Protein AF-A0A349J9T1-F1 (afdb_monomer_lite)

Foldseek 3Di:
DADLDDCPDVVVVVCVVCLVDPHPDQQKKKWAWAWDWPDDPVGTDIDIDTLDMDRDPLAAALFPVSVLVCLVCCNVDDPVVSVVCCSRRVHQKMWMWGQQVVVSWIWIKIAGPVVRDIWIWTQDPVGTDTDDPVDGDVVRSNSSNVSQLQSDQSHQVAPVSLVVVCVVVPPDLSSLLNVLQSCCVVPVVCLPVSVVSNCSPQVPDDLVDLPSLLVVLVVDDLQSLLSSLLSCVSSVVLVSSLSSLVSVVVGPHDLVSLVSNLVSCVVVVVLVRNLVSLVSSCVVVLLALVSLLSNLLSCLQVVVLVVSVVSVVSSVVSVDALVVSLVVSLVRVLVDPDDLVSVVVSLLSSLVPGDVVSVVVSDNVNSLVSNLVVDDVVVNVVSVVVCVVCVVVSVVVSVVD

Secondary structure (DSSP, 8-state):
---SS-TTSHHHHHHHHHHHSSSPPPSEEEEEEEEEEEEETTEEEEEEEEEEEEEE-S---SSHHHHHHHHHTGGG--HHHHHHTHHHHSSSEEEEEEEETTTTEEEEEEEETTTTEEEEEEEETTEEEEE-TTS--HHHHHHHHHHHHHH-TTTTTHHHHHHHHHHHH-S-HHHHHHHHHHHHHH-TT-HHHHHHHHTTT-TT--SS-SHHHHTHHHHS-HHHHHHHHHHHHHTT-HHHHHHHHGGGGGTT--THHHHHHHHHHHHTT-HHHHHHHHHHHHHH-TT-HHHHHHHHHHHHHHT-HHHHHHHHHHHHHTT--HHHHHHHHHHHHTTSS--HHHHHHHHHHHHTTS-HHHHHHS-HHHHHHHHHTTS-HHHHHHHHHHHHHHHHHHHHHHTT-

Sequence (401 aa):
MGPVLGLSHDWHRARALQRSGKGKPPPLVAAGLDVELVPRATGYERIVKVGGMAIVFGAFPPSLADFVGFARARLFLQPEQARALDPVLRTRILALWAWLPGLRQDCYLEFDRATDEAHAWCLMPDGAHQLDLSVEQPALDAAFLEALVLTGPTSWGGEGGLGKLTERFGNHHLLVAARVAERLDRRSRDPRGTLELAHAAWPRLSERDETGWADLAEQVHPWAAVQLGRLALRLGLTRAARVLLMRADGTDAPPIAWFDLGQANEALDDLPAAVAAFVHYVGIRASDPDGWRRLLICRLRQGDLQVADEALRRWREAGGKDDDLAERLISQVMPSRMRLHERAAISGWLGARLDGPLAASLTAEALVEACCNAVDPERAEALRAAWELARPAIAEDAARL

Radius of gyration: 28.91 Å; chains: 1; bounding box: 76×43×86 Å

Structure (mmCIF, N/CA/C/O backbone):
data_AF-A0A349J9T1-F1
#
_entry.id   AF-A0A349J9T1-F1
#
loop_
_atom_site.group_PDB
_atom_site.id
_atom_site.type_symbol
_atom_site.label_atom_id
_atom_site.label_alt_id
_atom_site.label_comp_id
_atom_site.label_asym_id
_atom_site.label_entity_id
_atom_site.label_seq_id
_atom_site.pdbx_PDB_ins_code
_atom_site.Cartn_x
_atom_site.Cartn_y
_atom_site.Cartn_z
_atom_site.occupancy
_atom_site.B_iso_or_equiv
_atom_site.auth_seq_id
_atom_site.auth_comp_id
_atom_site.auth_asym_id
_atom_site.auth_atom_id
_atom_site.pdbx_PDB_model_num
ATOM 1 N N . MET A 1 1 ? 26.700 -8.571 -27.296 1.00 72.12 1 MET A N 1
ATOM 2 C CA . MET A 1 1 ? 27.178 -7.172 -27.192 1.00 72.12 1 MET A CA 1
ATOM 3 C C . MET A 1 1 ? 26.558 -6.603 -25.920 1.00 72.12 1 MET A C 1
ATOM 5 O O . MET A 1 1 ? 25.414 -6.944 -25.655 1.00 72.12 1 MET A O 1
ATOM 9 N N . GLY A 1 2 ? 27.300 -5.872 -25.085 1.00 83.38 2 GLY A N 1
ATOM 10 C CA . GLY A 1 2 ? 26.736 -5.303 -23.848 1.00 83.38 2 GLY A CA 1
ATOM 11 C C . GLY A 1 2 ? 25.786 -4.123 -24.117 1.00 83.38 2 GLY A C 1
ATOM 12 O O . GLY A 1 2 ? 25.742 -3.664 -25.262 1.00 83.38 2 GLY A O 1
ATOM 13 N N . PRO A 1 3 ? 25.066 -3.628 -23.091 1.00 87.94 3 PRO A N 1
ATOM 14 C CA . PRO A 1 3 ? 24.274 -2.400 -23.200 1.00 87.94 3 PRO A CA 1
ATOM 15 C C . PRO A 1 3 ? 25.145 -1.219 -23.663 1.00 87.94 3 PRO A C 1
ATOM 17 O O . PRO A 1 3 ? 26.330 -1.150 -23.324 1.00 87.94 3 PRO A O 1
ATOM 20 N N . VAL A 1 4 ? 24.572 -0.294 -24.441 1.00 84.44 4 VAL A N 1
ATOM 21 C CA . VAL A 1 4 ? 25.235 0.938 -24.910 1.00 84.44 4 VAL A CA 1
ATOM 22 C C . VAL A 1 4 ? 25.683 1.787 -23.728 1.00 84.44 4 VAL A C 1
ATOM 24 O O . VAL A 1 4 ? 26.815 2.273 -23.726 1.00 84.44 4 VAL A O 1
ATOM 27 N N . LEU A 1 5 ? 24.842 1.934 -22.703 1.00 81.19 5 LEU A N 1
ATOM 28 C CA . LEU A 1 5 ? 25.279 2.495 -21.428 1.00 81.19 5 LEU A CA 1
ATOM 29 C C . LEU A 1 5 ? 25.954 1.407 -20.596 1.00 81.19 5 LEU A C 1
ATOM 31 O O . LEU A 1 5 ? 25.318 0.463 -20.126 1.00 81.19 5 LEU A O 1
ATOM 35 N N . GLY A 1 6 ? 27.263 1.553 -20.392 1.00 79.69 6 GLY A N 1
ATOM 36 C CA . GLY A 1 6 ? 28.003 0.658 -19.515 1.00 79.69 6 GLY A CA 1
ATOM 37 C C . GLY A 1 6 ? 27.466 0.725 -18.084 1.00 79.69 6 GLY A C 1
ATOM 38 O O . GLY A 1 6 ? 27.141 1.799 -17.578 1.00 79.69 6 GLY A O 1
ATOM 39 N N . LEU A 1 7 ? 27.442 -0.413 -17.385 1.00 77.31 7 LEU A N 1
ATOM 40 C CA . LEU A 1 7 ? 26.987 -0.491 -15.985 1.00 77.31 7 LEU A CA 1
ATOM 41 C C . LEU A 1 7 ? 27.811 0.379 -15.023 1.00 77.31 7 LEU A C 1
ATOM 43 O O . LEU A 1 7 ? 27.354 0.710 -13.932 1.00 77.31 7 LEU A O 1
ATOM 47 N N . SER A 1 8 ? 29.019 0.767 -15.434 1.00 75.44 8 SER A N 1
ATOM 48 C CA . SER A 1 8 ? 29.900 1.686 -14.717 1.00 75.44 8 SER A CA 1
ATOM 49 C C . SER A 1 8 ? 29.518 3.162 -14.874 1.00 75.44 8 SER A C 1
ATOM 51 O O . SER A 1 8 ? 30.173 4.009 -14.271 1.00 75.44 8 SER A O 1
ATOM 53 N N . HIS A 1 9 ? 28.500 3.510 -15.663 1.00 80.56 9 HIS A N 1
ATOM 54 C CA . HIS A 1 9 ? 28.040 4.893 -15.765 1.00 80.56 9 HIS A CA 1
ATOM 55 C C . HIS A 1 9 ? 27.386 5.353 -14.453 1.00 80.56 9 HIS A C 1
ATOM 57 O O . HIS A 1 9 ? 26.702 4.580 -13.776 1.00 80.56 9 HIS A O 1
ATOM 63 N N . ASP A 1 10 ? 27.562 6.637 -14.113 1.00 80.12 10 ASP A N 1
ATOM 64 C CA . ASP A 1 10 ? 27.043 7.241 -12.874 1.00 80.12 10 ASP A CA 1
ATOM 65 C C . ASP A 1 10 ? 25.551 7.005 -12.668 1.00 80.12 10 ASP A C 1
ATOM 67 O O . ASP A 1 10 ? 25.104 6.806 -11.543 1.00 80.12 10 ASP A O 1
ATOM 71 N N . TRP A 1 11 ? 24.784 6.957 -13.755 1.00 78.38 11 TRP A N 1
ATOM 72 C CA . TRP A 1 11 ? 23.354 6.694 -13.698 1.00 78.38 11 TRP A CA 1
ATOM 73 C C . TRP A 1 11 ? 23.024 5.307 -13.136 1.00 78.38 11 TRP A C 1
ATOM 75 O O . TRP A 1 11 ? 22.255 5.188 -12.181 1.00 78.38 11 TRP A O 1
ATOM 85 N N . HIS A 1 12 ? 23.644 4.252 -13.675 1.00 78.88 12 HIS A N 1
ATOM 86 C CA . HIS A 1 12 ? 23.442 2.893 -13.174 1.00 78.88 12 HIS A CA 1
ATOM 87 C C . HIS A 1 12 ? 23.923 2.757 -11.726 1.00 78.88 12 HIS A C 1
ATOM 89 O O . HIS A 1 12 ? 23.269 2.066 -10.944 1.00 78.88 12 HIS A O 1
ATOM 95 N N . ARG A 1 13 ? 24.993 3.472 -11.337 1.00 80.00 13 ARG A N 1
ATOM 96 C CA . ARG A 1 13 ? 25.443 3.557 -9.937 1.00 80.00 13 ARG A CA 1
ATOM 97 C C . ARG A 1 13 ? 24.424 4.245 -9.035 1.00 80.00 13 ARG A C 1
ATOM 99 O O . ARG A 1 13 ? 24.060 3.685 -8.008 1.00 80.00 13 ARG A O 1
ATOM 106 N N . ALA A 1 14 ? 23.938 5.425 -9.407 1.00 81.44 14 ALA A N 1
ATOM 107 C CA . ALA A 1 14 ? 22.953 6.172 -8.628 1.00 81.44 14 ALA A CA 1
ATOM 108 C C . ALA A 1 14 ? 21.662 5.364 -8.448 1.00 81.44 14 ALA A C 1
ATOM 110 O O . ALA A 1 14 ? 21.118 5.279 -7.348 1.00 81.44 14 ALA A O 1
ATOM 111 N N . ARG A 1 15 ? 21.220 4.685 -9.509 1.00 80.50 15 ARG A N 1
ATOM 112 C CA . ARG A 1 15 ? 20.060 3.796 -9.465 1.00 80.50 15 ARG A CA 1
ATOM 113 C C . ARG A 1 15 ? 20.333 2.538 -8.636 1.00 80.50 15 ARG A C 1
ATOM 115 O O . ARG A 1 15 ? 19.483 2.135 -7.856 1.00 80.50 15 ARG A O 1
ATOM 122 N N . ALA A 1 16 ? 21.530 1.948 -8.714 1.00 79.38 16 ALA A N 1
ATOM 123 C CA . ALA A 1 16 ? 21.976 0.891 -7.793 1.00 79.38 16 ALA A CA 1
ATOM 124 C C . ALA A 1 16 ? 21.918 1.322 -6.326 1.00 79.38 16 ALA A C 1
ATOM 126 O O . ALA A 1 16 ? 21.398 0.585 -5.492 1.00 79.38 16 ALA A O 1
ATOM 127 N N . LEU A 1 17 ? 22.380 2.535 -6.026 1.00 80.50 17 LEU A N 1
ATOM 128 C CA . LEU A 1 17 ? 22.331 3.089 -4.678 1.00 80.50 17 LEU A CA 1
ATOM 129 C C . LEU A 1 17 ? 20.888 3.272 -4.200 1.00 80.50 17 LEU A C 1
ATOM 131 O O . LEU A 1 17 ? 20.586 2.886 -3.074 1.00 80.50 17 LEU A O 1
ATOM 135 N N . GLN A 1 18 ? 19.985 3.767 -5.056 1.00 81.62 18 GLN A N 1
ATOM 136 C CA . GLN A 1 18 ? 18.551 3.845 -4.745 1.00 81.62 18 GLN A CA 1
ATOM 137 C C . GLN A 1 18 ? 17.969 2.461 -4.431 1.00 81.62 18 GLN A C 1
ATOM 139 O O . GLN A 1 18 ? 17.336 2.300 -3.395 1.00 81.62 18 GLN A O 1
ATOM 144 N N . ARG A 1 19 ? 18.285 1.435 -5.233 1.00 74.38 19 ARG A N 1
ATOM 145 C CA . ARG A 1 19 ? 17.862 0.042 -4.981 1.00 74.38 19 ARG A CA 1
ATOM 146 C C . ARG A 1 19 ? 18.317 -0.489 -3.618 1.00 74.38 19 ARG A C 1
ATOM 148 O O . ARG A 1 19 ? 17.576 -1.224 -2.974 1.00 74.38 19 ARG A O 1
ATOM 155 N N . SER A 1 20 ? 19.534 -0.141 -3.198 1.00 72.44 20 SER A N 1
ATOM 156 C CA . SER A 1 20 ? 20.104 -0.567 -1.910 1.00 72.44 20 SER A CA 1
ATOM 157 C C . SER A 1 20 ? 19.680 0.294 -0.713 1.00 72.44 20 SER A C 1
ATOM 159 O O . SER A 1 20 ? 19.868 -0.109 0.433 1.00 72.44 20 SER A O 1
ATOM 161 N N . GLY A 1 21 ? 19.153 1.493 -0.968 1.00 68.81 21 GLY A N 1
ATOM 162 C CA . GLY A 1 21 ? 18.780 2.470 0.049 1.00 68.81 21 GLY A CA 1
ATOM 163 C C . GLY A 1 21 ? 17.297 2.420 0.423 1.00 68.81 21 GLY A C 1
ATOM 164 O O . GLY A 1 21 ? 16.530 1.590 -0.049 1.00 68.81 21 GLY A O 1
ATOM 165 N N . LYS A 1 22 ? 16.865 3.371 1.261 1.00 60.25 22 LYS A N 1
ATOM 166 C CA . LYS A 1 22 ? 15.443 3.564 1.616 1.00 60.25 22 LYS A CA 1
ATOM 167 C C . LYS A 1 22 ? 14.634 4.323 0.547 1.00 60.25 22 LYS A C 1
ATOM 169 O O . LYS A 1 22 ? 13.457 4.598 0.758 1.00 60.25 22 LYS A O 1
ATOM 174 N N . GLY A 1 23 ? 15.257 4.725 -0.563 1.00 63.25 23 GLY A N 1
ATOM 175 C CA . GLY A 1 23 ? 14.621 5.525 -1.612 1.00 63.25 23 GLY A CA 1
ATOM 176 C C . GLY A 1 23 ? 14.207 4.663 -2.798 1.00 63.25 23 GLY A C 1
ATOM 177 O O . GLY A 1 23 ? 15.048 3.994 -3.384 1.00 63.25 23 GLY A O 1
ATOM 178 N N . LYS A 1 24 ? 12.933 4.704 -3.195 1.00 69.12 24 LYS A N 1
ATOM 179 C CA . LYS A 1 24 ? 12.477 3.976 -4.386 1.00 69.12 24 LYS A CA 1
ATOM 180 C C . LYS A 1 24 ? 12.991 4.663 -5.648 1.00 69.12 24 LYS A C 1
ATOM 182 O O . LYS A 1 24 ? 12.833 5.884 -5.759 1.00 69.12 24 LYS A O 1
ATOM 187 N N . PRO A 1 25 ? 13.566 3.921 -6.605 1.00 77.81 25 PRO A N 1
ATOM 188 C CA . PRO A 1 25 ? 13.866 4.499 -7.901 1.00 77.81 25 PRO A CA 1
ATOM 189 C C . PRO A 1 25 ? 12.555 4.932 -8.576 1.00 77.81 25 PRO A C 1
ATOM 191 O O . PRO A 1 25 ? 11.507 4.318 -8.344 1.00 77.81 25 PRO A O 1
ATOM 194 N N . PRO A 1 26 ? 12.584 5.977 -9.419 1.00 83.12 26 PRO A N 1
ATOM 195 C CA . PRO A 1 26 ? 11.426 6.317 -10.227 1.00 83.12 26 PRO A CA 1
ATOM 196 C C . PRO A 1 26 ? 11.003 5.101 -11.067 1.00 83.12 26 PRO A C 1
ATOM 198 O O . PRO A 1 26 ? 11.878 4.432 -11.638 1.00 83.12 26 PRO A O 1
ATOM 201 N N . PRO A 1 27 ? 9.690 4.816 -11.157 1.00 85.62 27 PRO A N 1
ATOM 202 C CA . PRO A 1 27 ? 9.196 3.578 -11.748 1.00 85.62 27 PRO A CA 1
ATOM 203 C C . PRO A 1 27 ? 9.622 3.464 -13.210 1.00 85.62 27 PRO A C 1
ATOM 205 O O . PRO A 1 27 ? 10.106 2.415 -13.626 1.00 85.62 27 PRO A O 1
ATOM 208 N N . LEU A 1 28 ? 9.531 4.569 -13.956 1.00 91.44 28 LEU A N 1
ATOM 209 C CA . LEU A 1 28 ? 9.884 4.639 -15.364 1.00 91.44 28 LEU A CA 1
ATOM 210 C C . LEU A 1 28 ? 10.735 5.882 -15.651 1.00 91.44 28 LEU A C 1
ATOM 212 O O . LEU A 1 28 ? 10.377 7.005 -15.287 1.00 91.44 28 LEU A O 1
ATOM 216 N N . VAL A 1 29 ? 11.874 5.684 -16.312 1.00 91.38 29 VAL A N 1
ATOM 217 C CA . VAL A 1 29 ? 12.766 6.765 -16.759 1.00 91.38 29 VAL A CA 1
ATOM 218 C C . VAL A 1 29 ? 13.105 6.564 -18.226 1.00 91.38 29 VAL A C 1
ATOM 220 O O . VAL A 1 29 ? 13.299 5.433 -18.661 1.00 91.38 29 VAL A O 1
ATOM 223 N N . ALA A 1 30 ? 13.199 7.663 -18.969 1.00 92.56 30 ALA A N 1
ATOM 224 C CA . ALA A 1 30 ? 13.628 7.695 -20.355 1.00 92.56 30 ALA A CA 1
ATOM 225 C C . ALA A 1 30 ? 14.843 8.610 -20.528 1.00 92.56 30 ALA A C 1
ATOM 227 O O . ALA A 1 30 ? 14.903 9.679 -19.923 1.00 92.56 30 ALA A O 1
ATOM 228 N N . ALA A 1 31 ? 15.786 8.228 -21.381 1.00 92.69 31 ALA A N 1
ATOM 229 C CA . ALA A 1 31 ? 16.904 9.069 -21.781 1.00 92.69 31 ALA A CA 1
ATOM 230 C C . ALA A 1 31 ? 17.144 8.973 -23.286 1.00 92.69 31 ALA A C 1
ATOM 232 O O . ALA A 1 31 ? 17.034 7.904 -23.885 1.00 92.69 31 ALA A O 1
ATOM 233 N N . GLY A 1 32 ? 17.477 10.108 -23.890 1.00 92.31 32 GLY A N 1
ATOM 234 C CA . GLY A 1 32 ? 17.931 10.150 -25.270 1.00 92.31 32 GLY A CA 1
ATOM 235 C C . GLY A 1 32 ? 19.440 9.974 -25.315 1.00 92.31 32 GLY A C 1
ATOM 236 O O . GLY A 1 32 ? 20.150 10.670 -24.587 1.00 92.31 32 GLY A O 1
ATOM 237 N N . LEU A 1 33 ? 19.936 9.065 -26.152 1.00 92.56 33 LEU A N 1
ATOM 238 C CA . LEU A 1 33 ? 21.361 8.796 -26.317 1.00 92.56 33 LEU A CA 1
ATOM 239 C C . LEU A 1 33 ? 21.798 8.985 -27.771 1.00 92.56 33 LEU A C 1
ATOM 241 O O . LEU A 1 33 ? 21.181 8.447 -28.696 1.00 92.56 33 LEU A O 1
ATOM 245 N N . ASP A 1 34 ? 22.917 9.678 -27.943 1.00 90.75 34 ASP A N 1
ATOM 246 C CA . ASP A 1 34 ? 23.661 9.740 -29.195 1.00 90.75 34 ASP A CA 1
ATOM 247 C C . ASP A 1 34 ? 24.976 8.978 -29.042 1.00 90.75 34 ASP A C 1
ATOM 249 O O . ASP A 1 34 ? 25.657 9.068 -28.018 1.00 90.75 34 ASP A O 1
ATOM 253 N N . VAL A 1 35 ? 25.328 8.200 -30.065 1.00 89.44 35 VAL A N 1
ATOM 254 C CA . VAL A 1 35 ? 26.525 7.354 -30.062 1.00 89.44 35 VAL A CA 1
ATOM 255 C C . VAL A 1 35 ? 27.462 7.817 -31.163 1.00 89.44 35 VAL A C 1
ATOM 257 O O . VAL A 1 35 ? 27.114 7.795 -32.342 1.00 89.44 35 VAL A O 1
ATOM 260 N N . GLU A 1 36 ? 28.665 8.206 -30.765 1.00 90.50 36 GLU A N 1
ATOM 261 C CA . GLU A 1 36 ? 29.758 8.568 -31.656 1.00 90.50 36 GLU A CA 1
ATOM 262 C C . GLU A 1 36 ? 30.802 7.446 -31.645 1.00 90.50 36 GLU A C 1
ATOM 264 O O . GLU A 1 36 ? 31.225 6.986 -30.584 1.00 90.50 36 GLU A O 1
ATOM 269 N N . LEU A 1 37 ? 31.198 6.968 -32.825 1.00 88.69 37 LEU A N 1
ATOM 270 C CA . LEU A 1 37 ? 32.249 5.962 -32.967 1.00 88.69 37 LEU A CA 1
ATOM 271 C C . LEU A 1 37 ? 33.574 6.665 -33.249 1.00 88.69 37 LEU A C 1
ATOM 273 O O . LEU A 1 37 ? 33.780 7.179 -34.346 1.00 88.69 37 LEU A O 1
ATOM 277 N N . VAL A 1 38 ? 34.478 6.662 -32.272 1.00 92.94 38 VAL A N 1
ATOM 278 C CA . VAL A 1 38 ? 35.809 7.257 -32.408 1.00 92.94 38 VAL A CA 1
ATOM 279 C C . VAL A 1 38 ? 36.820 6.166 -32.765 1.00 92.94 38 VAL A C 1
ATOM 281 O O . VAL A 1 38 ? 36.961 5.199 -32.012 1.00 92.94 38 VAL A O 1
ATOM 284 N N . PRO A 1 39 ? 37.538 6.278 -33.895 1.00 92.50 39 PRO A N 1
ATOM 285 C CA . PRO A 1 39 ? 38.583 5.324 -34.249 1.00 92.50 39 PRO A CA 1
ATOM 286 C C . PRO A 1 39 ? 39.694 5.272 -33.187 1.00 92.50 39 PRO A C 1
ATOM 288 O O . PRO A 1 39 ? 40.164 6.298 -32.696 1.00 92.50 39 PRO A O 1
ATOM 291 N N . ARG A 1 40 ? 40.158 4.067 -32.862 1.00 94.00 40 ARG A N 1
ATOM 292 C CA . ARG A 1 40 ? 41.299 3.766 -31.988 1.00 94.00 40 ARG A CA 1
ATOM 293 C C . ARG A 1 40 ? 42.232 2.780 -32.692 1.00 94.00 40 ARG A C 1
ATOM 295 O O . ARG A 1 40 ? 41.837 2.091 -33.626 1.00 94.00 40 ARG A O 1
ATOM 302 N N . ALA A 1 41 ? 43.469 2.661 -32.209 1.00 91.81 41 ALA A N 1
ATOM 303 C CA . ALA A 1 41 ? 44.465 1.749 -32.786 1.00 91.81 41 ALA A CA 1
ATOM 304 C C . ALA A 1 41 ? 44.005 0.274 -32.835 1.00 91.81 41 ALA A C 1
ATOM 306 O O . ALA A 1 41 ? 44.478 -0.486 -33.672 1.00 91.81 41 ALA A O 1
ATOM 307 N N . THR A 1 42 ? 43.078 -0.127 -31.959 1.00 90.69 42 THR A N 1
ATOM 308 C CA . THR A 1 42 ? 42.550 -1.496 -31.843 1.00 90.69 42 THR A CA 1
ATOM 309 C C . THR A 1 42 ? 41.113 -1.659 -32.357 1.00 90.69 42 THR A C 1
ATOM 311 O O . THR A 1 42 ? 40.533 -2.729 -32.185 1.00 90.69 42 THR A O 1
ATOM 314 N N . GLY A 1 43 ? 40.512 -0.630 -32.971 1.00 92.31 43 GLY A N 1
ATOM 315 C CA . GLY A 1 43 ? 39.129 -0.679 -33.461 1.00 92.31 43 GLY A CA 1
ATOM 316 C C . GLY A 1 43 ? 38.394 0.652 -33.319 1.00 92.31 43 GLY A C 1
ATOM 317 O O . GLY A 1 43 ? 38.951 1.706 -33.597 1.00 92.31 43 GLY A O 1
ATOM 318 N N . TYR A 1 44 ? 37.138 0.616 -32.880 1.00 88.12 44 TYR A N 1
ATOM 319 C CA . TYR A 1 44 ? 36.348 1.815 -32.590 1.00 88.12 44 TYR A CA 1
ATOM 320 C C . TYR A 1 44 ? 35.959 1.836 -31.114 1.00 88.12 44 TYR A C 1
ATOM 322 O O . TYR A 1 44 ? 35.499 0.832 -30.572 1.00 88.12 44 TYR A O 1
ATOM 330 N N . GLU A 1 45 ? 36.113 2.990 -30.477 1.00 87.75 45 GLU A N 1
ATOM 331 C CA . GLU A 1 45 ? 35.562 3.269 -29.157 1.00 87.75 45 GLU A CA 1
ATOM 332 C C . GLU A 1 45 ? 34.202 3.954 -29.310 1.00 87.75 45 GLU A C 1
ATOM 334 O O . GLU A 1 45 ? 34.033 4.863 -30.123 1.00 87.75 45 GLU A O 1
ATOM 339 N N . ARG A 1 46 ? 33.216 3.507 -28.531 1.00 88.00 46 ARG A N 1
ATOM 340 C CA . ARG A 1 46 ? 31.895 4.140 -28.467 1.00 88.00 46 ARG A CA 1
ATOM 341 C C . ARG A 1 46 ? 31.926 5.254 -27.433 1.00 88.00 46 ARG A C 1
ATOM 343 O O . ARG A 1 46 ? 32.129 4.980 -26.255 1.00 88.00 46 ARG A O 1
ATOM 350 N N . ILE A 1 47 ? 31.658 6.482 -27.857 1.00 87.88 47 ILE A N 1
ATOM 351 C CA . ILE A 1 47 ? 31.385 7.606 -26.965 1.00 87.88 47 ILE A CA 1
ATOM 352 C C . ILE A 1 47 ? 29.876 7.823 -26.942 1.00 87.88 47 ILE A C 1
ATOM 354 O O . ILE A 1 47 ? 29.267 8.117 -27.969 1.00 87.88 47 ILE A O 1
ATOM 358 N N . VAL A 1 48 ? 29.269 7.669 -25.767 1.00 88.31 48 VAL A N 1
ATOM 359 C CA . VAL A 1 48 ? 27.827 7.860 -25.571 1.00 88.31 48 VAL A CA 1
ATOM 360 C C . VAL A 1 48 ? 27.582 9.229 -24.952 1.00 88.31 48 VAL A C 1
ATOM 362 O O . VAL A 1 48 ? 28.095 9.529 -23.875 1.00 88.31 48 VAL A O 1
ATOM 365 N N . LYS A 1 49 ? 26.784 10.056 -25.626 1.00 89.25 49 LYS A N 1
ATOM 366 C CA . LYS A 1 49 ? 26.336 11.368 -25.149 1.00 89.25 49 LYS A CA 1
ATOM 367 C C . LYS A 1 49 ? 24.862 11.272 -24.769 1.00 89.25 49 LYS A C 1
ATOM 369 O O . LYS A 1 49 ? 24.044 10.814 -25.561 1.00 89.25 49 LYS A O 1
ATOM 374 N N . VAL A 1 50 ? 24.519 11.698 -23.556 1.00 88.38 50 VAL A N 1
ATOM 375 C CA . VAL A 1 50 ? 23.125 11.754 -23.096 1.00 88.38 50 VAL A CA 1
ATOM 376 C C . VAL A 1 50 ? 22.533 13.093 -23.534 1.00 88.38 50 VAL A C 1
ATOM 378 O O . VAL A 1 50 ? 22.946 14.135 -23.031 1.00 88.38 50 VAL A O 1
ATOM 381 N N . GLY A 1 51 ? 21.593 13.069 -24.480 1.00 83.81 51 GLY A N 1
ATOM 382 C CA . GLY A 1 51 ? 20.928 14.266 -25.011 1.00 83.81 51 GLY A CA 1
ATOM 383 C C . GLY A 1 51 ? 19.917 14.878 -24.037 1.00 83.81 51 GLY A C 1
ATOM 384 O O . GLY A 1 51 ? 19.714 16.090 -24.017 1.00 83.81 51 GLY A O 1
ATOM 385 N N . GLY A 1 52 ? 19.325 14.052 -23.175 1.00 87.44 52 GLY A N 1
ATOM 386 C CA . GLY A 1 52 ? 18.409 14.473 -22.120 1.00 87.44 52 GLY A CA 1
ATOM 387 C C . GLY A 1 52 ? 17.858 13.281 -21.344 1.00 87.44 52 GLY A C 1
ATOM 388 O O . GLY A 1 52 ? 18.013 12.134 -21.766 1.00 87.44 52 GLY A O 1
ATOM 389 N N . MET A 1 53 ? 17.181 13.550 -20.227 1.00 88.69 53 MET A N 1
ATOM 390 C CA . MET A 1 53 ? 16.543 12.531 -19.392 1.00 88.69 53 MET A CA 1
ATOM 391 C C . MET A 1 53 ? 15.196 13.025 -18.861 1.00 88.69 53 MET A C 1
ATOM 393 O O . MET A 1 53 ? 15.050 14.200 -18.530 1.00 88.69 53 MET A O 1
ATOM 397 N N . ALA A 1 54 ? 14.226 12.122 -18.763 1.00 88.94 54 ALA A N 1
ATOM 398 C CA . ALA A 1 54 ? 12.883 12.398 -18.279 1.00 88.94 54 ALA A CA 1
ATOM 399 C C . ALA A 1 54 ? 12.390 11.280 -17.359 1.00 88.94 54 ALA A C 1
ATOM 401 O O . ALA A 1 54 ? 12.527 10.096 -17.666 1.00 88.94 54 ALA A O 1
ATOM 402 N N . ILE A 1 55 ? 11.773 11.663 -16.243 1.00 87.50 55 ILE A N 1
ATOM 403 C CA . ILE A 1 55 ? 11.014 10.740 -15.397 1.00 87.50 55 ILE A CA 1
ATOM 404 C C . ILE A 1 55 ? 9.585 10.700 -15.932 1.00 87.50 55 ILE A C 1
ATOM 406 O O . ILE A 1 55 ? 8.964 11.748 -16.113 1.00 87.50 55 ILE A O 1
ATOM 410 N N . VAL A 1 56 ? 9.072 9.501 -16.192 1.00 86.31 56 VAL A N 1
ATOM 411 C CA . VAL A 1 56 ? 7.730 9.312 -16.746 1.00 86.31 56 VAL A CA 1
ATOM 412 C C . VAL A 1 56 ? 6.771 8.980 -15.606 1.00 86.31 56 VAL A C 1
ATOM 414 O O . VAL A 1 56 ? 6.949 7.990 -14.899 1.00 86.31 56 VAL A O 1
ATOM 417 N N . PHE A 1 57 ? 5.753 9.822 -15.426 1.00 82.56 57 PHE A N 1
ATOM 418 C CA . PHE A 1 57 ? 4.701 9.641 -14.425 1.00 82.56 57 PHE A CA 1
ATOM 419 C C . PHE A 1 57 ? 3.368 9.301 -15.093 1.00 82.56 57 PHE A C 1
ATOM 421 O O . PHE A 1 57 ? 3.090 9.758 -16.199 1.00 82.56 57 PHE A O 1
ATOM 428 N N . GLY A 1 58 ? 2.523 8.534 -14.397 1.00 81.25 58 GLY A N 1
ATOM 429 C CA . GLY A 1 58 ? 1.144 8.258 -14.820 1.00 81.25 58 GLY A CA 1
ATOM 430 C C . GLY A 1 58 ? 0.996 7.287 -15.994 1.00 81.25 58 GLY A C 1
ATOM 431 O O . GLY A 1 58 ? -0.116 7.071 -16.459 1.00 81.25 58 GLY A O 1
ATOM 432 N N . ALA A 1 59 ? 2.087 6.687 -16.466 1.00 84.31 59 ALA A N 1
ATOM 433 C CA . ALA A 1 59 ? 2.054 5.616 -17.449 1.00 84.31 59 ALA A CA 1
ATOM 434 C C . ALA A 1 59 ? 3.133 4.588 -17.114 1.00 84.31 59 ALA A C 1
ATOM 436 O O . ALA A 1 59 ? 4.287 4.946 -16.869 1.00 84.31 59 ALA A O 1
ATOM 437 N N . PHE A 1 60 ? 2.752 3.315 -17.104 1.00 92.81 60 PHE A N 1
ATOM 438 C CA . PHE A 1 60 ? 3.677 2.205 -16.931 1.00 92.81 60 PHE A CA 1
ATOM 439 C C . PHE A 1 60 ? 3.220 1.032 -17.818 1.00 92.81 60 PHE A C 1
ATOM 441 O O . PHE A 1 60 ? 2.020 0.763 -17.889 1.00 92.81 60 PHE A O 1
ATOM 448 N N . PRO A 1 61 ? 4.127 0.364 -18.547 1.00 94.75 61 PRO A N 1
ATOM 449 C CA . PRO A 1 61 ? 3.753 -0.738 -19.431 1.00 94.75 61 PRO A CA 1
ATOM 450 C C . PRO A 1 61 ? 3.362 -1.991 -18.622 1.00 94.75 61 PRO A C 1
ATOM 452 O O . PRO A 1 61 ? 4.098 -2.365 -17.711 1.00 94.75 61 PRO A O 1
ATOM 455 N N . PRO A 1 62 ? 2.241 -2.669 -18.935 1.00 95.31 62 PRO A N 1
ATOM 456 C CA . PRO A 1 62 ? 1.836 -3.876 -18.213 1.00 95.31 62 PRO A CA 1
ATOM 457 C C . PRO A 1 62 ? 2.624 -5.135 -18.608 1.00 95.31 62 PRO A C 1
ATOM 459 O O . PRO A 1 62 ? 2.483 -6.151 -17.936 1.00 95.31 62 PRO A O 1
ATOM 462 N N . SER A 1 63 ? 3.420 -5.097 -19.682 1.00 95.88 63 SER A N 1
ATOM 463 C CA . SER A 1 63 ? 4.221 -6.232 -20.158 1.00 95.88 63 SER A CA 1
ATOM 464 C C . SER A 1 63 ? 5.519 -5.773 -20.837 1.00 95.88 63 SER A C 1
ATOM 466 O O . SER A 1 63 ? 5.663 -4.595 -21.183 1.00 95.88 63 SER A O 1
ATOM 468 N N . LEU A 1 64 ? 6.458 -6.696 -21.082 1.00 95.44 64 LEU A N 1
ATOM 469 C CA . LEU A 1 64 ? 7.687 -6.399 -21.830 1.00 95.44 64 LEU A CA 1
ATOM 470 C C . LEU A 1 64 ? 7.372 -5.937 -23.262 1.00 95.44 64 LEU A C 1
ATOM 472 O O . LEU A 1 64 ? 7.969 -4.980 -23.757 1.00 95.44 64 LEU A O 1
ATOM 476 N N . ALA A 1 65 ? 6.407 -6.581 -23.922 1.00 94.69 65 ALA A N 1
ATOM 477 C CA . ALA A 1 65 ? 5.976 -6.188 -25.261 1.00 94.69 65 ALA A CA 1
ATOM 478 C C . ALA A 1 65 ? 5.420 -4.754 -25.277 1.00 94.69 65 ALA A C 1
ATOM 480 O O . ALA A 1 65 ? 5.766 -3.965 -26.161 1.00 94.69 65 ALA A O 1
ATOM 481 N N . ASP A 1 66 ? 4.626 -4.378 -24.268 1.00 94.88 66 ASP A N 1
ATOM 482 C CA . ASP A 1 66 ? 4.152 -3.000 -24.138 1.00 94.88 66 ASP A CA 1
ATOM 483 C C . ASP A 1 66 ? 5.289 -2.035 -23.834 1.00 94.88 66 ASP A C 1
ATOM 485 O O . ASP A 1 66 ? 5.249 -0.915 -24.319 1.00 94.88 66 ASP A O 1
ATOM 489 N N . PHE A 1 67 ? 6.315 -2.443 -23.082 1.00 95.38 67 PHE A N 1
ATOM 490 C CA . PHE A 1 67 ? 7.481 -1.604 -22.803 1.00 95.38 67 PHE A CA 1
ATOM 491 C C . PHE A 1 67 ? 8.257 -1.259 -24.082 1.00 95.38 67 PHE A C 1
ATOM 493 O O . PHE A 1 67 ? 8.602 -0.096 -24.305 1.00 95.38 67 PHE A O 1
ATOM 500 N N . VAL A 1 68 ? 8.442 -2.241 -24.971 1.00 95.38 68 VAL A N 1
ATOM 501 C CA . VAL A 1 68 ? 9.007 -2.032 -26.315 1.00 95.38 68 VAL A CA 1
ATOM 502 C C . VAL A 1 68 ? 8.087 -1.147 -27.161 1.00 95.38 68 VAL A C 1
ATOM 504 O O . VAL A 1 68 ? 8.543 -0.181 -27.779 1.00 95.38 68 VAL A O 1
ATOM 507 N N . GLY A 1 69 ? 6.781 -1.427 -27.154 1.00 94.62 69 GLY A N 1
ATOM 508 C CA . GLY A 1 69 ? 5.776 -0.609 -27.836 1.00 94.62 69 GLY A CA 1
ATOM 509 C C . GLY A 1 69 ? 5.774 0.847 -27.356 1.00 94.62 69 GLY A C 1
ATOM 510 O O . GLY A 1 69 ? 5.674 1.766 -28.166 1.00 94.62 69 GLY A O 1
ATOM 511 N N . PHE A 1 70 ? 5.976 1.065 -26.056 1.00 92.12 70 PHE A N 1
ATOM 512 C CA . PHE A 1 70 ? 6.071 2.375 -25.417 1.00 92.12 70 PHE A CA 1
ATOM 513 C C . PHE A 1 70 ? 7.253 3.178 -25.970 1.00 92.12 70 PHE A C 1
ATOM 515 O O . PHE A 1 70 ? 7.103 4.357 -26.294 1.00 92.12 70 PHE A O 1
ATOM 522 N N . ALA A 1 71 ? 8.414 2.540 -26.149 1.00 92.62 71 ALA A N 1
ATOM 523 C CA . ALA A 1 71 ? 9.581 3.168 -26.768 1.00 92.62 71 ALA A CA 1
ATOM 524 C C . ALA A 1 71 ? 9.325 3.544 -28.237 1.00 92.62 71 ALA A C 1
ATOM 526 O O . ALA A 1 71 ? 9.594 4.680 -28.645 1.00 92.62 71 ALA A O 1
ATOM 527 N N . ARG A 1 72 ? 8.743 2.616 -29.009 1.00 94.12 72 ARG A N 1
ATOM 528 C CA . ARG A 1 72 ? 8.399 2.811 -30.429 1.00 94.12 72 ARG A CA 1
ATOM 529 C C . ARG A 1 72 ? 7.408 3.954 -30.632 1.00 94.12 72 ARG A C 1
ATOM 531 O O . ARG A 1 72 ? 7.604 4.806 -31.496 1.00 94.12 72 ARG A O 1
ATOM 538 N N . ALA A 1 73 ? 6.390 4.035 -29.780 1.00 90.00 73 ALA A N 1
ATOM 539 C CA . ALA A 1 73 ? 5.338 5.046 -29.837 1.00 90.00 73 ALA A CA 1
ATOM 540 C C . ALA A 1 73 ? 5.712 6.390 -29.181 1.00 90.00 73 ALA A C 1
ATOM 542 O O . ALA A 1 73 ? 4.827 7.190 -28.876 1.00 90.00 73 ALA A O 1
ATOM 543 N N . ARG A 1 74 ? 7.005 6.657 -28.931 1.00 84.62 74 ARG A N 1
ATOM 544 C CA . ARG A 1 74 ? 7.483 7.889 -28.269 1.00 84.62 74 ARG A CA 1
ATOM 545 C C . ARG A 1 74 ? 6.755 8.174 -26.946 1.00 84.62 74 ARG A C 1
ATOM 547 O O . ARG A 1 74 ? 6.377 9.311 -26.668 1.00 84.62 74 ARG A O 1
ATOM 554 N N . LEU A 1 75 ? 6.576 7.136 -26.130 1.00 84.06 75 LEU A N 1
ATOM 555 C CA . LEU A 1 75 ? 5.957 7.193 -24.800 1.00 84.06 75 LEU A CA 1
ATOM 556 C C . LEU A 1 75 ? 4.470 7.602 -24.806 1.00 84.06 75 LEU A C 1
ATOM 558 O O . LEU A 1 75 ? 3.950 8.003 -23.769 1.00 84.06 75 LEU A O 1
ATOM 562 N N . PHE A 1 76 ? 3.791 7.522 -25.962 1.00 82.12 76 PHE A N 1
ATOM 563 C CA . PHE A 1 76 ? 2.385 7.920 -26.152 1.00 82.12 76 PHE A CA 1
ATOM 564 C C . PHE A 1 76 ? 2.060 9.354 -25.690 1.00 82.12 76 PHE A C 1
ATOM 566 O O . PHE A 1 76 ? 0.944 9.655 -25.265 1.00 82.12 76 PHE A O 1
ATOM 573 N N . LEU A 1 77 ? 3.040 10.255 -25.769 1.00 82.12 77 LEU A N 1
ATOM 574 C CA . LEU A 1 77 ? 2.895 11.638 -25.324 1.00 82.12 77 LEU A CA 1
ATOM 575 C C . LEU A 1 77 ? 2.081 12.472 -26.313 1.00 82.12 77 LEU A C 1
ATOM 577 O O . LEU A 1 77 ? 2.203 12.318 -27.530 1.00 82.12 77 LEU A O 1
ATOM 581 N N . GLN A 1 78 ? 1.307 13.424 -25.785 1.00 84.38 78 GLN A N 1
ATOM 582 C CA . GLN A 1 78 ? 0.658 14.434 -26.621 1.00 84.38 78 GLN A CA 1
ATOM 583 C C . GLN A 1 78 ? 1.717 15.298 -27.331 1.00 84.38 78 GLN A C 1
ATOM 585 O O . GLN A 1 78 ? 2.807 15.491 -26.783 1.00 84.38 78 GLN A O 1
ATOM 590 N N . PRO A 1 79 ? 1.428 15.876 -28.514 1.00 85.00 79 PRO A N 1
ATOM 591 C CA . PRO A 1 79 ? 2.423 16.611 -29.300 1.00 85.00 79 PRO A CA 1
ATOM 592 C C . PRO A 1 79 ? 3.156 17.718 -28.529 1.00 85.00 79 PRO A C 1
ATOM 594 O O . PRO A 1 79 ? 4.351 17.922 -28.727 1.00 85.00 79 PRO A O 1
ATOM 597 N N . GLU A 1 80 ? 2.465 18.418 -27.629 1.00 85.94 80 GLU A N 1
ATOM 598 C CA . GLU A 1 80 ? 3.055 19.473 -26.797 1.00 85.94 80 GLU A CA 1
ATOM 599 C C . GLU A 1 80 ? 4.037 18.916 -25.757 1.00 85.94 80 GLU A C 1
ATOM 601 O O . GLU A 1 80 ? 5.148 19.428 -25.617 1.00 85.94 80 GLU A O 1
ATOM 606 N N . GLN A 1 81 ? 3.672 17.818 -25.089 1.00 83.81 81 GLN A N 1
ATOM 607 C CA . GLN A 1 81 ? 4.542 17.116 -24.141 1.00 83.81 81 GLN A CA 1
ATOM 608 C C . GLN A 1 81 ? 5.759 16.511 -24.851 1.00 83.81 81 GLN A C 1
ATOM 610 O O . GLN A 1 81 ? 6.876 16.576 -24.342 1.00 83.81 81 GLN A O 1
ATOM 615 N N . ALA A 1 82 ? 5.557 15.970 -26.055 1.00 83.69 82 ALA A N 1
ATOM 616 C CA . ALA A 1 82 ? 6.630 15.423 -26.872 1.00 83.69 82 ALA A CA 1
ATOM 617 C C . ALA A 1 82 ? 7.653 16.500 -27.270 1.00 83.69 82 ALA A C 1
ATOM 619 O O . ALA A 1 82 ? 8.850 16.241 -27.195 1.00 83.69 82 ALA A O 1
ATOM 620 N N . ARG A 1 83 ? 7.208 17.722 -27.612 1.00 86.44 83 ARG A N 1
ATOM 621 C CA . ARG A 1 83 ? 8.114 18.853 -27.901 1.00 86.44 83 ARG A CA 1
ATOM 622 C C . ARG A 1 83 ? 8.967 19.234 -26.693 1.00 86.44 83 ARG A C 1
ATOM 624 O O . ARG A 1 83 ? 10.160 19.468 -26.846 1.00 86.44 83 ARG A O 1
ATOM 631 N N . ALA A 1 84 ? 8.385 19.259 -25.492 1.00 85.56 84 ALA A N 1
ATOM 632 C CA . ALA A 1 84 ? 9.138 19.534 -24.264 1.00 85.56 84 ALA A CA 1
ATOM 633 C C . ALA A 1 84 ? 10.223 18.476 -23.983 1.00 85.56 84 ALA A C 1
ATOM 635 O O . ALA A 1 84 ? 11.220 18.764 -23.326 1.00 85.56 84 ALA A O 1
ATOM 636 N N . LEU A 1 85 ? 10.045 17.265 -24.518 1.00 86.94 85 LEU A N 1
ATOM 637 C CA . LEU A 1 85 ? 10.982 16.151 -24.414 1.00 86.94 85 LEU A CA 1
ATOM 638 C C . LEU A 1 85 ? 11.792 15.920 -25.695 1.00 86.94 85 LEU A C 1
ATOM 640 O O . LEU A 1 85 ? 12.408 14.866 -25.835 1.00 86.94 85 LEU A O 1
ATOM 644 N N . ASP A 1 86 ? 11.863 16.894 -26.609 1.00 86.19 86 ASP A N 1
ATOM 645 C CA . ASP A 1 86 ? 12.655 16.792 -27.842 1.00 86.19 86 ASP A CA 1
ATOM 646 C C . ASP A 1 86 ? 14.117 16.341 -27.600 1.00 86.19 86 ASP A C 1
ATOM 648 O O . ASP A 1 86 ? 14.570 15.456 -28.329 1.00 86.19 86 ASP A O 1
ATOM 652 N N . PRO A 1 87 ? 14.846 16.818 -26.565 1.00 84.94 87 PRO A N 1
ATOM 653 C CA . PRO A 1 87 ? 16.205 16.340 -26.272 1.00 84.94 87 PRO A CA 1
ATOM 654 C C . PRO A 1 87 ? 16.298 14.848 -25.902 1.00 84.94 87 PRO A C 1
ATOM 656 O O . PRO A 1 87 ? 17.359 14.247 -26.019 1.00 84.94 87 PRO A O 1
ATOM 659 N N . VAL A 1 88 ? 15.193 14.234 -25.464 1.00 86.50 88 VAL A N 1
ATOM 660 C CA . VAL A 1 88 ? 15.073 12.788 -25.194 1.00 86.50 88 VAL A CA 1
ATOM 661 C C . VAL A 1 88 ? 14.551 12.051 -26.435 1.00 86.50 88 VAL A C 1
ATOM 663 O O . VAL A 1 88 ? 14.959 10.935 -26.759 1.00 86.50 88 VAL A O 1
ATOM 666 N N . LEU A 1 89 ? 13.605 12.666 -27.147 1.00 87.06 89 LEU A N 1
ATOM 667 C CA . LEU A 1 89 ? 12.818 12.024 -28.197 1.00 87.06 89 LEU A CA 1
ATOM 668 C C . LEU A 1 89 ? 13.367 12.207 -29.619 1.00 87.06 89 LEU A C 1
ATOM 670 O O . LEU A 1 89 ? 12.840 11.583 -30.544 1.00 87.06 89 LEU A O 1
ATOM 674 N N . ARG A 1 90 ? 14.411 13.021 -29.814 1.00 88.25 90 ARG A N 1
ATOM 675 C CA . ARG A 1 90 ? 15.062 13.240 -31.121 1.00 88.25 90 ARG A CA 1
ATOM 676 C C . ARG A 1 90 ? 16.471 12.669 -31.248 1.00 88.25 90 ARG A C 1
ATOM 678 O O . ARG A 1 90 ? 17.073 12.808 -32.307 1.00 88.25 90 ARG A O 1
ATOM 685 N N . THR A 1 91 ? 16.979 12.008 -30.218 1.00 90.38 91 THR A N 1
ATOM 686 C CA . THR A 1 91 ? 18.247 11.272 -30.294 1.00 90.38 91 THR A CA 1
ATOM 687 C C . THR A 1 91 ? 18.102 10.004 -31.125 1.00 90.38 91 THR A C 1
ATOM 689 O O . THR A 1 91 ? 16.985 9.520 -31.359 1.00 90.38 91 THR A O 1
ATOM 692 N N . ARG A 1 92 ? 19.228 9.430 -31.552 1.00 92.06 92 ARG A N 1
ATOM 693 C CA . ARG A 1 92 ? 19.210 8.166 -32.299 1.00 92.06 92 ARG A CA 1
ATOM 694 C C . ARG A 1 92 ? 18.650 7.015 -31.463 1.00 92.06 92 ARG A C 1
ATOM 696 O O . ARG A 1 92 ? 17.757 6.304 -31.920 1.00 92.06 92 ARG A O 1
ATOM 703 N N . ILE A 1 93 ? 19.164 6.853 -30.247 1.00 94.31 93 ILE A N 1
ATOM 704 C CA . ILE A 1 93 ? 18.767 5.774 -29.345 1.00 94.31 93 ILE A CA 1
ATOM 705 C C . ILE A 1 93 ? 17.875 6.352 -28.249 1.00 94.31 93 ILE A C 1
ATOM 707 O O . ILE A 1 93 ? 18.190 7.387 -27.655 1.00 94.31 93 ILE A O 1
ATOM 711 N N . LEU A 1 94 ? 16.754 5.683 -27.986 1.00 94.88 94 LEU A N 1
ATOM 712 C CA . LEU A 1 94 ? 15.934 5.899 -26.801 1.00 94.88 94 LEU A CA 1
ATOM 713 C C . LEU A 1 94 ? 16.231 4.791 -25.794 1.00 94.88 94 LEU A C 1
ATOM 715 O O . LEU A 1 94 ? 16.048 3.615 -26.090 1.00 94.88 94 LEU A O 1
ATOM 719 N N . ALA A 1 95 ? 16.657 5.184 -24.605 1.00 94.62 95 ALA A N 1
ATOM 720 C CA . ALA A 1 95 ? 16.939 4.292 -23.498 1.00 94.62 95 ALA A CA 1
ATOM 721 C C . ALA A 1 95 ? 15.833 4.410 -22.444 1.00 94.62 95 ALA A C 1
ATOM 723 O O . ALA A 1 95 ? 15.513 5.524 -22.026 1.00 94.62 95 ALA A O 1
ATOM 724 N N . LEU A 1 96 ? 15.242 3.294 -22.017 1.00 94.88 96 LEU A N 1
ATOM 725 C CA . LEU A 1 96 ? 14.211 3.249 -20.980 1.00 94.88 96 LEU A CA 1
ATOM 726 C C . LEU A 1 96 ? 14.627 2.346 -19.820 1.00 94.88 96 LEU A C 1
ATOM 728 O O . LEU A 1 96 ? 15.227 1.296 -20.022 1.00 94.88 96 LEU A O 1
ATOM 732 N N . TRP A 1 97 ? 14.236 2.720 -18.605 1.00 93.94 97 TRP A N 1
ATOM 733 C CA . TRP A 1 97 ? 14.399 1.905 -17.402 1.00 93.94 97 TRP A CA 1
ATOM 734 C C . TRP A 1 97 ? 13.060 1.732 -16.708 1.00 93.94 97 TRP A C 1
ATOM 736 O O . TRP A 1 97 ? 12.458 2.728 -16.305 1.00 93.94 97 TRP A O 1
ATOM 746 N N . ALA A 1 98 ? 12.650 0.484 -16.513 1.00 94.94 98 ALA A N 1
ATOM 747 C CA . ALA A 1 98 ? 11.508 0.111 -15.695 1.00 94.94 98 ALA A CA 1
ATOM 748 C C . ALA A 1 98 ? 11.996 -0.579 -14.416 1.00 94.94 98 ALA A C 1
ATOM 750 O O . ALA A 1 98 ? 12.708 -1.582 -14.484 1.00 94.94 98 ALA A O 1
ATOM 751 N N . TRP A 1 99 ? 11.626 -0.043 -13.253 1.00 93.19 99 TRP A N 1
ATOM 752 C CA . TRP A 1 99 ? 11.884 -0.705 -11.976 1.00 93.19 99 TRP A CA 1
ATOM 753 C C . TRP A 1 99 ? 10.860 -1.816 -11.745 1.00 93.19 99 TRP A C 1
ATOM 755 O O . TRP A 1 99 ? 9.657 -1.560 -11.748 1.00 93.19 99 TRP A O 1
ATOM 765 N N . LEU A 1 100 ? 11.347 -3.036 -11.517 1.00 93.00 100 LEU A N 1
ATOM 766 C CA . LEU A 1 100 ? 10.536 -4.223 -11.273 1.00 93.00 100 LEU A CA 1
ATOM 767 C C . LEU A 1 100 ? 10.704 -4.654 -9.804 1.00 93.00 100 LEU A C 1
ATOM 769 O O . LEU A 1 100 ? 11.675 -5.346 -9.476 1.00 93.00 100 LEU A O 1
ATOM 773 N N . PRO A 1 101 ? 9.802 -4.234 -8.896 1.00 88.94 101 PRO A N 1
ATOM 774 C CA . PRO A 1 101 ? 9.964 -4.412 -7.454 1.00 88.94 101 PRO A CA 1
ATOM 775 C C . PRO A 1 101 ? 10.006 -5.885 -7.031 1.00 88.94 101 PRO A C 1
ATOM 777 O O . PRO A 1 101 ? 10.871 -6.236 -6.227 1.00 88.94 101 PRO A O 1
ATOM 780 N N . GLY A 1 102 ? 9.172 -6.752 -7.616 1.00 86.50 102 GLY A N 1
ATOM 781 C CA . GLY A 1 102 ? 9.167 -8.190 -7.327 1.00 86.50 102 GLY A CA 1
ATOM 782 C C . GLY A 1 102 ? 10.492 -8.886 -7.640 1.00 86.50 102 GLY A C 1
ATOM 783 O O . GLY A 1 102 ? 10.931 -9.759 -6.893 1.00 86.50 102 GLY A O 1
ATOM 784 N N . LEU A 1 103 ? 11.193 -8.441 -8.689 1.00 89.94 103 LEU A N 1
ATOM 785 C CA . LEU A 1 103 ? 12.526 -8.945 -9.043 1.00 89.94 103 LEU A CA 1
ATOM 786 C C . LEU A 1 103 ? 13.660 -8.182 -8.348 1.00 89.94 103 LEU A C 1
ATOM 788 O O . LEU A 1 103 ? 14.804 -8.631 -8.369 1.00 89.94 103 LEU A O 1
ATOM 792 N N . ARG A 1 104 ? 13.361 -7.022 -7.751 1.00 87.94 104 ARG A N 1
ATOM 793 C CA . ARG A 1 104 ? 14.338 -6.042 -7.252 1.00 87.94 104 ARG A CA 1
ATOM 794 C C . ARG A 1 104 ? 15.393 -5.679 -8.304 1.00 87.94 104 ARG A C 1
ATOM 796 O O . ARG A 1 104 ? 16.574 -5.502 -7.994 1.00 87.94 104 ARG A O 1
ATOM 803 N N . GLN A 1 105 ? 14.960 -5.563 -9.555 1.00 90.31 105 GLN A N 1
ATOM 804 C CA . GLN A 1 105 ? 15.821 -5.340 -10.715 1.00 90.31 105 GLN A CA 1
ATOM 805 C C . GLN A 1 105 ? 15.262 -4.248 -11.622 1.00 90.31 105 GLN A C 1
ATOM 807 O O . GLN A 1 105 ? 14.068 -3.961 -11.620 1.00 90.31 105 GLN A O 1
ATOM 812 N N . ASP A 1 106 ? 16.145 -3.649 -12.420 1.00 91.44 106 ASP A N 1
ATOM 813 C CA . ASP A 1 106 ? 15.737 -2.780 -13.517 1.00 91.44 106 ASP A CA 1
ATOM 814 C C . ASP A 1 106 ? 15.690 -3.583 -14.814 1.00 91.44 106 ASP A C 1
ATOM 816 O O . ASP A 1 106 ? 16.663 -4.254 -15.168 1.00 91.44 106 ASP A O 1
ATOM 820 N N . CYS A 1 107 ? 14.586 -3.458 -15.543 1.00 94.88 107 CYS A N 1
ATOM 821 C CA . CYS A 1 107 ? 14.545 -3.798 -16.954 1.00 94.88 107 CYS A CA 1
ATOM 822 C C . CYS A 1 107 ? 14.978 -2.566 -17.749 1.00 94.88 107 CYS A C 1
ATOM 824 O O . CYS A 1 107 ? 14.327 -1.520 -17.716 1.00 94.88 107 CYS A O 1
ATOM 826 N N . TYR A 1 108 ? 16.098 -2.691 -18.444 1.00 95.25 108 TYR A N 1
ATOM 827 C CA . TYR A 1 108 ? 16.678 -1.658 -19.281 1.00 95.25 108 TYR A CA 1
ATOM 828 C C . TYR A 1 108 ? 16.406 -1.971 -20.747 1.00 95.25 108 TYR A C 1
ATOM 830 O O . TYR A 1 108 ? 16.629 -3.096 -21.175 1.00 95.25 108 TYR A O 1
ATOM 838 N N . LEU A 1 109 ? 15.922 -1.001 -21.511 1.00 96.31 109 LEU A N 1
ATOM 839 C CA . LEU A 1 109 ? 15.602 -1.142 -22.926 1.00 96.31 109 LEU A CA 1
ATOM 840 C C . LEU A 1 109 ? 16.346 -0.078 -23.723 1.00 96.31 109 LEU A C 1
ATOM 842 O O . LEU A 1 109 ? 16.301 1.097 -23.374 1.00 96.31 109 LEU A O 1
ATOM 846 N N . GLU A 1 110 ? 16.954 -0.477 -24.828 1.00 95.81 110 GLU A N 1
ATOM 847 C CA . GLU A 1 110 ? 17.485 0.410 -25.855 1.00 95.81 110 GLU A CA 1
ATOM 848 C C . GLU A 1 110 ? 16.695 0.203 -27.135 1.00 95.81 110 GLU A C 1
ATOM 850 O O . GLU A 1 110 ? 16.499 -0.924 -27.586 1.00 95.81 110 GLU A O 1
ATOM 855 N N . PHE A 1 111 ? 16.251 1.305 -27.720 1.00 96.44 111 PHE A N 1
ATOM 856 C CA . PHE A 1 111 ? 15.540 1.321 -28.983 1.00 96.44 111 PHE A CA 1
ATOM 857 C C . PHE A 1 111 ? 16.278 2.232 -29.969 1.00 96.44 111 PHE A C 1
ATOM 859 O O . PHE A 1 111 ? 16.329 3.449 -29.760 1.00 96.44 111 PHE A O 1
ATOM 866 N N . ASP A 1 112 ? 16.873 1.653 -31.019 1.00 95.25 112 ASP A N 1
ATOM 867 C CA . ASP A 1 112 ? 17.529 2.405 -32.097 1.00 95.25 112 ASP A CA 1
ATOM 868 C C . ASP A 1 112 ? 16.485 2.791 -33.147 1.00 95.25 112 ASP A C 1
ATOM 870 O O . ASP A 1 112 ? 15.968 1.964 -33.896 1.00 95.25 112 ASP A O 1
ATOM 874 N N . ARG A 1 113 ? 16.183 4.088 -33.226 1.00 92.56 113 ARG A N 1
ATOM 875 C CA . ARG A 1 113 ? 15.176 4.617 -34.155 1.00 92.56 113 ARG A CA 1
ATOM 876 C C . ARG A 1 113 ? 15.584 4.494 -35.617 1.00 92.56 113 ARG A C 1
ATOM 878 O O . ARG A 1 113 ? 14.716 4.563 -36.481 1.00 92.56 113 ARG A O 1
ATOM 885 N N . ALA A 1 114 ? 16.881 4.395 -35.903 1.00 92.00 114 ALA A N 1
ATOM 886 C CA . ALA A 1 114 ? 17.370 4.306 -37.272 1.00 92.00 114 ALA A CA 1
ATOM 887 C C . ALA A 1 114 ? 17.162 2.904 -37.859 1.00 92.00 114 ALA A C 1
ATOM 889 O O . ALA A 1 114 ? 16.922 2.784 -39.058 1.00 92.00 114 ALA A O 1
ATOM 890 N N . THR A 1 115 ? 17.252 1.863 -37.025 1.00 94.69 115 THR A N 1
ATOM 891 C CA . THR A 1 115 ? 17.106 0.459 -37.442 1.00 94.69 115 THR A CA 1
ATOM 892 C C . THR A 1 115 ? 15.777 -0.168 -37.017 1.00 94.69 115 THR A C 1
ATOM 894 O O . THR A 1 115 ? 15.450 -1.248 -37.496 1.00 94.69 115 THR A O 1
ATOM 897 N N . ASP A 1 116 ? 15.004 0.505 -36.156 1.00 94.69 116 ASP A N 1
ATOM 898 C CA . ASP A 1 116 ? 13.793 -0.015 -35.493 1.00 94.69 116 ASP A CA 1
ATOM 899 C C . ASP A 1 116 ? 14.052 -1.262 -34.616 1.00 94.69 116 ASP A C 1
ATOM 901 O O . ASP A 1 116 ? 13.141 -2.018 -34.250 1.00 94.69 116 ASP A O 1
ATOM 905 N N . GLU A 1 117 ? 15.313 -1.466 -34.231 1.00 95.75 117 GLU A N 1
ATOM 906 C CA . GLU A 1 117 ? 15.736 -2.564 -33.370 1.00 95.75 117 GLU A CA 1
ATOM 907 C C . GLU A 1 117 ? 15.589 -2.193 -31.894 1.00 95.75 117 GLU A C 1
ATOM 909 O O . GLU A 1 117 ? 15.897 -1.079 -31.458 1.00 95.75 117 GLU A O 1
ATOM 914 N N . ALA A 1 118 ? 15.123 -3.165 -31.115 1.00 96.31 118 ALA A N 1
ATOM 915 C CA . ALA A 1 118 ? 14.994 -3.071 -29.674 1.00 96.31 118 ALA A CA 1
ATOM 916 C C . ALA A 1 118 ? 15.860 -4.144 -29.013 1.00 96.31 118 ALA A C 1
ATOM 918 O O . ALA A 1 118 ? 15.880 -5.301 -29.434 1.00 96.31 118 ALA A O 1
ATOM 919 N N . HIS A 1 119 ? 16.537 -3.768 -27.939 1.00 96.19 119 HIS A N 1
ATOM 920 C CA . HIS A 1 119 ? 17.309 -4.676 -27.109 1.00 96.19 119 HIS A CA 1
ATOM 921 C C . HIS A 1 119 ? 16.966 -4.403 -25.654 1.00 96.19 119 HIS A C 1
ATOM 923 O O . HIS A 1 119 ? 16.957 -3.249 -25.233 1.00 96.19 119 HIS A O 1
ATOM 929 N N . ALA A 1 120 ? 16.667 -5.448 -24.887 1.00 95.94 120 ALA A N 1
ATOM 930 C CA . ALA A 1 120 ? 16.376 -5.313 -23.469 1.00 95.94 120 ALA A CA 1
ATOM 931 C C . ALA A 1 120 ? 17.348 -6.136 -22.626 1.00 95.94 120 ALA A C 1
ATOM 933 O O . ALA A 1 120 ? 17.865 -7.163 -23.069 1.00 95.94 120 ALA A O 1
ATOM 934 N N . TRP A 1 121 ? 17.577 -5.681 -21.400 1.00 95.50 121 TRP A N 1
ATOM 935 C CA . TRP A 1 121 ? 18.439 -6.321 -20.420 1.00 95.50 121 TRP A CA 1
ATOM 936 C C . TRP A 1 121 ? 17.810 -6.262 -19.032 1.00 95.50 121 TRP A C 1
ATOM 938 O O . TRP A 1 121 ? 17.275 -5.230 -18.629 1.00 95.50 121 TRP A O 1
ATOM 948 N N . CYS A 1 122 ? 17.970 -7.330 -18.260 1.00 93.94 122 CYS A N 1
ATOM 949 C CA . CYS A 1 122 ? 17.784 -7.292 -16.813 1.00 93.94 122 CYS A CA 1
ATOM 950 C C . CYS A 1 122 ? 19.108 -6.920 -16.143 1.00 93.94 122 CYS A C 1
ATOM 952 O O . CYS A 1 122 ? 20.143 -7.549 -16.383 1.00 93.94 122 CYS A O 1
ATOM 954 N N . LEU A 1 123 ? 19.083 -5.879 -15.309 1.00 91.00 123 LEU A N 1
ATOM 955 C CA . LEU A 1 123 ? 20.263 -5.392 -14.598 1.00 91.00 123 LEU A CA 1
ATOM 956 C C . LEU A 1 123 ? 20.356 -6.046 -13.215 1.00 91.00 123 LEU A C 1
ATOM 958 O O . LEU A 1 123 ? 19.712 -5.605 -12.257 1.00 91.00 123 LEU A O 1
ATOM 962 N N . MET A 1 124 ? 21.190 -7.076 -13.115 1.00 85.88 124 MET A N 1
ATOM 963 C CA . MET A 1 124 ? 21.418 -7.862 -11.905 1.00 85.88 124 MET A CA 1
ATOM 964 C C . MET A 1 124 ? 22.696 -7.411 -11.165 1.00 85.88 124 MET A C 1
ATOM 966 O O . MET A 1 124 ? 23.515 -6.682 -11.734 1.00 85.88 124 MET A O 1
ATOM 970 N N . PRO A 1 125 ? 22.889 -7.796 -9.886 1.00 82.00 125 PRO A N 1
ATOM 971 C CA . PRO A 1 125 ? 24.116 -7.479 -9.146 1.00 82.00 125 PRO A CA 1
ATOM 972 C C . PRO A 1 125 ? 25.396 -8.049 -9.778 1.00 82.00 125 PRO A C 1
ATOM 974 O O . PRO A 1 125 ? 26.462 -7.464 -9.614 1.00 82.00 125 PRO A O 1
ATOM 977 N N . ASP A 1 126 ? 25.291 -9.172 -10.490 1.00 85.94 126 ASP A N 1
ATOM 978 C CA . ASP A 1 126 ? 26.397 -9.862 -11.163 1.00 85.94 126 ASP A CA 1
ATOM 979 C C . ASP A 1 126 ? 26.642 -9.372 -12.604 1.00 85.94 126 ASP A C 1
ATOM 981 O O . ASP A 1 126 ? 27.676 -9.688 -13.191 1.00 85.94 126 ASP A O 1
ATOM 985 N N . GLY A 1 127 ? 25.730 -8.577 -13.175 1.00 88.06 127 GLY A N 1
ATOM 986 C CA . GLY A 1 127 ? 25.875 -8.020 -14.517 1.00 88.06 127 GLY A CA 1
ATOM 987 C C . GLY A 1 127 ? 24.554 -7.759 -15.240 1.00 88.06 127 GLY A C 1
ATOM 988 O O . GLY A 1 127 ? 23.466 -7.846 -14.676 1.00 88.06 127 GLY A O 1
ATOM 989 N N . ALA A 1 128 ? 24.660 -7.407 -16.521 1.00 91.81 128 ALA A N 1
ATOM 990 C CA . ALA A 1 128 ? 23.513 -7.229 -17.406 1.00 91.81 128 ALA A CA 1
ATOM 991 C C . ALA A 1 128 ? 23.269 -8.512 -18.198 1.00 91.81 128 ALA A C 1
ATOM 993 O O . ALA A 1 128 ? 24.173 -9.000 -18.877 1.00 91.81 128 ALA A O 1
ATOM 994 N N . HIS A 1 129 ? 22.034 -9.001 -18.163 1.00 93.44 129 HIS A N 1
ATOM 995 C CA . HIS A 1 129 ? 21.613 -10.195 -18.891 1.00 93.44 129 HIS A CA 1
ATOM 996 C C . HIS A 1 129 ? 20.669 -9.784 -20.009 1.00 93.44 129 HIS A C 1
ATOM 998 O O . HIS A 1 129 ? 19.632 -9.179 -19.744 1.00 93.44 129 HIS A O 1
ATOM 1004 N N . GLN A 1 130 ? 21.056 -10.052 -21.256 1.00 95.12 130 GLN A N 1
ATOM 1005 C CA . GLN A 1 130 ? 20.248 -9.694 -22.419 1.00 95.12 130 GLN A CA 1
ATOM 1006 C C . GLN A 1 130 ? 19.004 -10.583 -22.491 1.00 95.12 130 GLN A C 1
ATOM 1008 O O . GLN A 1 130 ? 19.094 -11.799 -22.341 1.00 95.12 130 GLN A O 1
ATOM 1013 N N . LEU A 1 131 ? 17.856 -9.961 -22.734 1.00 94.19 131 LEU A N 1
ATOM 1014 C CA . LEU A 1 131 ? 16.567 -10.621 -22.866 1.00 94.19 131 LEU A CA 1
ATOM 1015 C C . LEU A 1 131 ? 16.300 -10.953 -24.335 1.00 94.19 131 LEU A C 1
ATOM 1017 O O . LEU A 1 131 ? 16.519 -10.118 -25.216 1.00 94.19 131 LEU A O 1
ATOM 1021 N N . ASP A 1 132 ? 15.788 -12.154 -24.590 1.00 92.81 132 ASP A N 1
ATOM 1022 C CA . ASP A 1 132 ? 15.238 -12.509 -25.894 1.00 92.81 132 ASP A CA 1
ATOM 1023 C C . ASP A 1 132 ? 13.821 -11.933 -26.012 1.00 92.81 132 ASP A C 1
ATOM 1025 O O . ASP A 1 132 ? 12.913 -12.342 -25.288 1.00 92.81 132 ASP A O 1
ATOM 1029 N N . LEU A 1 133 ? 13.652 -10.949 -26.899 1.00 90.94 133 LEU A N 1
ATOM 1030 C CA . LEU A 1 133 ? 12.374 -10.272 -27.137 1.00 90.94 133 LEU A CA 1
ATOM 1031 C C . LEU A 1 133 ? 11.416 -11.084 -28.019 1.00 90.94 133 LEU A C 1
ATOM 1033 O O . LEU A 1 133 ? 10.249 -10.717 -28.137 1.00 90.94 133 LEU A O 1
ATOM 1037 N N . SER A 1 134 ? 11.901 -12.143 -28.674 1.00 87.00 134 SER A N 1
ATOM 1038 C CA . SER A 1 134 ? 11.074 -13.019 -29.512 1.00 87.00 134 SER A CA 1
ATOM 1039 C C . SER A 1 134 ? 10.350 -14.096 -28.706 1.00 87.00 134 SER A C 1
ATOM 1041 O O . SER A 1 134 ? 9.380 -14.684 -29.182 1.00 87.00 134 SER A O 1
ATOM 1043 N N . VAL A 1 135 ? 10.810 -14.336 -27.479 1.00 88.19 135 VAL A N 1
ATOM 1044 C CA . VAL A 1 135 ? 10.253 -15.325 -26.566 1.00 88.19 135 VAL A CA 1
ATOM 1045 C C . VAL A 1 135 ? 9.382 -14.601 -25.551 1.00 88.19 135 VAL A C 1
ATOM 1047 O O . VAL A 1 135 ? 9.834 -13.678 -24.875 1.00 88.19 135 VAL A O 1
ATOM 1050 N N . GLU A 1 136 ? 8.127 -15.030 -25.422 1.00 76.94 136 GLU A N 1
ATOM 1051 C CA . GLU A 1 136 ? 7.289 -14.583 -24.315 1.00 76.94 136 GLU A CA 1
ATOM 1052 C C . GLU A 1 136 ? 7.937 -14.990 -22.991 1.00 76.94 136 GLU A C 1
ATOM 1054 O O . GLU A 1 136 ? 8.336 -16.140 -22.795 1.00 76.94 136 GLU A O 1
ATOM 1059 N N . GLN A 1 137 ? 8.025 -14.042 -22.061 1.00 87.88 137 GLN A N 1
ATOM 1060 C CA . GLN A 1 137 ? 8.602 -14.266 -20.742 1.00 87.88 137 GLN A CA 1
ATOM 1061 C C . GLN A 1 137 ? 7.524 -14.026 -19.680 1.00 87.88 137 GLN A C 1
ATOM 1063 O O . GLN A 1 137 ? 7.491 -12.947 -19.085 1.00 87.88 137 GLN A O 1
ATOM 1068 N N . PRO A 1 138 ? 6.648 -15.015 -19.400 1.00 90.69 138 PRO A N 1
ATOM 1069 C CA . PRO A 1 138 ? 5.523 -14.849 -18.478 1.00 90.69 138 PRO A CA 1
ATOM 1070 C C . PRO A 1 138 ? 5.922 -14.302 -17.103 1.00 90.69 138 PRO A C 1
ATOM 1072 O O . PRO A 1 138 ? 5.196 -13.508 -16.515 1.00 90.69 138 PRO A O 1
ATOM 1075 N N . ALA A 1 139 ? 7.097 -14.691 -16.599 1.00 90.94 139 ALA A N 1
ATOM 1076 C CA . ALA A 1 139 ? 7.623 -14.192 -15.330 1.00 90.94 139 ALA A CA 1
ATOM 1077 C C . ALA A 1 139 ? 7.942 -12.687 -15.370 1.00 90.94 139 ALA A C 1
ATOM 1079 O O . ALA A 1 139 ? 7.711 -11.977 -14.393 1.00 90.94 139 ALA A O 1
ATOM 1080 N N . LEU A 1 140 ? 8.455 -12.194 -16.498 1.00 93.19 140 LEU A N 1
ATOM 1081 C CA . LEU A 1 140 ? 8.772 -10.784 -16.674 1.00 93.19 140 LEU A CA 1
ATOM 1082 C C . LEU A 1 140 ? 7.499 -9.960 -16.878 1.00 93.19 140 LEU A C 1
ATOM 1084 O O . LEU A 1 140 ? 7.359 -8.905 -16.269 1.00 93.19 140 LEU A O 1
ATOM 1088 N N . ASP A 1 141 ? 6.542 -10.469 -17.652 1.00 93.88 141 ASP A N 1
ATOM 1089 C CA . ASP A 1 141 ? 5.232 -9.832 -17.811 1.00 93.88 141 ASP A CA 1
ATOM 1090 C C . ASP A 1 141 ? 4.480 -9.748 -16.476 1.00 93.88 141 ASP A C 1
ATOM 1092 O O . ASP A 1 141 ? 3.924 -8.701 -16.148 1.00 93.88 141 ASP A O 1
ATOM 1096 N N . ALA A 1 142 ? 4.542 -10.796 -15.647 1.00 93.25 142 ALA A N 1
ATOM 1097 C CA . ALA A 1 142 ? 4.019 -10.749 -14.284 1.00 93.25 142 ALA A CA 1
ATOM 1098 C C . ALA A 1 142 ? 4.711 -9.664 -13.437 1.00 93.25 142 ALA A C 1
ATOM 1100 O O . ALA A 1 142 ? 4.035 -8.943 -12.703 1.00 93.25 142 ALA A O 1
ATOM 1101 N N . ALA A 1 143 ? 6.031 -9.492 -13.573 1.00 94.94 143 ALA A N 1
ATOM 1102 C CA . ALA A 1 143 ? 6.779 -8.451 -12.869 1.00 94.94 143 ALA A CA 1
ATOM 1103 C C . ALA A 1 143 ? 6.435 -7.029 -13.356 1.00 94.94 143 ALA A C 1
ATOM 1105 O O . ALA A 1 143 ? 6.355 -6.107 -12.542 1.00 94.94 143 ALA A O 1
ATOM 1106 N N . PHE A 1 144 ? 6.195 -6.832 -14.658 1.00 96.19 144 PHE A N 1
ATOM 1107 C CA . PHE A 1 144 ? 5.701 -5.560 -15.202 1.00 96.19 144 PHE A CA 1
ATOM 1108 C C . PHE A 1 144 ? 4.291 -5.247 -14.699 1.00 96.19 144 PHE A C 1
ATOM 1110 O O . PHE A 1 144 ? 4.023 -4.125 -14.266 1.00 96.19 144 PHE A O 1
ATOM 1117 N N . LEU A 1 145 ? 3.402 -6.241 -14.696 1.00 95.81 145 LEU A N 1
ATOM 1118 C CA . LEU A 1 145 ? 2.048 -6.094 -14.176 1.00 95.81 145 LEU A CA 1
ATOM 1119 C C . LEU A 1 145 ? 2.051 -5.767 -12.677 1.00 95.81 145 LEU A C 1
ATOM 1121 O O . LEU A 1 145 ? 1.288 -4.915 -12.223 1.00 95.81 145 LEU A O 1
ATOM 1125 N N . GLU A 1 146 ? 2.931 -6.402 -11.905 1.00 94.56 146 GLU A N 1
ATOM 1126 C CA . GLU A 1 146 ? 3.143 -6.071 -10.498 1.00 94.56 146 GLU A CA 1
ATOM 1127 C C . GLU A 1 146 ? 3.631 -4.629 -10.332 1.00 94.56 146 GLU A C 1
ATOM 1129 O O . GLU A 1 146 ? 3.027 -3.862 -9.583 1.00 94.56 146 GLU A O 1
ATOM 1134 N N . ALA A 1 147 ? 4.672 -4.225 -11.064 1.00 94.19 147 ALA A N 1
ATOM 1135 C CA . ALA A 1 147 ? 5.208 -2.867 -11.013 1.00 94.19 147 ALA A CA 1
ATOM 1136 C C . ALA A 1 147 ? 4.141 -1.812 -11.358 1.00 94.19 147 ALA A C 1
ATOM 1138 O O . ALA A 1 147 ? 4.026 -0.793 -10.669 1.00 94.19 147 ALA A O 1
ATOM 1139 N N . LEU A 1 148 ? 3.306 -2.083 -12.365 1.00 94.81 148 LEU A N 1
ATOM 1140 C CA . LEU A 1 148 ? 2.154 -1.256 -12.717 1.00 94.81 148 LEU A CA 1
ATOM 1141 C C . LEU A 1 148 ? 1.197 -1.098 -11.527 1.00 94.81 148 LEU A C 1
ATOM 1143 O O . LEU A 1 148 ? 0.855 0.029 -11.163 1.00 94.81 148 LEU A O 1
ATOM 1147 N N . VAL A 1 149 ? 0.797 -2.214 -10.906 1.00 93.50 149 VAL A N 1
ATOM 1148 C CA . VAL A 1 149 ? -0.147 -2.240 -9.774 1.00 93.50 149 VAL A CA 1
ATOM 1149 C C . VAL A 1 149 ? 0.435 -1.599 -8.505 1.00 93.50 149 VAL A C 1
ATOM 1151 O O . VAL A 1 149 ? -0.285 -1.002 -7.705 1.00 93.50 149 VAL A O 1
ATOM 1154 N N . LEU A 1 150 ? 1.746 -1.656 -8.304 1.00 90.75 150 LEU A N 1
ATOM 1155 C CA . LEU A 1 150 ? 2.385 -1.013 -7.155 1.00 90.75 150 LEU A CA 1
ATOM 1156 C C . LEU A 1 150 ? 2.660 0.478 -7.380 1.00 90.75 150 LEU A C 1
ATOM 1158 O O . LEU A 1 150 ? 2.766 1.230 -6.412 1.00 90.75 150 LEU A O 1
ATOM 1162 N N . THR A 1 151 ? 2.717 0.935 -8.635 1.00 89.38 151 THR A N 1
ATOM 1163 C CA . THR A 1 151 ? 2.861 2.369 -8.943 1.00 89.38 151 THR A CA 1
ATOM 1164 C C . THR A 1 151 ? 1.574 3.151 -8.641 1.00 89.38 151 THR A C 1
ATOM 1166 O O . THR A 1 151 ? 1.631 4.344 -8.342 1.00 89.38 151 THR A O 1
ATOM 1169 N N . GLY A 1 152 ? 0.420 2.480 -8.646 1.00 88.69 152 GLY A N 1
ATOM 1170 C CA . GLY A 1 152 ? -0.853 3.035 -8.184 1.00 88.69 152 GLY A CA 1
ATOM 1171 C C . GLY A 1 152 ? -1.823 3.457 -9.299 1.00 88.69 152 GLY A C 1
ATOM 1172 O O . GLY A 1 152 ? -1.522 3.334 -10.490 1.00 88.69 152 G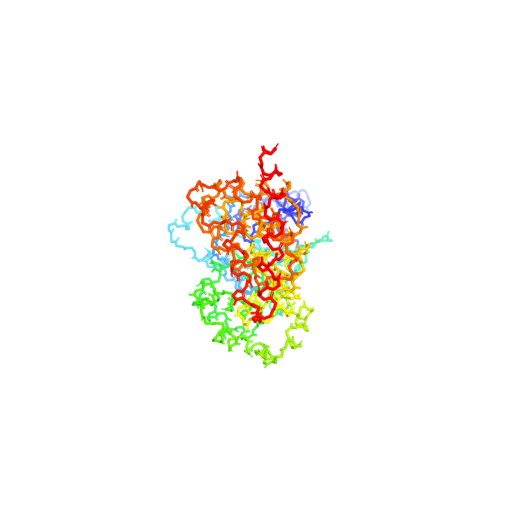LY A O 1
ATOM 1173 N N . PRO A 1 153 ? -3.009 3.977 -8.921 1.00 88.06 153 PRO A N 1
ATOM 1174 C CA . PRO A 1 153 ? -4.160 4.124 -9.816 1.00 88.06 153 PRO A CA 1
ATOM 1175 C C . PRO A 1 153 ? -3.982 5.082 -10.985 1.00 88.06 153 PRO A C 1
ATOM 1177 O O . PRO A 1 153 ? -4.655 4.943 -12.010 1.00 88.06 153 PRO A O 1
ATOM 1180 N N . THR A 1 154 ? -3.049 6.022 -10.867 1.00 87.69 154 THR A N 1
ATOM 1181 C CA . THR A 1 154 ? -2.683 6.921 -11.961 1.00 87.69 154 THR A CA 1
ATOM 1182 C C . THR A 1 154 ? -2.018 6.176 -13.115 1.00 87.69 154 THR A C 1
ATOM 1184 O O . THR A 1 154 ? -2.231 6.561 -14.257 1.00 87.69 154 THR A O 1
ATOM 1187 N N . SER A 1 155 ? -1.276 5.097 -12.849 1.00 87.69 155 SER A N 1
ATOM 1188 C CA . SER A 1 155 ? -0.512 4.371 -13.872 1.00 87.69 155 SER A CA 1
ATOM 1189 C C . SER A 1 155 ? -1.346 3.389 -14.685 1.00 87.69 155 SER A C 1
ATOM 1191 O O . SER A 1 155 ? -1.043 3.167 -15.854 1.00 87.69 155 SER A O 1
ATOM 1193 N N . TRP A 1 156 ? -2.406 2.821 -14.106 1.00 89.94 156 TRP A N 1
ATOM 1194 C CA . TRP A 1 156 ? -3.333 1.947 -14.833 1.00 89.94 156 TRP A CA 1
ATOM 1195 C C . TRP A 1 156 ? -4.603 2.655 -15.312 1.00 89.94 156 TRP A C 1
ATOM 1197 O O . TRP A 1 156 ? -5.489 1.991 -15.834 1.00 89.94 156 TRP A O 1
ATOM 1207 N N . GLY A 1 157 ? -4.732 3.977 -15.147 1.00 88.62 157 GLY A N 1
ATOM 1208 C CA . GLY A 1 157 ? -5.863 4.745 -15.686 1.00 88.62 157 GLY A CA 1
ATOM 1209 C C . GLY A 1 157 ? -7.203 4.526 -14.967 1.00 88.62 157 GLY A C 1
ATOM 1210 O O . GLY A 1 157 ? -8.260 4.581 -15.602 1.00 88.62 157 GLY A O 1
ATOM 1211 N N . GLY A 1 158 ? -7.177 4.264 -13.655 1.00 89.81 158 GLY A N 1
ATOM 1212 C CA . GLY A 1 158 ? -8.374 4.047 -12.831 1.00 89.81 158 GLY A CA 1
ATOM 1213 C C . GLY A 1 158 ? -9.226 2.839 -13.255 1.00 89.81 158 GLY A C 1
ATOM 1214 O O . GLY A 1 158 ? -8.735 1.878 -13.843 1.00 89.81 158 GLY A O 1
ATOM 1215 N N . GLU A 1 159 ? -10.528 2.883 -12.957 1.00 90.00 159 GLU A N 1
ATOM 1216 C CA . GLU A 1 159 ? -11.472 1.773 -13.197 1.00 90.00 159 GLU A CA 1
ATOM 1217 C C . GLU A 1 159 ? -11.531 1.311 -14.665 1.00 90.00 159 GLU A C 1
ATOM 1219 O O . GLU A 1 159 ? -11.524 0.111 -14.936 1.00 90.00 159 GLU A O 1
ATOM 1224 N N . GLY A 1 160 ? -11.537 2.249 -15.620 1.00 91.81 160 GLY A N 1
ATOM 1225 C CA . GLY A 1 160 ? -11.612 1.919 -17.045 1.00 91.81 160 GLY A CA 1
ATOM 1226 C C . GLY A 1 160 ? -10.360 1.206 -17.559 1.00 91.81 160 GLY A C 1
ATOM 1227 O O . GLY A 1 160 ? -10.464 0.256 -18.335 1.00 91.81 160 GLY A O 1
ATOM 1228 N N . GLY A 1 161 ? -9.174 1.627 -17.114 1.00 92.88 161 GLY A N 1
ATOM 1229 C CA . GLY A 1 161 ? -7.939 0.949 -17.496 1.00 92.88 161 GLY A CA 1
ATOM 1230 C C . GLY A 1 161 ? -7.741 -0.388 -16.772 1.00 92.88 161 GLY A C 1
ATOM 1231 O O . GLY A 1 161 ? -7.314 -1.345 -17.414 1.00 92.88 161 GLY A O 1
ATOM 1232 N N . LEU A 1 162 ? -8.185 -0.530 -15.513 1.00 93.69 162 LEU A N 1
ATOM 1233 C CA . LEU A 1 162 ? -8.262 -1.842 -14.847 1.00 93.69 162 LEU A CA 1
ATOM 1234 C C . LEU A 1 162 ? -9.179 -2.821 -15.583 1.00 93.69 162 LEU A C 1
ATOM 1236 O O . LEU A 1 162 ? -8.856 -4.006 -15.656 1.00 93.69 162 LEU A O 1
ATOM 1240 N N . GLY A 1 163 ? -10.298 -2.345 -16.139 1.00 93.69 163 GLY A N 1
ATOM 1241 C CA . GLY A 1 163 ? -11.183 -3.152 -16.982 1.00 93.69 163 GLY A CA 1
ATOM 1242 C C . GLY A 1 163 ? -10.438 -3.745 -18.178 1.00 93.69 163 GLY A C 1
ATOM 1243 O O . GLY A 1 163 ? -10.390 -4.963 -18.322 1.00 93.69 163 GLY A O 1
ATOM 1244 N N . LYS A 1 164 ? -9.746 -2.899 -18.952 1.00 94.69 164 LYS A N 1
ATOM 1245 C CA . LYS A 1 164 ? -8.934 -3.329 -20.108 1.00 94.69 164 LYS A CA 1
ATOM 1246 C C . LYS A 1 164 ? -7.806 -4.289 -19.721 1.00 94.69 164 LYS A C 1
ATOM 1248 O O . LYS A 1 164 ? -7.534 -5.250 -20.434 1.00 94.69 164 LYS A O 1
ATOM 1253 N N . LEU A 1 165 ? -7.145 -4.045 -18.588 1.00 95.25 165 LEU A N 1
ATOM 1254 C CA . LEU A 1 165 ? -6.112 -4.949 -18.073 1.00 95.25 165 LEU A CA 1
ATOM 1255 C C . LEU A 1 165 ? -6.705 -6.301 -17.670 1.00 95.25 165 LEU A C 1
ATOM 1257 O O . LEU A 1 165 ? -6.102 -7.328 -17.950 1.00 95.25 165 LEU A O 1
ATOM 1261 N N . THR A 1 166 ? -7.891 -6.320 -17.063 1.00 95.00 166 THR A N 1
ATOM 1262 C CA . THR A 1 166 ? -8.585 -7.565 -16.692 1.00 95.00 166 THR A CA 1
ATOM 1263 C C . THR A 1 166 ? -9.042 -8.338 -17.931 1.00 95.00 166 THR A C 1
ATOM 1265 O O . THR A 1 166 ? -8.921 -9.555 -17.967 1.00 95.00 166 THR A O 1
ATOM 1268 N N . GLU A 1 167 ? -9.524 -7.656 -18.972 1.00 94.81 167 GLU A N 1
ATOM 1269 C CA . GLU A 1 167 ? -9.863 -8.292 -20.255 1.00 94.81 167 GLU A CA 1
ATOM 1270 C C . GLU A 1 167 ? -8.641 -8.967 -20.891 1.00 94.81 167 GLU A C 1
ATOM 1272 O O . GLU A 1 167 ? -8.753 -10.065 -21.432 1.00 94.81 167 GLU A O 1
ATOM 1277 N N . ARG A 1 168 ? -7.465 -8.333 -20.792 1.00 94.44 168 ARG A N 1
ATOM 1278 C CA . ARG A 1 168 ? -6.221 -8.839 -21.382 1.00 94.44 168 ARG A CA 1
ATOM 1279 C C . ARG A 1 168 ? -5.533 -9.923 -20.549 1.00 94.44 168 ARG A C 1
ATOM 1281 O O . ARG A 1 168 ? -5.065 -10.905 -21.110 1.00 94.44 168 ARG A O 1
ATOM 1288 N N . PHE A 1 169 ? -5.430 -9.734 -19.235 1.00 93.88 169 PHE A N 1
ATOM 1289 C CA . PHE A 1 169 ? -4.662 -10.599 -18.325 1.00 93.88 169 PHE A CA 1
ATOM 1290 C C . PHE A 1 169 ? -5.551 -11.497 -17.448 1.00 93.88 169 PHE A C 1
ATOM 1292 O O . PHE A 1 169 ? -5.057 -12.200 -16.565 1.00 93.88 169 PHE A O 1
ATOM 1299 N N . GLY A 1 170 ? -6.866 -11.483 -17.673 1.00 93.81 170 GLY A N 1
ATOM 1300 C CA . GLY A 1 170 ? -7.840 -12.256 -16.911 1.00 93.81 170 GLY A CA 1
ATOM 1301 C C . GLY A 1 170 ? -7.947 -11.822 -15.446 1.00 93.81 170 GLY A C 1
ATOM 1302 O O . GLY A 1 170 ? -7.639 -10.691 -15.064 1.00 93.81 170 GLY A O 1
ATOM 1303 N N . ASN A 1 171 ? -8.364 -12.760 -14.593 1.00 94.44 171 ASN A N 1
ATOM 1304 C CA . ASN A 1 171 ? -8.536 -12.548 -13.151 1.00 94.44 171 ASN A CA 1
ATOM 1305 C C . ASN A 1 171 ? -7.216 -12.678 -12.376 1.00 94.44 171 ASN A C 1
ATOM 1307 O O . ASN A 1 171 ? -7.160 -13.314 -11.322 1.00 94.44 171 ASN A O 1
ATOM 1311 N N . HIS A 1 172 ? -6.139 -12.083 -12.892 1.00 95.38 172 HIS A N 1
ATOM 1312 C CA . HIS A 1 172 ? -4.864 -12.051 -12.186 1.00 95.38 172 HIS A CA 1
ATOM 1313 C C . HIS A 1 172 ? -5.051 -11.447 -10.784 1.00 95.38 172 HIS A C 1
ATOM 1315 O O . HIS A 1 172 ? -5.658 -10.383 -10.632 1.00 95.38 172 HIS A O 1
ATOM 1321 N N . HIS A 1 173 ? -4.508 -12.101 -9.753 1.00 95.50 173 HIS A N 1
ATOM 1322 C CA . HIS A 1 173 ? -4.762 -11.766 -8.345 1.00 95.50 173 HIS A CA 1
ATOM 1323 C C . HIS A 1 173 ? -4.509 -10.284 -8.017 1.00 95.50 173 HIS A C 1
ATOM 1325 O O . HIS A 1 173 ? -5.309 -9.649 -7.333 1.00 95.50 173 HIS A O 1
ATOM 1331 N N . LEU A 1 174 ? -3.430 -9.701 -8.551 1.00 95.25 174 LEU A N 1
ATOM 1332 C CA . LEU A 1 174 ? -3.115 -8.280 -8.349 1.00 95.25 174 LEU A CA 1
ATOM 1333 C C . LEU A 1 174 ? -4.121 -7.331 -9.013 1.00 95.25 174 LEU A C 1
ATOM 1335 O O . LEU A 1 174 ? -4.435 -6.291 -8.441 1.00 95.25 174 LEU A O 1
ATOM 1339 N N . LEU A 1 175 ? -4.661 -7.688 -10.181 1.00 96.88 175 LEU A N 1
ATOM 1340 C CA . LEU A 1 175 ? -5.668 -6.871 -10.861 1.00 96.88 175 LEU A CA 1
ATOM 1341 C C . LEU A 1 175 ? -7.003 -6.921 -10.123 1.00 96.88 175 LEU A C 1
ATOM 1343 O O . LEU A 1 175 ? -7.643 -5.887 -9.936 1.00 96.88 175 LEU A O 1
ATOM 1347 N N . VAL A 1 176 ? -7.397 -8.102 -9.638 1.00 97.25 176 VAL A N 1
ATOM 1348 C CA . VAL A 1 176 ? -8.593 -8.238 -8.799 1.00 97.25 176 VAL A CA 1
ATOM 1349 C C . VAL A 1 176 ? -8.424 -7.449 -7.497 1.00 97.25 176 VAL A C 1
ATOM 1351 O O . VAL A 1 176 ? -9.317 -6.682 -7.143 1.00 97.25 176 VAL A O 1
ATOM 1354 N N . ALA A 1 177 ? -7.265 -7.528 -6.835 1.00 96.62 177 ALA A N 1
ATOM 1355 C CA . ALA A 1 177 ? -6.970 -6.708 -5.658 1.00 96.62 177 ALA A CA 1
ATOM 1356 C C . ALA A 1 177 ? -7.005 -5.197 -5.951 1.00 96.62 177 ALA A C 1
ATOM 1358 O O . ALA A 1 177 ? -7.525 -4.431 -5.141 1.00 96.62 177 ALA A O 1
ATOM 1359 N N . ALA A 1 178 ? -6.513 -4.756 -7.113 1.00 96.00 178 ALA A N 1
ATOM 1360 C CA . ALA A 1 178 ? -6.586 -3.353 -7.518 1.00 96.00 178 ALA A CA 1
ATOM 1361 C C . ALA A 1 178 ? -8.021 -2.883 -7.761 1.00 96.00 178 ALA A C 1
ATOM 1363 O O . ALA A 1 178 ? -8.386 -1.781 -7.353 1.00 96.00 178 ALA A O 1
ATOM 1364 N N . ARG A 1 179 ? -8.872 -3.738 -8.337 1.00 96.38 179 ARG A N 1
ATOM 1365 C CA . ARG A 1 179 ? -10.310 -3.464 -8.464 1.00 96.38 179 ARG A CA 1
ATOM 1366 C C . ARG A 1 179 ? -11.008 -3.409 -7.107 1.00 96.38 179 ARG A C 1
ATOM 1368 O O . ARG A 1 179 ? -11.866 -2.551 -6.914 1.00 96.38 179 ARG A O 1
ATOM 1375 N N . VAL A 1 180 ? -10.633 -4.285 -6.171 1.00 96.44 180 VAL A N 1
ATOM 1376 C CA . VAL A 1 180 ? -11.112 -4.236 -4.781 1.00 96.44 180 VAL A CA 1
ATOM 1377 C C . VAL A 1 180 ? -10.724 -2.905 -4.138 1.00 96.44 180 VAL A C 1
ATOM 1379 O O . VAL A 1 180 ? -11.599 -2.223 -3.614 1.00 96.44 180 VAL A O 1
ATOM 1382 N N . ALA A 1 181 ? -9.458 -2.491 -4.237 1.00 94.69 181 ALA A N 1
ATOM 1383 C CA . ALA A 1 181 ? -8.985 -1.218 -3.695 1.00 94.69 181 ALA A CA 1
ATOM 1384 C C . ALA A 1 181 ? -9.755 -0.018 -4.273 1.00 94.69 181 ALA A C 1
ATOM 1386 O O . ALA A 1 181 ? -10.328 0.766 -3.518 1.00 94.69 181 ALA A O 1
ATOM 1387 N N . GLU A 1 182 ? -9.851 0.071 -5.604 1.00 94.12 182 GLU A N 1
ATOM 1388 C CA . GLU A 1 182 ? -10.567 1.146 -6.303 1.00 94.12 182 GLU A CA 1
ATOM 1389 C C . GLU A 1 182 ? -12.043 1.209 -5.879 1.00 94.12 182 GLU A C 1
ATOM 1391 O O . GLU A 1 182 ? -12.603 2.288 -5.665 1.00 94.12 182 GLU A O 1
ATOM 1396 N N . ARG A 1 183 ? -12.694 0.046 -5.727 1.00 94.94 183 ARG A N 1
ATOM 1397 C CA . ARG A 1 183 ? -14.094 -0.010 -5.305 1.00 94.94 183 ARG A CA 1
ATOM 1398 C C . ARG A 1 183 ? -14.272 0.355 -3.837 1.00 94.94 183 ARG A C 1
ATOM 1400 O O . ARG A 1 183 ? -15.230 1.058 -3.538 1.00 94.94 183 ARG A O 1
ATOM 1407 N N . LEU A 1 184 ? -13.376 -0.061 -2.942 1.00 93.44 184 LEU A N 1
ATOM 1408 C CA . LEU A 1 184 ? -13.419 0.356 -1.537 1.00 93.44 184 LEU A CA 1
ATOM 1409 C C . LEU A 1 184 ? -13.284 1.875 -1.401 1.00 93.44 184 LEU A C 1
ATOM 1411 O O . LEU A 1 184 ? -14.007 2.477 -0.608 1.00 93.44 184 LEU A O 1
ATOM 1415 N N . ASP A 1 185 ? -12.415 2.491 -2.201 1.00 91.44 185 ASP A N 1
ATOM 1416 C CA . ASP A 1 185 ? -12.178 3.933 -2.147 1.00 91.44 185 ASP A CA 1
ATOM 1417 C C . ASP A 1 185 ? -13.363 4.730 -2.732 1.00 91.44 185 ASP A C 1
ATOM 1419 O O . ASP A 1 185 ? -13.747 5.763 -2.183 1.00 91.44 185 ASP A O 1
ATOM 1423 N N . ARG A 1 186 ? -14.016 4.237 -3.799 1.00 92.12 186 ARG A N 1
ATOM 1424 C CA . ARG A 1 186 ? -15.176 4.908 -4.429 1.00 92.12 186 ARG A CA 1
ATOM 1425 C C . ARG A 1 186 ? -16.529 4.574 -3.794 1.00 92.12 186 ARG A C 1
ATOM 1427 O O . ARG A 1 186 ? -17.453 5.383 -3.837 1.00 92.12 186 ARG A O 1
ATOM 1434 N N . ARG A 1 187 ? -16.690 3.353 -3.281 1.00 91.38 187 ARG A N 1
ATOM 1435 C CA . ARG A 1 187 ? -17.961 2.757 -2.829 1.00 91.38 187 ARG A CA 1
ATOM 1436 C C . ARG A 1 187 ? -17.791 2.045 -1.487 1.00 91.38 187 ARG A C 1
ATOM 1438 O O . ARG A 1 187 ? -18.234 0.914 -1.308 1.00 91.38 187 ARG A O 1
ATOM 1445 N N . SER A 1 188 ? -17.216 2.740 -0.510 1.00 87.94 188 SER A N 1
ATOM 1446 C CA . SER A 1 188 ? -16.946 2.212 0.838 1.00 87.94 188 SER A CA 1
ATOM 1447 C C . SER A 1 188 ? -18.169 1.642 1.577 1.00 87.94 188 SER A C 1
ATOM 1449 O O . SER A 1 188 ? -18.009 0.852 2.504 1.00 87.94 188 SER A O 1
ATOM 1451 N N . ARG A 1 189 ? -19.391 2.017 1.167 1.00 91.88 189 ARG A N 1
ATOM 1452 C CA . ARG A 1 189 ? -20.665 1.535 1.734 1.00 91.88 189 ARG A CA 1
ATOM 1453 C C . ARG A 1 189 ? -21.165 0.209 1.144 1.00 91.88 189 ARG A C 1
ATOM 1455 O O . ARG A 1 189 ? -22.178 -0.295 1.615 1.00 91.88 189 ARG A O 1
ATOM 1462 N N . ASP A 1 190 ? -20.484 -0.351 0.144 1.00 95.75 190 ASP A N 1
ATOM 1463 C CA . ASP A 1 190 ? -20.845 -1.619 -0.508 1.00 95.75 190 ASP A CA 1
ATOM 1464 C C . ASP A 1 190 ? -19.705 -2.659 -0.417 1.00 95.75 190 ASP A C 1
ATOM 1466 O O . ASP A 1 190 ? -19.068 -3.010 -1.421 1.00 95.75 190 ASP A O 1
ATOM 1470 N N . PRO A 1 191 ? -19.395 -3.163 0.793 1.00 95.94 191 PRO A N 1
ATOM 1471 C CA . PRO A 1 191 ? -18.370 -4.189 0.950 1.00 95.94 191 PRO A CA 1
ATOM 1472 C C . PRO A 1 191 ? -18.797 -5.539 0.354 1.00 95.94 191 PRO A C 1
ATOM 1474 O O . PRO A 1 191 ? -17.943 -6.282 -0.118 1.00 95.94 191 PRO A O 1
ATOM 1477 N N . ARG A 1 192 ? -20.100 -5.843 0.283 1.00 96.69 192 ARG A N 1
ATOM 1478 C CA . ARG A 1 192 ? -20.609 -7.095 -0.305 1.00 96.69 192 ARG A CA 1
ATOM 1479 C C . ARG A 1 192 ? -20.424 -7.155 -1.817 1.00 96.69 192 ARG A C 1
ATOM 1481 O O . ARG A 1 192 ? -19.839 -8.110 -2.313 1.00 96.69 192 ARG A O 1
ATOM 1488 N N . GLY A 1 193 ? -20.796 -6.102 -2.546 1.00 96.56 193 GLY A N 1
ATOM 1489 C CA . GLY A 1 193 ? -20.507 -6.026 -3.980 1.00 96.56 193 GLY A CA 1
ATOM 1490 C C . GLY A 1 193 ? -19.004 -5.981 -4.277 1.00 96.56 193 GLY A C 1
ATOM 1491 O O . GLY A 1 193 ? -18.564 -6.342 -5.365 1.00 96.56 193 GLY A O 1
ATOM 1492 N N . THR A 1 194 ? -18.184 -5.565 -3.308 1.00 97.38 194 THR A N 1
ATOM 1493 C CA . THR A 1 194 ? -16.721 -5.661 -3.416 1.00 97.38 194 THR A CA 1
ATOM 1494 C C . THR A 1 194 ? -16.213 -7.090 -3.181 1.00 97.38 194 THR A C 1
ATOM 1496 O O . THR A 1 194 ? -15.276 -7.517 -3.854 1.00 97.38 194 THR A O 1
ATOM 1499 N N . LEU 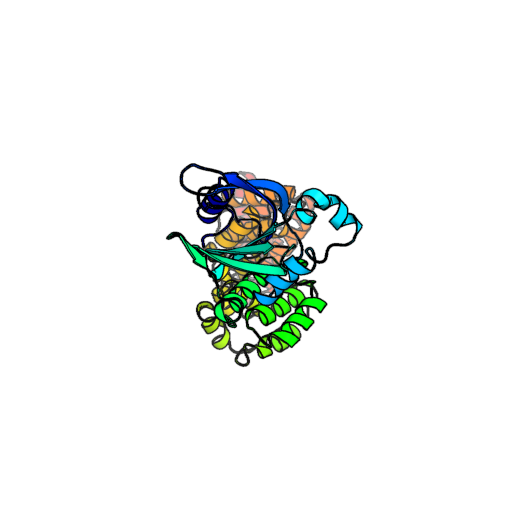A 1 195 ? -16.850 -7.859 -2.294 1.00 97.62 195 LEU A N 1
ATOM 1500 C CA . LEU A 1 195 ? -16.579 -9.287 -2.107 1.00 97.62 195 LEU A CA 1
ATOM 1501 C C . LEU A 1 195 ? -16.904 -10.108 -3.361 1.00 97.62 195 LEU A C 1
ATOM 1503 O O . LEU A 1 195 ? -16.094 -10.943 -3.755 1.00 97.62 195 LEU A O 1
ATOM 1507 N N . GLU A 1 196 ? -18.017 -9.817 -4.035 1.00 97.06 196 GLU A N 1
ATOM 1508 C CA . GLU A 1 196 ? -18.372 -10.460 -5.311 1.00 97.06 196 GLU A CA 1
ATOM 1509 C C . GLU A 1 196 ? -17.280 -10.270 -6.377 1.00 97.06 196 GLU A C 1
ATOM 1511 O O . GLU A 1 196 ? -16.976 -11.187 -7.139 1.00 97.06 196 GLU A O 1
ATOM 1516 N N . LEU A 1 197 ? -16.626 -9.101 -6.410 1.00 96.06 197 LEU A N 1
ATOM 1517 C CA . LEU A 1 197 ? -15.468 -8.884 -7.282 1.00 96.06 197 LEU A CA 1
ATOM 1518 C C . LEU A 1 197 ? -14.265 -9.733 -6.865 1.00 96.06 197 LEU A C 1
ATOM 1520 O O . LEU A 1 197 ? -13.574 -10.274 -7.728 1.00 96.06 197 LEU A O 1
ATOM 1524 N N . ALA A 1 198 ? -14.008 -9.853 -5.561 1.00 97.44 198 ALA A N 1
ATOM 1525 C CA . ALA A 1 198 ? -12.903 -10.652 -5.040 1.00 97.44 198 ALA A CA 1
ATOM 1526 C C . ALA A 1 198 ? -13.066 -12.149 -5.368 1.00 97.44 198 ALA A C 1
ATOM 1528 O O . ALA A 1 198 ? -12.068 -12.828 -5.616 1.00 97.44 198 ALA A O 1
ATOM 1529 N N . HIS A 1 199 ? -14.302 -12.657 -5.467 1.00 97.56 199 HIS A N 1
ATOM 1530 C CA . HIS A 1 199 ? -14.582 -14.048 -5.857 1.00 97.56 199 HIS A CA 1
ATOM 1531 C C . HIS A 1 199 ? -14.051 -14.431 -7.238 1.00 97.56 199 HIS A C 1
ATOM 1533 O O . HIS A 1 199 ? -13.799 -15.610 -7.471 1.00 97.56 199 HIS A O 1
ATOM 1539 N N . ALA A 1 200 ? -13.813 -13.462 -8.127 1.00 95.62 200 ALA A N 1
ATOM 1540 C CA . ALA A 1 200 ? -13.219 -13.719 -9.437 1.00 95.62 200 ALA A CA 1
ATOM 1541 C C . ALA A 1 200 ? -11.815 -14.354 -9.347 1.00 95.62 200 ALA A C 1
ATOM 1543 O O . ALA A 1 200 ? -11.441 -15.125 -10.231 1.00 95.62 200 ALA A O 1
ATOM 1544 N N . ALA A 1 201 ? -11.059 -14.039 -8.288 1.00 96.19 201 ALA A N 1
ATOM 1545 C CA . ALA A 1 201 ? -9.751 -14.632 -7.986 1.00 96.19 201 ALA A CA 1
ATOM 1546 C C . ALA A 1 201 ? -9.792 -15.589 -6.784 1.00 96.19 201 ALA A C 1
ATOM 1548 O O . ALA A 1 201 ? -9.060 -16.575 -6.758 1.00 96.19 201 ALA A O 1
ATOM 1549 N N . TRP A 1 202 ? -10.660 -15.333 -5.800 1.00 97.00 202 TRP A N 1
ATOM 1550 C CA . TRP A 1 202 ? -10.715 -16.101 -4.553 1.00 97.00 202 TRP A CA 1
ATOM 1551 C C . TRP A 1 202 ? -12.141 -16.575 -4.232 1.00 97.00 202 TRP A C 1
ATOM 1553 O O . TRP A 1 202 ? -12.786 -16.040 -3.327 1.00 97.00 202 TRP A O 1
ATOM 1563 N N . PRO A 1 203 ? -12.652 -17.616 -4.920 1.00 96.06 203 PRO A N 1
ATOM 1564 C CA . PRO A 1 203 ? -14.032 -18.090 -4.753 1.00 96.06 203 PRO A CA 1
ATOM 1565 C C . PRO A 1 203 ? -14.373 -18.611 -3.350 1.00 96.06 203 PRO A C 1
ATOM 1567 O O . PRO A 1 203 ? -15.542 -18.763 -3.015 1.00 96.06 203 PRO A O 1
ATOM 1570 N N . ARG A 1 204 ? -13.360 -18.927 -2.532 1.00 94.56 204 ARG A N 1
ATOM 1571 C CA . ARG A 1 204 ? -13.533 -19.457 -1.169 1.00 94.56 204 ARG A CA 1
ATOM 1572 C C . ARG A 1 204 ? -13.805 -18.379 -0.117 1.00 94.56 204 ARG A C 1
ATOM 1574 O O . ARG A 1 204 ? -14.097 -18.726 1.023 1.00 94.56 204 ARG A O 1
ATOM 1581 N N . LEU A 1 205 ? -13.688 -17.095 -0.463 1.00 96.81 205 LEU A N 1
ATOM 1582 C CA . LEU A 1 205 ? -13.947 -16.013 0.485 1.00 96.81 205 LEU A CA 1
ATOM 1583 C C . LEU A 1 205 ? -15.425 -15.976 0.882 1.00 96.81 205 LEU A C 1
ATOM 1585 O O . LEU A 1 205 ? -16.313 -16.100 0.042 1.00 96.81 205 LEU A O 1
ATOM 1589 N N . SER A 1 206 ? -15.694 -15.771 2.168 1.00 95.44 206 SER A N 1
ATOM 1590 C CA . SER A 1 206 ? -17.043 -15.823 2.736 1.00 95.44 206 SER A CA 1
ATOM 1591 C C . SER A 1 206 ? -17.259 -14.708 3.755 1.00 95.44 206 SER A C 1
ATOM 1593 O O . SER A 1 206 ? -16.334 -14.335 4.469 1.00 95.44 206 SER A O 1
ATOM 1595 N N . GLU A 1 207 ? -18.493 -14.210 3.868 1.00 95.56 207 GLU A N 1
ATOM 1596 C CA . GLU A 1 207 ? -18.898 -13.269 4.929 1.00 95.56 207 GLU A CA 1
ATOM 1597 C C . GLU A 1 207 ? -19.045 -13.935 6.304 1.00 95.56 207 GLU A C 1
ATOM 1599 O O . GLU A 1 207 ? -19.211 -13.248 7.305 1.00 95.56 207 GLU A O 1
ATOM 1604 N N . ARG A 1 208 ? -19.079 -15.270 6.361 1.00 92.44 208 ARG A N 1
ATOM 1605 C CA . ARG A 1 208 ? -19.366 -16.015 7.599 1.00 92.44 208 ARG A CA 1
ATOM 1606 C C . ARG A 1 208 ? -18.180 -16.809 8.115 1.00 92.44 208 ARG A C 1
ATOM 1608 O O . ARG A 1 208 ? -18.179 -17.200 9.277 1.00 92.44 208 ARG A O 1
ATOM 1615 N N . ASP A 1 209 ? -17.221 -17.084 7.242 1.00 92.31 209 ASP A N 1
ATOM 1616 C CA . ASP A 1 209 ? -16.089 -17.947 7.535 1.00 92.31 209 ASP A CA 1
ATOM 1617 C C . ASP A 1 209 ? -14.783 -17.199 7.268 1.00 92.31 209 ASP A C 1
ATOM 1619 O O . ASP A 1 209 ? -14.465 -16.850 6.131 1.00 92.31 209 ASP A O 1
ATOM 1623 N N . GLU A 1 210 ? -14.043 -16.941 8.345 1.00 93.31 210 GLU A N 1
ATOM 1624 C CA . GLU A 1 210 ? -12.761 -16.239 8.313 1.00 93.31 210 GLU A CA 1
ATOM 1625 C C . GLU A 1 210 ? -11.591 -17.142 7.891 1.00 93.31 210 GLU A C 1
ATOM 1627 O O . GLU A 1 210 ? -10.527 -16.625 7.547 1.00 93.31 210 GLU A O 1
ATOM 1632 N N . THR A 1 211 ? -11.760 -18.471 7.884 1.00 90.44 211 THR A N 1
ATOM 1633 C CA . THR A 1 211 ? -10.657 -19.413 7.614 1.00 90.44 211 THR A CA 1
ATOM 1634 C C . THR A 1 211 ? -10.059 -19.205 6.224 1.00 90.44 211 THR A C 1
ATOM 1636 O O . THR A 1 211 ? -8.852 -19.012 6.093 1.00 90.44 211 THR A O 1
ATOM 1639 N N . GLY A 1 212 ? -10.912 -19.096 5.200 1.00 91.00 212 GLY A N 1
ATOM 1640 C CA . GLY A 1 212 ? -10.483 -18.855 3.822 1.00 91.00 212 GLY A CA 1
ATOM 1641 C C . GLY A 1 212 ? -9.776 -17.513 3.602 1.00 91.00 212 GLY A C 1
ATOM 1642 O O . GLY A 1 212 ? -9.079 -17.363 2.604 1.00 91.00 212 GLY A O 1
ATOM 1643 N N . TRP A 1 213 ? -9.926 -16.546 4.512 1.00 96.06 213 TRP A N 1
ATOM 1644 C CA . TRP A 1 213 ? -9.233 -15.258 4.434 1.00 96.06 213 TRP A CA 1
ATOM 1645 C C . TRP A 1 213 ? -7.834 -15.319 5.037 1.00 96.06 213 TRP A C 1
ATOM 1647 O O . TRP A 1 213 ? -6.896 -14.775 4.458 1.00 96.06 213 TRP A O 1
ATOM 1657 N N . ALA A 1 214 ? -7.694 -15.960 6.201 1.00 88.12 214 ALA A N 1
ATOM 1658 C CA . ALA A 1 214 ? -6.422 -16.039 6.915 1.00 88.12 214 ALA A CA 1
ATOM 1659 C C . ALA A 1 214 ? -5.356 -16.776 6.089 1.00 88.12 214 ALA A C 1
ATOM 1661 O O . ALA A 1 214 ? -4.213 -16.324 6.020 1.00 88.12 214 ALA A O 1
ATOM 1662 N N . ASP A 1 215 ? -5.759 -17.838 5.390 1.00 91.94 215 ASP A N 1
ATOM 1663 C CA . ASP A 1 215 ? -4.895 -18.621 4.503 1.00 91.94 215 ASP A CA 1
ATOM 1664 C C . ASP A 1 215 ? -4.269 -17.782 3.378 1.00 91.94 215 ASP A C 1
ATOM 1666 O O . ASP A 1 215 ? -3.162 -18.073 2.920 1.00 91.94 215 ASP A O 1
ATOM 1670 N N . LEU A 1 216 ? -4.944 -16.713 2.938 1.00 95.06 216 LEU A N 1
ATOM 1671 C CA . LEU A 1 216 ? -4.452 -15.879 1.844 1.00 95.06 216 LEU A CA 1
ATOM 1672 C C . LEU A 1 216 ? -3.244 -15.033 2.234 1.00 95.06 216 LEU A C 1
ATOM 1674 O O . LEU A 1 216 ? -2.467 -14.692 1.347 1.00 95.06 216 LEU A O 1
ATOM 1678 N N . ALA A 1 217 ? -3.045 -14.719 3.516 1.00 92.31 217 ALA A N 1
ATOM 1679 C CA . ALA A 1 217 ? -1.981 -13.812 3.950 1.00 92.31 217 ALA A CA 1
ATOM 1680 C C . ALA A 1 217 ? -0.573 -14.263 3.524 1.00 92.31 217 ALA A C 1
ATOM 1682 O O . ALA A 1 217 ? 0.279 -13.414 3.260 1.00 92.31 217 ALA A O 1
ATOM 1683 N N . GLU A 1 218 ? -0.359 -15.576 3.396 1.00 90.50 218 GLU A N 1
ATOM 1684 C CA . GLU A 1 218 ? 0.901 -16.161 2.918 1.00 90.50 218 GLU A CA 1
ATOM 1685 C C . GLU A 1 218 ? 0.842 -16.648 1.459 1.00 90.50 218 GLU A C 1
ATOM 1687 O O . GLU A 1 218 ? 1.877 -16.936 0.865 1.00 90.50 218 GLU A O 1
ATOM 1692 N N . GLN A 1 219 ? -0.349 -16.747 0.858 1.00 93.94 219 GLN A N 1
ATOM 1693 C CA . GLN A 1 219 ? -0.528 -17.283 -0.501 1.00 93.94 219 GLN A CA 1
ATOM 1694 C C . GLN A 1 219 ? -0.562 -16.204 -1.583 1.00 93.94 219 GLN A C 1
ATOM 1696 O O . GLN A 1 219 ? -0.313 -16.495 -2.754 1.00 93.94 219 GLN A O 1
ATOM 1701 N N . VAL A 1 220 ? -0.918 -14.969 -1.225 1.00 94.75 220 VAL A N 1
ATOM 1702 C CA . VAL A 1 220 ? -1.046 -13.870 -2.185 1.00 94.75 220 VAL A CA 1
ATOM 1703 C C . VAL A 1 220 ? 0.052 -12.840 -1.994 1.00 94.75 220 VAL A C 1
ATOM 1705 O O . VAL A 1 220 ? 0.687 -12.740 -0.946 1.00 94.75 220 VAL A O 1
ATOM 1708 N N . HIS A 1 221 ? 0.254 -12.028 -3.029 1.00 93.56 221 HIS A N 1
ATOM 1709 C CA . HIS A 1 221 ? 1.166 -10.901 -2.945 1.00 93.56 221 HIS A CA 1
ATOM 1710 C C . HIS A 1 221 ? 0.806 -10.012 -1.732 1.00 93.56 221 HIS A C 1
ATOM 1712 O O . HIS A 1 221 ? -0.368 -9.661 -1.583 1.00 93.56 221 HIS A O 1
ATOM 1718 N N . PRO A 1 222 ? 1.771 -9.583 -0.898 1.00 93.50 222 PRO A N 1
ATOM 1719 C CA . PRO A 1 222 ? 1.495 -8.820 0.322 1.00 93.50 222 PRO A CA 1
ATOM 1720 C C . PRO A 1 222 ? 0.604 -7.582 0.116 1.00 93.50 222 PRO A C 1
ATOM 1722 O O . PRO A 1 222 ? -0.282 -7.310 0.922 1.00 93.50 222 PRO A O 1
ATOM 1725 N N . TRP A 1 223 ? 0.754 -6.873 -1.009 1.00 93.75 223 TRP A N 1
ATOM 1726 C CA . TRP A 1 223 ? -0.122 -5.740 -1.338 1.00 93.75 223 TRP A CA 1
ATOM 1727 C C . TRP A 1 223 ? -1.579 -6.167 -1.574 1.00 93.75 223 TRP A C 1
ATOM 1729 O O . TRP A 1 223 ? -2.497 -5.479 -1.135 1.00 93.75 223 TRP A O 1
ATOM 1739 N N . ALA A 1 224 ? -1.806 -7.316 -2.221 1.00 95.69 224 ALA A N 1
ATOM 1740 C CA . ALA A 1 224 ? -3.148 -7.869 -2.391 1.00 95.69 224 ALA A CA 1
ATOM 1741 C C . ALA A 1 224 ? -3.739 -8.309 -1.048 1.00 95.69 224 ALA A C 1
ATOM 1743 O O . ALA A 1 224 ? -4.907 -8.027 -0.787 1.00 95.69 224 ALA A O 1
ATOM 1744 N N . ALA A 1 225 ? -2.924 -8.919 -0.177 1.00 96.56 225 ALA A N 1
ATOM 1745 C CA . ALA A 1 225 ? -3.334 -9.275 1.178 1.00 96.56 225 ALA A CA 1
ATOM 1746 C C . ALA A 1 225 ? -3.839 -8.037 1.932 1.00 96.56 225 ALA A C 1
ATOM 1748 O O . ALA A 1 225 ? -4.933 -8.069 2.481 1.00 96.56 225 ALA A O 1
ATOM 1749 N N . VAL A 1 226 ? -3.126 -6.908 1.855 1.00 96.31 226 VAL A N 1
ATOM 1750 C CA . VAL A 1 226 ? -3.568 -5.641 2.460 1.00 96.31 226 VAL A CA 1
ATOM 1751 C C . VAL A 1 226 ? -4.940 -5.203 1.935 1.00 96.31 226 VAL A C 1
ATOM 1753 O O . VAL A 1 226 ? -5.813 -4.882 2.739 1.00 96.31 226 VAL A O 1
ATOM 1756 N N . GLN A 1 227 ? -5.184 -5.221 0.618 1.00 96.69 227 GLN A N 1
ATOM 1757 C CA . GLN A 1 227 ? -6.494 -4.814 0.075 1.00 96.69 227 GLN A CA 1
ATOM 1758 C C . GLN A 1 227 ? -7.625 -5.758 0.505 1.00 96.69 227 GLN A C 1
ATOM 1760 O O . GLN A 1 227 ? -8.721 -5.301 0.836 1.00 96.69 227 GLN A O 1
ATOM 1765 N N . LEU A 1 228 ? -7.353 -7.064 0.568 1.00 97.69 228 LEU A N 1
ATOM 1766 C CA . LEU A 1 228 ? -8.296 -8.048 1.098 1.00 97.69 228 LEU A CA 1
ATOM 1767 C C . LEU A 1 228 ? -8.537 -7.860 2.598 1.00 97.69 228 LEU A C 1
ATOM 1769 O O . LEU A 1 228 ? -9.668 -7.995 3.050 1.00 97.69 228 LEU A O 1
ATOM 1773 N N . GLY A 1 229 ? -7.516 -7.482 3.363 1.00 97.44 229 GLY A N 1
ATOM 1774 C CA . GLY A 1 229 ? -7.642 -7.165 4.782 1.00 97.44 229 GLY A CA 1
ATOM 1775 C C . GLY A 1 229 ? -8.523 -5.939 5.031 1.00 97.44 229 GLY A C 1
ATOM 1776 O O . GLY A 1 229 ? -9.377 -5.965 5.917 1.00 97.44 229 GLY A O 1
ATOM 1777 N N . ARG A 1 230 ? -8.404 -4.900 4.191 1.00 97.25 230 ARG A N 1
ATOM 1778 C CA . ARG A 1 230 ? -9.313 -3.739 4.212 1.00 97.25 230 ARG A CA 1
ATOM 1779 C C . ARG A 1 230 ? -10.754 -4.158 3.921 1.00 97.25 230 ARG A C 1
ATOM 1781 O O . ARG A 1 230 ? -11.671 -3.718 4.612 1.00 97.25 230 ARG A O 1
ATOM 1788 N N . LEU A 1 231 ? -10.964 -5.025 2.929 1.00 97.94 231 LEU A N 1
ATOM 1789 C CA . LEU A 1 231 ? -12.287 -5.568 2.614 1.00 97.94 231 LEU A CA 1
ATOM 1790 C C . LEU A 1 231 ? -12.858 -6.388 3.782 1.00 97.94 231 LEU A C 1
ATOM 1792 O O . LEU A 1 231 ? -13.989 -6.140 4.198 1.00 97.94 231 LEU A O 1
ATOM 1796 N N . ALA A 1 232 ? -12.070 -7.306 4.347 1.00 97.94 232 ALA A N 1
ATOM 1797 C CA . ALA A 1 232 ? -12.447 -8.118 5.501 1.00 97.94 232 ALA A CA 1
ATOM 1798 C C . ALA A 1 232 ? -12.877 -7.241 6.687 1.00 97.94 232 ALA A C 1
ATOM 1800 O O . ALA A 1 232 ? -13.913 -7.497 7.300 1.00 97.94 232 ALA A O 1
ATOM 1801 N N . LEU A 1 233 ? -12.154 -6.145 6.952 1.00 97.25 233 LEU A N 1
ATOM 1802 C CA . LEU A 1 233 ? -12.516 -5.193 8.002 1.00 97.25 233 LEU A CA 1
ATOM 1803 C C . LEU A 1 233 ? -13.893 -4.560 7.752 1.00 97.25 233 LEU A C 1
ATOM 1805 O O . LEU A 1 233 ? -14.700 -4.466 8.674 1.00 97.25 233 LEU A O 1
ATOM 1809 N N . ARG A 1 234 ? -14.194 -4.158 6.509 1.00 96.69 234 ARG A N 1
ATOM 1810 C CA . ARG A 1 234 ? -15.503 -3.579 6.143 1.00 96.69 234 ARG A CA 1
ATOM 1811 C C . ARG A 1 234 ? -16.648 -4.590 6.203 1.00 96.69 234 ARG A C 1
ATOM 1813 O O . ARG A 1 234 ? -17.792 -4.181 6.378 1.00 96.69 234 ARG A O 1
ATOM 1820 N N . LEU A 1 235 ? -16.344 -5.879 6.083 1.00 96.81 235 LEU A N 1
ATOM 1821 C CA . LEU A 1 235 ? -17.291 -6.979 6.281 1.00 96.81 235 LEU A CA 1
ATOM 1822 C C . LEU A 1 235 ? -17.455 -7.373 7.761 1.00 96.81 235 LEU A C 1
ATOM 1824 O O . LEU A 1 235 ? -18.309 -8.196 8.071 1.00 96.81 235 LEU A O 1
ATOM 1828 N N . GLY A 1 236 ? -16.665 -6.797 8.676 1.00 96.00 236 GLY A N 1
ATOM 1829 C CA . GLY A 1 236 ? -16.687 -7.135 10.103 1.00 96.00 236 GLY A CA 1
ATOM 1830 C C . GLY A 1 236 ? -15.879 -8.384 10.476 1.00 96.00 236 GLY A C 1
ATOM 1831 O O . GLY A 1 236 ? -15.982 -8.859 11.602 1.00 96.00 236 GLY A O 1
ATOM 1832 N N . LEU A 1 237 ? -15.056 -8.903 9.562 1.00 96.94 237 LEU A N 1
ATOM 1833 C CA . LEU A 1 237 ? -14.222 -10.093 9.752 1.00 96.94 237 LEU A CA 1
ATOM 1834 C C . LEU A 1 237 ? -12.891 -9.707 10.403 1.00 96.94 237 LEU A C 1
ATOM 1836 O O . LEU A 1 237 ? -11.840 -9.651 9.759 1.00 96.94 237 LEU A O 1
ATOM 1840 N N . THR A 1 238 ? -12.945 -9.331 11.678 1.00 96.75 238 THR A N 1
ATOM 1841 C CA . THR A 1 238 ? -11.851 -8.619 12.347 1.00 96.75 238 THR A CA 1
ATOM 1842 C C . THR A 1 238 ? -10.566 -9.446 12.477 1.00 96.75 238 THR A C 1
ATOM 1844 O O . THR A 1 238 ? -9.477 -8.882 12.340 1.00 96.75 238 THR A O 1
ATOM 1847 N N . ARG A 1 239 ? -10.633 -10.769 12.711 1.00 97.00 239 ARG A N 1
ATOM 1848 C CA . ARG A 1 239 ? -9.402 -11.573 12.877 1.00 97.00 239 ARG A CA 1
ATOM 1849 C C . ARG A 1 239 ? -8.719 -11.791 11.532 1.00 97.00 239 ARG A C 1
ATOM 1851 O O . ARG A 1 239 ? -7.508 -11.596 11.442 1.00 97.00 239 ARG A O 1
ATOM 1858 N N . ALA A 1 240 ? -9.490 -12.108 10.495 1.00 97.19 240 ALA A N 1
ATOM 1859 C CA . ALA A 1 240 ? -9.035 -12.152 9.111 1.00 97.19 240 ALA A CA 1
ATOM 1860 C C . ALA A 1 240 ? -8.396 -10.824 8.680 1.00 97.19 240 ALA A C 1
ATOM 1862 O O . ALA A 1 240 ? -7.278 -10.817 8.163 1.00 97.19 240 ALA A O 1
ATOM 1863 N N . ALA A 1 241 ? -9.066 -9.698 8.953 1.00 97.94 241 ALA A N 1
ATOM 1864 C CA . ALA A 1 241 ? -8.552 -8.367 8.652 1.00 97.94 241 ALA A CA 1
ATOM 1865 C C . ALA A 1 241 ? -7.190 -8.123 9.307 1.00 97.94 241 ALA A C 1
ATOM 1867 O O . ALA A 1 241 ? -6.257 -7.723 8.618 1.00 97.94 241 ALA A O 1
ATOM 1868 N N . ARG A 1 242 ? -7.045 -8.429 10.605 1.00 97.38 242 ARG A N 1
ATOM 1869 C CA . ARG A 1 242 ? -5.762 -8.310 11.313 1.00 97.38 242 ARG A CA 1
ATOM 1870 C C . ARG A 1 242 ? -4.663 -9.118 10.623 1.00 97.38 242 ARG A C 1
ATOM 1872 O O . ARG A 1 242 ? -3.607 -8.565 10.336 1.00 97.38 242 ARG A O 1
ATOM 1879 N N . VAL A 1 243 ? -4.907 -10.400 10.341 1.00 96.56 243 VAL A N 1
ATOM 1880 C CA . VAL A 1 243 ? -3.906 -11.299 9.731 1.00 96.56 243 VAL A CA 1
ATOM 1881 C C . VAL A 1 243 ? -3.438 -10.786 8.370 1.00 96.56 243 VAL A C 1
ATOM 1883 O O . VAL A 1 243 ? -2.240 -10.730 8.105 1.00 96.56 243 VAL A O 1
ATOM 1886 N N . LEU A 1 244 ? -4.373 -10.339 7.537 1.00 96.94 244 LEU A N 1
ATOM 1887 C CA . LEU A 1 244 ? -4.079 -9.813 6.209 1.00 96.94 244 LEU A CA 1
ATOM 1888 C C . LEU A 1 244 ? -3.393 -8.437 6.247 1.00 96.94 244 LEU A C 1
ATOM 1890 O O . LEU A 1 244 ? -2.447 -8.196 5.498 1.00 96.94 244 LEU A O 1
ATOM 1894 N N . LEU A 1 245 ? -3.832 -7.536 7.131 1.00 97.12 245 LEU A N 1
ATOM 1895 C CA . LEU A 1 245 ? -3.293 -6.177 7.245 1.00 97.12 245 LEU A CA 1
ATOM 1896 C C . LEU A 1 245 ? -1.901 -6.133 7.886 1.00 97.12 245 LEU A C 1
ATOM 1898 O O . LEU A 1 245 ? -1.149 -5.206 7.597 1.00 97.12 245 LEU A O 1
ATOM 1902 N N . MET A 1 246 ? -1.503 -7.146 8.668 1.00 95.62 246 MET A N 1
ATOM 1903 C CA . MET A 1 246 ? -0.116 -7.281 9.147 1.00 95.62 246 MET A CA 1
ATOM 1904 C C . MET A 1 246 ? 0.905 -7.354 8.001 1.00 95.62 246 MET A C 1
ATOM 1906 O O . MET A 1 246 ? 2.076 -7.040 8.194 1.00 95.62 246 MET A O 1
ATOM 1910 N N . ARG A 1 247 ? 0.479 -7.699 6.778 1.00 94.56 247 ARG A N 1
ATOM 1911 C CA . ARG A 1 247 ? 1.351 -7.672 5.595 1.00 94.56 247 ARG A CA 1
ATOM 1912 C C . ARG A 1 247 ? 1.740 -6.253 5.155 1.00 94.56 247 ARG A C 1
ATOM 1914 O O . ARG A 1 247 ? 2.605 -6.127 4.290 1.00 94.56 247 ARG A O 1
ATOM 1921 N N . ALA A 1 248 ? 1.166 -5.205 5.757 1.00 89.31 248 ALA A N 1
ATOM 1922 C CA . ALA A 1 248 ? 1.532 -3.815 5.495 1.00 89.31 248 ALA A CA 1
ATOM 1923 C C . ALA A 1 248 ? 3.025 -3.539 5.748 1.00 89.31 248 ALA A C 1
ATOM 1925 O O . ALA A 1 248 ? 3.634 -2.868 4.918 1.00 89.31 248 ALA A O 1
ATOM 1926 N N . ASP A 1 249 ? 3.633 -4.131 6.787 1.00 81.94 249 ASP A N 1
ATOM 1927 C CA . ASP A 1 249 ? 5.073 -3.998 7.103 1.00 81.94 249 ASP A CA 1
ATOM 1928 C C . ASP A 1 249 ? 5.988 -4.448 5.953 1.00 81.94 249 ASP A C 1
ATOM 1930 O O . ASP A 1 249 ? 7.096 -3.942 5.778 1.00 81.94 249 ASP A O 1
ATOM 1934 N N . GLY A 1 250 ? 5.528 -5.410 5.149 1.00 73.75 250 GLY A N 1
ATOM 1935 C CA . GLY A 1 250 ? 6.279 -5.964 4.023 1.00 73.75 250 GLY A CA 1
ATOM 1936 C C . GLY A 1 250 ? 6.063 -5.224 2.706 1.00 73.75 250 GLY A C 1
ATOM 1937 O O . GLY A 1 250 ? 6.513 -5.703 1.666 1.00 73.75 250 GLY A O 1
ATOM 1938 N N . THR A 1 251 ? 5.332 -4.107 2.713 1.00 74.25 251 THR A N 1
ATOM 1939 C CA . THR A 1 251 ? 4.900 -3.432 1.488 1.00 74.25 251 THR A CA 1
ATOM 1940 C C . THR A 1 251 ? 4.947 -1.929 1.597 1.00 74.25 251 THR A C 1
ATOM 1942 O O . THR A 1 251 ? 4.892 -1.339 2.667 1.00 74.25 251 THR A O 1
ATOM 1945 N N . ASP A 1 252 ? 4.884 -1.299 0.435 1.00 71.25 252 ASP A N 1
ATOM 1946 C CA . ASP A 1 252 ? 4.516 0.100 0.312 1.00 71.25 252 ASP A CA 1
ATOM 1947 C C . ASP A 1 252 ? 3.001 0.295 0.423 1.00 71.25 252 ASP A C 1
ATOM 1949 O O . ASP A 1 252 ? 2.365 0.898 -0.445 1.00 71.25 252 ASP A O 1
ATOM 1953 N N . ALA A 1 253 ? 2.403 -0.282 1.466 1.00 76.94 253 ALA A N 1
ATOM 1954 C CA . ALA A 1 253 ? 0.978 -0.162 1.703 1.00 76.94 253 ALA A CA 1
ATOM 1955 C C . ALA A 1 253 ? 0.586 1.317 1.838 1.00 76.94 253 ALA A C 1
ATOM 1957 O O . ALA A 1 253 ? 1.329 2.121 2.416 1.00 76.94 253 ALA A O 1
ATOM 1958 N N . PRO A 1 254 ? -0.601 1.700 1.337 1.00 82.94 254 PRO A N 1
ATOM 1959 C CA . PRO A 1 254 ? -1.106 3.041 1.569 1.00 82.94 254 PRO A CA 1
ATOM 1960 C C . PRO A 1 254 ? -1.244 3.269 3.084 1.00 82.94 254 PRO A C 1
ATOM 1962 O O . PRO A 1 254 ? -1.634 2.338 3.790 1.00 82.94 254 PRO A O 1
ATOM 1965 N N . PRO A 1 255 ? -1.002 4.490 3.604 1.00 89.88 255 PRO A N 1
ATOM 1966 C CA . PRO A 1 255 ? -1.039 4.752 5.045 1.00 89.88 255 PRO A CA 1
ATOM 1967 C C . PRO A 1 255 ? -2.327 4.269 5.716 1.00 89.88 255 PRO A C 1
ATOM 1969 O O . PRO A 1 255 ? -2.286 3.759 6.828 1.00 89.88 255 PRO A O 1
ATOM 1972 N N . ILE A 1 256 ? -3.459 4.339 5.009 1.00 92.50 256 ILE A N 1
ATOM 1973 C CA . ILE A 1 256 ? -4.761 3.858 5.487 1.00 92.50 256 ILE A CA 1
ATOM 1974 C C . ILE A 1 256 ? -4.750 2.388 5.946 1.00 92.50 256 ILE A C 1
ATOM 1976 O O . ILE A 1 256 ? -5.521 2.034 6.828 1.00 92.50 256 ILE A O 1
ATOM 1980 N N . ALA A 1 257 ? -3.854 1.543 5.424 1.00 94.50 257 ALA A N 1
ATOM 1981 C CA . ALA A 1 257 ? -3.709 0.161 5.874 1.00 94.50 257 ALA A CA 1
ATOM 1982 C C . ALA A 1 257 ? -3.295 0.068 7.352 1.00 94.50 257 ALA A C 1
ATOM 1984 O O . ALA A 1 257 ? -3.794 -0.794 8.068 1.00 94.50 257 ALA A O 1
ATOM 1985 N N . TRP A 1 258 ? -2.447 0.988 7.829 1.00 96.75 258 TRP A N 1
ATOM 1986 C CA . TRP A 1 258 ? -2.060 1.081 9.241 1.00 96.75 258 TRP A CA 1
ATOM 1987 C C . TRP A 1 258 ? -3.223 1.517 10.126 1.00 96.75 258 TRP A C 1
ATOM 1989 O O . TRP A 1 258 ? -3.413 0.987 11.218 1.00 96.75 258 TRP A O 1
ATOM 1999 N N . PHE A 1 259 ? -4.042 2.445 9.635 1.00 97.12 259 PHE A N 1
ATOM 2000 C CA . PHE A 1 259 ? -5.256 2.866 10.328 1.00 97.12 259 PHE A CA 1
ATOM 2001 C C . PHE A 1 259 ? -6.290 1.732 10.409 1.00 97.12 259 PHE A C 1
ATOM 2003 O O . PHE A 1 259 ? -6.899 1.510 11.456 1.00 97.12 259 PHE A O 1
ATOM 2010 N N . ASP A 1 260 ? -6.473 0.981 9.323 1.00 97.56 260 ASP A N 1
ATOM 2011 C CA . ASP A 1 260 ? -7.353 -0.188 9.277 1.00 97.56 260 ASP A CA 1
ATOM 2012 C C . ASP A 1 260 ? -6.814 -1.328 10.172 1.00 97.56 260 ASP A C 1
ATOM 2014 O O . ASP A 1 260 ? -7.592 -1.963 10.887 1.00 97.56 260 ASP A O 1
ATOM 2018 N N . LEU A 1 261 ? -5.491 -1.541 10.235 1.00 97.88 261 LEU A N 1
ATOM 2019 C CA . LEU A 1 261 ? -4.867 -2.503 11.156 1.00 97.88 261 LEU A CA 1
ATOM 2020 C C . LEU A 1 261 ? -5.095 -2.105 12.619 1.00 97.88 261 LEU A C 1
ATOM 2022 O O . LEU A 1 261 ? -5.453 -2.949 13.441 1.00 97.88 261 LEU A O 1
ATOM 2026 N N . GLY A 1 262 ? -4.934 -0.817 12.936 1.00 97.56 262 GLY A N 1
ATOM 2027 C CA . GLY A 1 262 ? -5.219 -0.272 14.261 1.00 97.56 262 GLY A CA 1
ATOM 2028 C C . GLY A 1 262 ? -6.663 -0.525 14.684 1.00 97.56 262 GLY A C 1
ATOM 2029 O O . GLY A 1 262 ? -6.896 -1.021 15.782 1.00 97.56 262 GLY A O 1
ATOM 2030 N N . GLN A 1 263 ? -7.629 -0.293 13.789 1.00 97.12 263 GLN A N 1
ATOM 2031 C CA . GLN A 1 263 ? -9.041 -0.598 14.044 1.00 97.12 263 GLN A CA 1
ATOM 2032 C C . GLN A 1 263 ? -9.297 -2.096 14.246 1.00 97.12 263 GLN A C 1
ATOM 2034 O O . GLN A 1 263 ? -10.083 -2.466 15.118 1.00 97.12 263 GLN A O 1
ATOM 2039 N N . ALA A 1 264 ? -8.647 -2.964 13.464 1.00 97.69 264 ALA A N 1
ATOM 2040 C CA . ALA A 1 264 ? -8.782 -4.409 13.626 1.00 97.69 264 ALA A CA 1
ATOM 2041 C C . ALA A 1 264 ? -8.262 -4.872 14.999 1.00 97.69 264 ALA A C 1
ATOM 2043 O O . ALA A 1 264 ? -8.934 -5.634 15.691 1.00 97.69 264 ALA A O 1
ATOM 2044 N N . ASN A 1 265 ? -7.100 -4.372 15.427 1.00 97.69 265 ASN A N 1
ATOM 2045 C CA . ASN A 1 265 ? -6.539 -4.666 16.748 1.00 97.69 265 ASN A CA 1
ATOM 2046 C C . ASN A 1 265 ? -7.399 -4.088 17.881 1.00 97.69 265 ASN A C 1
ATOM 2048 O O . ASN A 1 265 ? -7.679 -4.784 18.855 1.00 97.69 265 ASN A O 1
ATOM 2052 N N . GLU A 1 266 ? -7.886 -2.854 17.728 1.00 94.81 266 GLU A N 1
ATOM 2053 C CA . GLU A 1 266 ? -8.759 -2.192 18.701 1.00 94.81 266 GLU A CA 1
ATOM 2054 C C . GLU A 1 266 ? -10.059 -2.980 18.930 1.00 94.81 266 GLU A C 1
ATOM 2056 O O . GLU A 1 266 ? -10.482 -3.164 20.073 1.00 94.81 266 GLU A O 1
ATOM 2061 N N . ALA A 1 267 ? -10.678 -3.475 17.854 1.00 93.81 267 ALA A N 1
ATOM 2062 C CA . ALA A 1 267 ? -11.891 -4.288 17.913 1.00 93.81 267 ALA A CA 1
ATOM 2063 C C . ALA A 1 267 ? -11.657 -5.680 18.533 1.00 93.81 267 ALA A C 1
ATOM 2065 O O . ALA A 1 267 ? -12.591 -6.280 19.064 1.00 93.81 267 ALA A O 1
ATOM 2066 N N . LEU A 1 268 ? -10.417 -6.179 18.509 1.00 94.81 268 LEU A N 1
ATOM 2067 C CA . LEU A 1 268 ? -10.001 -7.400 19.207 1.00 94.81 268 LEU A CA 1
ATOM 2068 C C . LEU A 1 268 ? -9.532 -7.147 20.648 1.00 94.81 268 LEU A C 1
ATOM 2070 O O . LEU A 1 268 ? -9.115 -8.097 21.308 1.00 94.81 268 LEU A O 1
ATOM 2074 N N . ASP A 1 269 ? -9.623 -5.904 21.133 1.00 92.81 269 ASP A N 1
ATOM 2075 C CA . ASP A 1 269 ? -9.149 -5.463 22.454 1.00 92.81 269 ASP A CA 1
ATOM 2076 C C . ASP A 1 269 ? -7.626 -5.641 22.655 1.00 92.81 269 ASP A C 1
ATOM 2078 O O . ASP A 1 269 ? -7.124 -5.645 23.777 1.00 92.81 269 ASP A O 1
ATOM 2082 N N . ASP A 1 270 ? -6.866 -5.747 21.559 1.00 96.19 270 ASP A N 1
ATOM 2083 C CA . ASP A 1 270 ? -5.400 -5.778 21.555 1.00 96.19 270 ASP A CA 1
ATOM 2084 C C . ASP A 1 270 ? -4.857 -4.343 21.480 1.00 96.19 270 ASP A C 1
ATOM 2086 O O . ASP A 1 270 ? -4.390 -3.857 20.444 1.00 96.19 270 ASP A O 1
ATOM 2090 N N . LEU A 1 271 ? -5.003 -3.621 22.594 1.00 95.12 271 LEU A N 1
ATOM 2091 C CA . LEU A 1 271 ? -4.639 -2.205 22.686 1.00 95.12 271 LEU A CA 1
ATOM 2092 C C . LEU A 1 271 ? -3.160 -1.922 22.371 1.00 95.12 271 LEU A C 1
ATOM 2094 O O . LEU A 1 271 ? -2.911 -0.954 21.648 1.00 95.12 271 LEU A O 1
ATOM 2098 N N . PRO A 1 272 ? -2.175 -2.729 22.825 1.00 96.88 272 PRO A N 1
ATOM 2099 C CA . PRO A 1 272 ? -0.775 -2.503 22.467 1.00 96.88 272 PRO A CA 1
ATOM 2100 C C . PRO A 1 272 ? -0.535 -2.546 20.954 1.00 96.88 272 PRO A C 1
ATOM 2102 O O . PRO A 1 272 ? 0.114 -1.650 20.408 1.00 96.88 272 PRO A O 1
ATOM 2105 N N . ALA A 1 273 ? -1.105 -3.536 20.259 1.00 97.38 273 ALA A N 1
ATOM 2106 C CA . ALA A 1 273 ? -0.975 -3.640 18.809 1.00 97.38 273 ALA A CA 1
ATOM 2107 C C . ALA A 1 273 ? -1.741 -2.524 18.075 1.00 97.38 273 ALA A C 1
ATOM 2109 O O . ALA A 1 273 ? -1.274 -2.017 17.051 1.00 97.38 273 ALA A O 1
ATOM 2110 N N . ALA A 1 274 ? -2.896 -2.100 18.599 1.00 97.50 274 ALA A N 1
ATOM 2111 C CA . ALA A 1 274 ? -3.652 -0.973 18.054 1.00 97.50 274 ALA A CA 1
ATOM 2112 C C . ALA A 1 274 ? -2.858 0.338 18.144 1.00 97.50 274 ALA A C 1
ATOM 2114 O O . ALA A 1 274 ? -2.735 1.056 17.150 1.00 97.50 274 ALA A O 1
ATOM 2115 N N . VAL A 1 275 ? -2.255 0.624 19.304 1.00 97.56 275 VAL A N 1
ATOM 2116 C CA . VAL A 1 275 ? -1.405 1.806 19.502 1.00 97.56 275 VAL A CA 1
ATOM 2117 C C . VAL A 1 275 ? -0.208 1.789 18.564 1.00 97.56 275 VAL A C 1
ATOM 2119 O O . VAL A 1 275 ? 0.052 2.807 17.928 1.00 97.56 275 VAL A O 1
ATOM 2122 N N . ALA A 1 276 ? 0.486 0.657 18.418 1.00 96.81 276 ALA A N 1
ATOM 2123 C CA . ALA A 1 276 ? 1.619 0.552 17.498 1.00 96.81 276 ALA A CA 1
ATOM 2124 C C . ALA A 1 276 ? 1.221 0.909 16.052 1.00 96.81 276 ALA A C 1
ATOM 2126 O O . ALA A 1 276 ? 1.882 1.726 15.405 1.00 96.81 276 ALA A O 1
ATOM 2127 N N . ALA A 1 277 ? 0.094 0.372 15.574 1.00 97.31 277 ALA A N 1
ATOM 2128 C CA . ALA A 1 277 ? -0.413 0.651 14.235 1.00 97.31 277 ALA A CA 1
ATOM 2129 C C . ALA A 1 277 ? -0.848 2.121 14.060 1.00 97.31 277 ALA A C 1
ATOM 2131 O O . ALA A 1 277 ? -0.488 2.759 13.068 1.00 97.31 277 ALA A O 1
ATOM 2132 N N . PHE A 1 278 ? -1.559 2.703 15.034 1.00 97.69 278 PHE A N 1
ATOM 2133 C CA . PHE A 1 278 ? -1.961 4.111 14.965 1.00 97.69 278 PHE A CA 1
ATOM 2134 C C . PHE A 1 278 ? -0.778 5.077 15.082 1.00 97.69 278 PHE A C 1
ATOM 2136 O O . PHE A 1 278 ? -0.772 6.094 14.392 1.00 97.69 278 PHE A O 1
ATOM 2143 N N . VAL A 1 279 ? 0.246 4.761 15.884 1.00 96.81 279 VAL A N 1
ATOM 2144 C CA . VAL A 1 279 ? 1.505 5.526 15.931 1.00 96.81 279 VAL A CA 1
ATOM 2145 C C . VAL A 1 279 ? 2.172 5.530 14.558 1.00 96.81 279 VAL A C 1
ATOM 2147 O O . VAL A 1 279 ? 2.571 6.593 14.080 1.00 96.81 279 VAL A O 1
ATOM 2150 N N . HIS A 1 280 ? 2.242 4.373 13.892 1.00 95.25 280 HIS A N 1
ATOM 2151 C CA . HIS A 1 280 ? 2.774 4.309 12.535 1.00 95.25 280 HIS A CA 1
ATOM 2152 C C . HIS A 1 280 ? 1.941 5.167 11.569 1.00 95.25 280 HIS A C 1
ATOM 2154 O O . HIS A 1 280 ? 2.506 5.920 10.768 1.00 95.25 280 HIS A O 1
ATOM 2160 N N . TYR A 1 281 ? 0.611 5.102 11.665 1.00 96.75 281 TYR A N 1
ATOM 2161 C CA . TYR A 1 281 ? -0.290 5.888 10.827 1.00 96.75 281 TYR A CA 1
ATOM 2162 C C . TYR A 1 281 ? -0.068 7.398 10.970 1.00 96.75 281 TYR A C 1
ATOM 2164 O O . TYR A 1 281 ? 0.195 8.072 9.972 1.00 96.75 281 TYR A O 1
ATOM 2172 N N . VAL A 1 282 ? -0.118 7.933 12.195 1.00 96.62 282 VAL A N 1
ATOM 2173 C CA . VAL A 1 282 ? 0.056 9.378 12.438 1.00 96.62 282 VAL A CA 1
ATOM 2174 C C . VAL A 1 282 ? 1.488 9.843 12.175 1.00 96.62 282 VAL A C 1
ATOM 2176 O O . VAL A 1 282 ? 1.694 11.000 11.824 1.00 96.62 282 VAL A O 1
ATOM 2179 N N . GLY A 1 283 ? 2.475 8.943 12.253 1.00 95.00 283 GLY A N 1
ATOM 2180 C CA . GLY A 1 283 ? 3.841 9.218 11.803 1.00 95.00 283 GLY A CA 1
ATOM 2181 C C . GLY A 1 283 ? 3.925 9.534 10.305 1.00 95.00 283 GLY A C 1
ATOM 2182 O O . GLY A 1 283 ? 4.767 10.328 9.894 1.00 95.00 283 GLY A O 1
ATOM 2183 N N . ILE A 1 284 ? 3.026 8.965 9.491 1.00 93.62 284 ILE A N 1
ATOM 2184 C CA . ILE A 1 284 ? 2.925 9.249 8.051 1.00 93.62 284 ILE A CA 1
ATOM 2185 C C . ILE A 1 284 ? 1.907 10.368 7.763 1.00 93.62 284 ILE A C 1
ATOM 2187 O O . ILE A 1 284 ? 2.099 11.171 6.850 1.00 93.62 284 ILE A O 1
ATOM 2191 N N . ARG A 1 285 ? 0.804 10.418 8.517 1.00 94.81 285 ARG A N 1
ATOM 2192 C CA . ARG A 1 285 ? -0.337 11.331 8.330 1.00 94.81 285 ARG A CA 1
ATOM 2193 C C . ARG A 1 285 ? -0.551 12.209 9.566 1.00 94.81 285 ARG A C 1
ATOM 2195 O O . ARG A 1 285 ? -1.611 12.192 10.179 1.00 94.81 285 ARG A O 1
ATOM 2202 N N . ALA A 1 286 ? 0.452 13.012 9.913 1.00 95.50 286 ALA A N 1
ATOM 2203 C CA . ALA A 1 286 ? 0.435 13.819 11.137 1.00 95.50 286 ALA A CA 1
ATOM 2204 C C . ALA A 1 286 ? -0.675 14.885 11.187 1.00 95.50 286 ALA A C 1
ATOM 2206 O O . ALA A 1 286 ? -1.029 15.337 12.271 1.00 95.50 286 ALA A O 1
ATOM 2207 N N . SER A 1 287 ? -1.222 15.288 10.039 1.00 95.69 287 SER A N 1
ATOM 2208 C CA . SER A 1 287 ? -2.307 16.269 9.945 1.00 95.69 287 SER A CA 1
ATOM 2209 C C . SER A 1 287 ? -3.707 15.648 9.965 1.00 95.69 287 SER A C 1
ATOM 2211 O O . SER A 1 287 ? -4.671 16.368 9.735 1.00 95.69 287 SER A O 1
ATOM 2213 N N . ASP A 1 288 ? -3.835 14.328 10.124 1.00 96.25 288 ASP A N 1
ATOM 2214 C CA . ASP A 1 288 ? -5.139 13.664 10.152 1.00 96.25 288 ASP A CA 1
ATOM 2215 C C . ASP A 1 288 ? -5.675 13.578 11.595 1.00 96.25 288 ASP A C 1
ATOM 2217 O O . ASP A 1 288 ? -5.117 12.830 12.409 1.00 96.25 288 ASP A O 1
ATOM 2221 N N . PRO A 1 289 ? -6.754 14.309 11.937 1.00 96.12 289 PRO A N 1
ATOM 2222 C CA . PRO A 1 289 ? -7.314 14.276 13.281 1.00 96.12 289 PRO A CA 1
ATOM 2223 C C . PRO A 1 289 ? -7.905 12.904 13.632 1.00 96.12 289 PRO A C 1
ATOM 2225 O O . PRO A 1 289 ? -7.833 12.497 14.790 1.00 96.12 289 PRO A O 1
ATOM 2228 N N . ASP A 1 290 ? -8.427 12.129 12.680 1.00 95.19 290 ASP A N 1
ATOM 2229 C CA . ASP A 1 290 ? -9.013 10.822 13.006 1.00 95.19 290 ASP A CA 1
ATOM 2230 C C . ASP A 1 290 ? -7.958 9.825 13.505 1.00 95.19 290 ASP A C 1
ATOM 2232 O O . ASP A 1 290 ? -8.216 9.052 14.436 1.00 95.19 290 ASP A O 1
ATOM 2236 N N . GLY A 1 291 ? -6.747 9.886 12.941 1.00 96.38 291 GLY A N 1
ATOM 2237 C CA . GLY A 1 291 ? -5.600 9.105 13.403 1.00 96.38 291 GLY A CA 1
ATOM 2238 C C . GLY A 1 291 ? -5.235 9.416 14.854 1.00 96.38 291 GLY A C 1
ATOM 2239 O O . GLY A 1 291 ? -5.105 8.504 15.675 1.00 96.38 291 GLY A O 1
ATOM 2240 N N . TRP A 1 292 ? -5.130 10.704 15.192 1.00 97.38 292 TRP A N 1
ATOM 2241 C CA . TRP A 1 292 ? -4.814 11.133 16.555 1.00 97.38 292 TRP A CA 1
ATOM 2242 C C . TRP A 1 292 ? -5.927 10.821 17.552 1.00 97.38 292 TRP A C 1
ATOM 2244 O O . TRP A 1 292 ? -5.631 10.382 18.661 1.00 97.38 292 TRP A O 1
ATOM 2254 N N . ARG A 1 293 ? -7.196 10.971 17.156 1.00 96.12 293 ARG A N 1
ATOM 2255 C CA . ARG A 1 293 ? -8.357 10.628 17.990 1.00 96.12 293 ARG A CA 1
ATOM 2256 C C . ARG A 1 293 ? -8.351 9.149 18.371 1.00 96.12 293 ARG A C 1
ATOM 2258 O O . ARG A 1 293 ? -8.502 8.815 19.543 1.00 96.12 293 ARG A O 1
ATOM 2265 N N . ARG A 1 294 ? -8.142 8.253 17.400 1.00 96.25 294 ARG A N 1
ATOM 2266 C CA . ARG A 1 294 ? -8.062 6.801 17.647 1.00 96.25 294 ARG A CA 1
ATOM 2267 C C . ARG A 1 294 ? -6.873 6.431 18.533 1.00 96.25 294 ARG A C 1
ATOM 2269 O O . ARG A 1 294 ? -7.034 5.651 19.471 1.00 96.25 294 ARG A O 1
ATOM 2276 N N . LEU A 1 295 ? -5.706 7.027 18.278 1.00 96.88 295 LEU A N 1
ATOM 2277 C CA . LEU A 1 295 ? -4.517 6.835 19.110 1.00 96.88 295 LEU A CA 1
ATOM 2278 C C . LEU A 1 295 ? -4.754 7.291 20.557 1.00 96.88 295 LEU A C 1
ATOM 2280 O O . LEU A 1 295 ? -4.400 6.572 21.489 1.00 96.88 295 LEU A O 1
ATOM 2284 N N . LEU A 1 296 ? -5.373 8.460 20.741 1.00 95.88 296 LEU A N 1
ATOM 2285 C CA . LEU A 1 296 ? -5.732 8.998 22.050 1.00 95.88 296 LEU A CA 1
ATOM 2286 C C . LEU A 1 296 ? -6.649 8.035 22.809 1.00 95.88 296 LEU A C 1
ATOM 2288 O O . LEU A 1 296 ? -6.342 7.673 23.941 1.00 95.88 296 LEU A O 1
ATOM 2292 N N . ILE A 1 297 ? -7.732 7.571 22.180 1.00 93.56 297 ILE A N 1
ATOM 2293 C CA . ILE A 1 297 ? -8.680 6.656 22.830 1.00 93.56 297 ILE A CA 1
ATOM 2294 C C . ILE A 1 297 ? -7.997 5.340 23.224 1.00 93.56 297 ILE A C 1
ATOM 2296 O O . ILE A 1 297 ? -8.207 4.859 24.337 1.00 93.56 297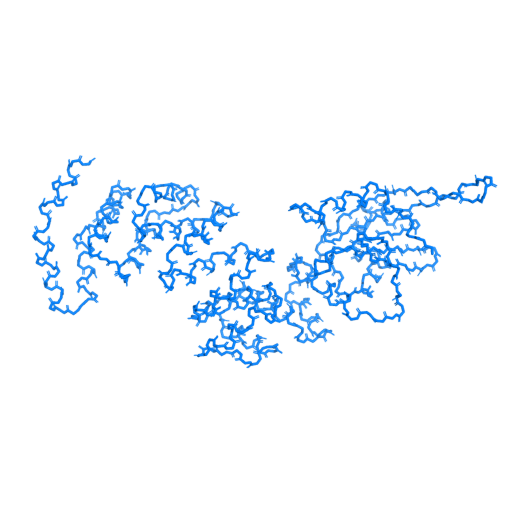 ILE A O 1
ATOM 2300 N N . CYS A 1 298 ? -7.130 4.784 22.373 1.00 95.25 298 CYS A N 1
ATOM 2301 C CA . CYS A 1 298 ? -6.381 3.574 22.718 1.00 95.25 298 CYS A CA 1
ATOM 2302 C C . CYS A 1 298 ? -5.452 3.791 23.925 1.00 95.25 298 CYS A C 1
ATOM 2304 O O . CYS A 1 298 ? -5.450 2.966 24.834 1.00 95.25 298 CYS A O 1
ATOM 2306 N N . ARG A 1 299 ? -4.724 4.918 23.984 1.00 94.69 299 ARG A N 1
ATOM 2307 C CA . ARG A 1 299 ? -3.853 5.266 25.126 1.00 94.69 299 ARG A CA 1
ATOM 2308 C C . ARG A 1 299 ? -4.636 5.459 26.421 1.00 94.69 299 ARG A C 1
ATOM 2310 O O . ARG A 1 299 ? -4.225 4.967 27.467 1.00 94.69 299 ARG A O 1
ATOM 2317 N N . LEU A 1 300 ? -5.788 6.127 26.350 1.00 92.31 300 LEU A N 1
ATOM 2318 C CA . LEU A 1 300 ? -6.675 6.293 27.503 1.00 92.31 300 LEU A CA 1
ATOM 2319 C C . LEU A 1 300 ? -7.169 4.936 28.013 1.00 92.31 300 LEU A C 1
ATOM 2321 O O . LEU A 1 300 ? -7.110 4.681 29.213 1.00 92.31 300 LEU A O 1
ATOM 2325 N N . ARG A 1 301 ? -7.567 4.029 27.111 1.00 91.06 301 ARG A N 1
ATOM 2326 C CA . ARG A 1 301 ? -7.980 2.661 27.466 1.00 91.06 301 ARG A CA 1
ATOM 2327 C C . ARG A 1 301 ? -6.851 1.815 28.069 1.00 91.06 301 ARG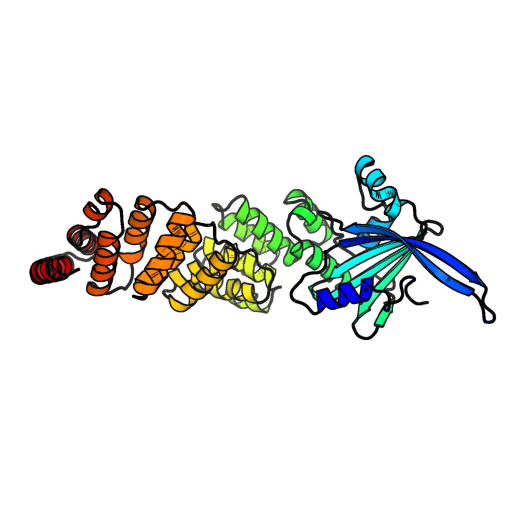 A C 1
ATOM 2329 O O . ARG A 1 301 ? -7.145 0.904 28.832 1.00 91.06 301 ARG A O 1
ATOM 2336 N N . GLN A 1 302 ? -5.586 2.112 27.760 1.00 92.06 302 GLN A N 1
ATOM 2337 C CA . GLN A 1 302 ? -4.419 1.485 28.399 1.00 92.06 302 GLN A CA 1
ATOM 2338 C C . GLN A 1 302 ? -4.074 2.082 29.772 1.00 92.06 302 GLN A C 1
ATOM 2340 O O . GLN A 1 302 ? -3.291 1.487 30.506 1.00 92.06 302 GLN A O 1
ATOM 2345 N N . GLY A 1 303 ? -4.652 3.234 30.131 1.00 89.56 303 GLY A N 1
ATOM 2346 C CA . GLY A 1 303 ? -4.306 3.971 31.349 1.00 89.56 303 GLY A CA 1
ATOM 2347 C C . GLY A 1 303 ? -3.082 4.885 31.205 1.00 89.56 303 GLY A C 1
ATOM 2348 O O . GLY A 1 303 ? -2.640 5.471 32.193 1.00 89.56 303 GLY A O 1
ATOM 2349 N N . ASP A 1 304 ? -2.562 5.074 29.989 1.00 91.44 304 ASP A N 1
ATOM 2350 C CA . ASP A 1 304 ? -1.367 5.880 29.705 1.00 91.44 304 ASP A CA 1
ATOM 2351 C C . ASP A 1 304 ? -1.693 7.385 29.635 1.00 91.44 304 ASP A C 1
ATOM 2353 O O . ASP A 1 304 ? -1.467 8.059 28.624 1.00 91.44 304 ASP A O 1
ATOM 2357 N N . LEU A 1 305 ? -2.238 7.938 30.724 1.00 87.00 305 LEU A N 1
ATOM 2358 C CA . LEU A 1 305 ? -2.760 9.312 30.781 1.00 87.00 305 LEU A CA 1
ATOM 2359 C C . LEU A 1 305 ? -1.703 10.386 30.468 1.00 87.00 305 LEU A C 1
ATOM 2361 O O . LEU A 1 305 ? -2.027 11.414 29.878 1.00 87.00 305 LEU A O 1
ATOM 2365 N N . GLN A 1 306 ? -0.434 10.144 30.809 1.00 82.69 306 GLN A N 1
ATOM 2366 C CA . GLN A 1 306 ? 0.665 11.066 30.486 1.00 82.69 306 GLN A CA 1
ATOM 2367 C C . GLN A 1 306 ? 0.918 11.150 28.976 1.00 82.69 306 GLN A C 1
ATOM 2369 O O . GLN A 1 306 ? 1.173 12.219 28.429 1.00 82.69 306 GLN A O 1
ATOM 2374 N N . VAL A 1 307 ? 0.832 10.016 28.279 1.00 90.69 307 VAL A N 1
ATOM 2375 C CA . VAL A 1 307 ? 1.073 9.939 26.832 1.00 90.69 307 VAL A CA 1
ATOM 2376 C C . VAL A 1 307 ? -0.178 10.367 26.044 1.00 90.69 307 VAL A C 1
ATOM 2378 O O . VAL A 1 307 ? -0.092 10.749 24.871 1.00 90.69 307 VAL A O 1
ATOM 2381 N N . ALA A 1 308 ? -1.351 10.324 26.681 1.00 91.38 308 ALA A N 1
ATOM 2382 C CA . ALA A 1 308 ? -2.605 10.833 26.140 1.00 91.38 308 ALA A CA 1
ATOM 2383 C C . ALA A 1 308 ? -2.583 12.361 25.943 1.00 91.38 308 ALA A C 1
ATOM 2385 O O . ALA A 1 308 ? -3.123 12.841 24.948 1.00 91.38 308 ALA A O 1
ATOM 2386 N N . ASP A 1 309 ? -1.890 13.120 26.801 1.00 90.81 309 ASP A N 1
ATOM 2387 C CA . ASP A 1 309 ? -1.789 14.586 26.682 1.00 90.81 309 ASP A CA 1
ATOM 2388 C C . ASP A 1 309 ? -1.188 15.027 25.345 1.00 90.81 309 ASP A C 1
ATOM 2390 O O . ASP A 1 309 ? -1.726 15.898 24.655 1.00 90.81 309 ASP A O 1
ATOM 2394 N N . GLU A 1 310 ? -0.111 14.364 24.926 1.00 92.81 310 GLU A N 1
ATOM 2395 C CA . GLU A 1 310 ? 0.511 14.632 23.631 1.00 92.81 310 GLU A CA 1
ATOM 2396 C C . GLU A 1 310 ? -0.441 14.308 22.472 1.00 92.81 310 GLU A C 1
ATOM 2398 O O . GLU A 1 310 ? -0.537 15.079 21.519 1.00 92.81 310 GLU A O 1
ATOM 2403 N N . ALA A 1 311 ? -1.176 13.193 22.545 1.00 94.44 311 ALA A N 1
ATOM 2404 C CA . ALA A 1 311 ? -2.127 12.828 21.495 1.00 94.44 311 ALA A CA 1
ATOM 2405 C C . ALA A 1 311 ? -3.296 13.823 21.406 1.00 94.44 311 ALA A C 1
ATOM 2407 O O . ALA A 1 311 ? -3.697 14.178 20.299 1.00 94.44 311 ALA A O 1
ATOM 2408 N N . LEU A 1 312 ? -3.798 14.319 22.542 1.00 94.62 312 LEU A N 1
ATOM 2409 C CA . LEU A 1 312 ? -4.848 15.340 22.589 1.00 94.62 312 LEU A CA 1
ATOM 2410 C C . LEU A 1 312 ? -4.380 16.662 21.975 1.00 94.62 312 LEU A C 1
ATOM 2412 O O . LEU A 1 312 ? -5.087 17.249 21.154 1.00 94.62 312 LEU A O 1
ATOM 2416 N N . ARG A 1 313 ? -3.170 17.113 22.323 1.00 94.75 313 ARG A N 1
ATOM 2417 C CA . ARG A 1 313 ? -2.573 18.320 21.737 1.00 94.75 313 ARG A CA 1
ATOM 2418 C C . ARG A 1 313 ? -2.454 18.194 20.218 1.00 94.75 313 ARG A C 1
ATOM 2420 O O . ARG A 1 313 ? -2.917 19.068 19.490 1.00 94.75 313 ARG A O 1
ATOM 2427 N N . ARG A 1 314 ? -1.887 17.085 19.736 1.00 96.06 314 ARG A N 1
ATOM 2428 C CA . ARG A 1 314 ? -1.713 16.813 18.299 1.00 96.06 314 ARG A CA 1
ATOM 2429 C C . ARG A 1 314 ? -3.033 16.694 17.550 1.00 96.06 314 ARG A C 1
ATOM 2431 O O . ARG A 1 314 ? -3.141 17.157 16.420 1.00 96.06 314 ARG A O 1
ATOM 2438 N N . TRP A 1 315 ? -4.043 16.108 18.181 1.00 96.06 315 TRP A N 1
ATOM 2439 C CA . TRP A 1 315 ? -5.383 16.022 17.623 1.00 96.06 315 TRP A CA 1
ATOM 2440 C C . TRP A 1 315 ? -6.011 17.406 17.401 1.00 96.06 315 TRP A C 1
ATOM 2442 O O . TRP A 1 315 ? -6.535 17.663 16.317 1.00 96.06 315 TRP A O 1
ATOM 2452 N N . ARG A 1 316 ? -5.895 18.322 18.372 1.00 95.12 316 ARG A N 1
ATOM 2453 C CA . ARG A 1 316 ? -6.345 19.719 18.218 1.00 95.12 316 ARG A CA 1
ATOM 2454 C C . ARG A 1 316 ? -5.565 20.452 17.128 1.00 95.12 316 ARG A C 1
ATOM 2456 O O . ARG A 1 316 ? -6.164 21.139 16.307 1.00 95.12 316 ARG A O 1
ATOM 2463 N N . GLU A 1 317 ? -4.246 20.257 17.066 1.00 96.44 317 GLU A N 1
ATOM 2464 C CA . GLU A 1 317 ? -3.394 20.811 15.998 1.00 96.44 317 GLU A CA 1
ATOM 2465 C C . GLU A 1 317 ? -3.789 20.310 14.604 1.00 96.44 317 GLU A C 1
ATOM 2467 O O . GLU A 1 317 ? -3.698 21.055 13.630 1.00 96.44 317 GLU A O 1
ATOM 2472 N N . ALA A 1 318 ? -4.277 19.072 14.507 1.00 95.25 318 ALA A N 1
ATOM 2473 C CA . ALA A 1 318 ? -4.821 18.493 13.283 1.00 95.25 318 ALA A CA 1
ATOM 2474 C C . ALA A 1 318 ? -6.267 18.946 12.972 1.00 95.25 318 ALA A C 1
ATOM 2476 O O . ALA A 1 318 ? -6.863 18.468 12.008 1.00 95.25 318 ALA A O 1
ATOM 2477 N N . GLY A 1 319 ? -6.844 19.865 13.757 1.00 95.38 319 GLY A N 1
ATOM 2478 C CA . GLY A 1 319 ? -8.190 20.411 13.549 1.00 95.38 319 GLY A CA 1
ATOM 2479 C C . GLY A 1 319 ? -9.317 19.632 14.235 1.00 95.38 319 GLY A C 1
ATOM 2480 O O . GLY A 1 319 ? -10.486 19.814 13.889 1.00 95.38 319 GLY A O 1
ATOM 2481 N N . GLY A 1 320 ? -8.982 18.758 15.185 1.00 94.06 320 GLY A N 1
ATOM 2482 C CA . GLY A 1 320 ? -9.945 18.060 16.030 1.00 94.06 320 GLY A CA 1
ATOM 2483 C C . GLY A 1 320 ? -10.793 19.002 16.894 1.00 94.06 320 GLY A C 1
ATOM 2484 O O . GLY A 1 320 ? -10.336 20.077 17.281 1.00 94.06 320 GLY A O 1
ATOM 2485 N N . LYS A 1 321 ? -12.036 18.598 17.190 1.00 91.88 321 LYS A N 1
ATOM 2486 C CA . LYS A 1 321 ? -13.001 19.368 17.994 1.00 91.88 321 LYS A CA 1
ATOM 2487 C C . LYS A 1 321 ? -13.440 18.596 19.226 1.00 91.88 321 LYS A C 1
ATOM 2489 O O . LYS A 1 321 ? -13.921 17.472 19.083 1.00 91.88 321 LYS A O 1
ATOM 2494 N N . ASP A 1 322 ? -13.314 19.215 20.399 1.00 86.81 322 ASP A N 1
ATOM 2495 C CA . ASP A 1 322 ? -13.583 18.611 21.715 1.00 86.81 322 ASP A CA 1
ATOM 2496 C C . ASP A 1 322 ? -14.947 17.892 21.789 1.00 86.81 322 ASP A C 1
ATOM 2498 O O . ASP A 1 322 ? -15.012 16.792 22.340 1.00 86.81 322 ASP A O 1
ATOM 2502 N N . ASP A 1 323 ? -15.991 18.428 21.140 1.00 82.94 323 ASP A N 1
ATOM 2503 C CA . ASP A 1 323 ? -17.324 17.804 21.079 1.00 82.94 323 ASP A CA 1
ATOM 2504 C C . ASP A 1 323 ? -17.309 16.412 20.410 1.00 82.94 323 ASP A C 1
ATOM 2506 O O . ASP A 1 323 ? -17.886 15.458 20.933 1.00 82.94 323 ASP A O 1
ATOM 2510 N N . ASP A 1 324 ? -16.615 16.267 19.272 1.00 86.94 324 ASP A N 1
ATOM 2511 C CA . ASP A 1 324 ? -16.517 14.984 18.555 1.00 86.94 324 ASP A CA 1
ATOM 2512 C C . ASP A 1 324 ? -15.693 13.975 19.360 1.00 86.94 324 ASP A C 1
ATOM 2514 O O . ASP A 1 324 ? -16.053 12.801 19.450 1.00 86.94 324 ASP A O 1
ATOM 2518 N N . LEU A 1 325 ? -14.611 14.414 20.011 1.00 87.69 325 LEU A N 1
ATOM 2519 C CA . LEU A 1 325 ? -13.843 13.522 20.880 1.00 87.69 325 LEU A CA 1
ATOM 2520 C C . LEU A 1 325 ? -14.695 13.000 22.037 1.00 87.69 325 LEU A C 1
ATOM 2522 O O . LEU A 1 325 ? -14.657 11.798 22.299 1.00 87.69 325 LEU A O 1
ATOM 2526 N N . ALA A 1 326 ? -15.463 13.870 22.696 1.00 82.38 326 ALA A N 1
ATOM 2527 C CA . ALA A 1 326 ? -16.347 13.492 23.792 1.00 82.38 326 ALA A CA 1
ATOM 2528 C C . ALA A 1 326 ? -17.368 12.430 23.359 1.00 82.38 326 ALA A C 1
ATOM 2530 O O . ALA A 1 326 ? -17.429 11.355 23.961 1.00 82.38 326 ALA A O 1
ATOM 2531 N N . GLU A 1 327 ? -18.107 12.681 22.275 1.00 82.19 327 GLU A N 1
ATOM 2532 C CA . GLU A 1 327 ? -19.102 11.743 21.740 1.00 82.19 327 GLU A CA 1
ATOM 2533 C C . GLU A 1 327 ? -18.468 10.381 21.412 1.00 82.19 327 GLU A C 1
ATOM 2535 O O . GLU A 1 327 ? -18.955 9.316 21.816 1.00 82.19 327 GLU A O 1
ATOM 2540 N N . ARG A 1 328 ? -17.328 10.400 20.714 1.00 85.88 328 ARG A N 1
ATOM 2541 C CA . ARG A 1 328 ? -16.627 9.182 20.295 1.00 85.88 328 ARG A CA 1
ATOM 2542 C C . ARG A 1 328 ? -16.086 8.402 21.476 1.00 85.88 328 ARG A C 1
ATOM 2544 O O . ARG A 1 328 ? -16.196 7.176 21.486 1.00 85.88 328 ARG A O 1
ATOM 2551 N N . LEU A 1 329 ? -15.536 9.087 22.465 1.00 83.44 329 LEU A N 1
ATOM 2552 C CA . LEU A 1 329 ? -14.979 8.451 23.641 1.00 83.44 329 LEU A CA 1
ATOM 2553 C C . LEU A 1 329 ? -16.072 7.792 24.481 1.00 83.44 329 LEU A C 1
ATOM 2555 O O . LEU A 1 329 ? -15.899 6.633 24.848 1.00 83.44 329 LEU A O 1
ATOM 2559 N N . ILE A 1 330 ? -17.222 8.445 24.689 1.00 78.31 330 ILE A N 1
ATOM 2560 C CA . ILE A 1 330 ? -18.389 7.813 25.328 1.00 78.31 330 ILE A CA 1
ATOM 2561 C C . ILE A 1 330 ? -18.761 6.536 24.568 1.00 78.31 330 ILE A C 1
ATOM 2563 O O . ILE A 1 330 ? -18.857 5.464 25.164 1.00 78.31 330 ILE A O 1
ATOM 2567 N N . SER A 1 331 ? -18.891 6.615 23.240 1.00 80.31 331 SER A N 1
ATOM 2568 C CA . SER A 1 331 ? -19.301 5.466 22.423 1.00 80.31 331 SER A CA 1
ATOM 2569 C C . SER A 1 331 ? -18.329 4.274 22.471 1.00 80.31 331 SER A C 1
ATOM 2571 O O . SER A 1 331 ? -18.738 3.150 22.195 1.00 80.31 331 SER A O 1
ATOM 2573 N N . GLN A 1 332 ? -17.056 4.495 22.822 1.00 81.69 332 GLN A N 1
ATOM 2574 C CA . GLN A 1 332 ? -16.007 3.467 22.791 1.00 81.69 332 GLN A CA 1
ATOM 2575 C C . GLN A 1 332 ? -15.575 2.990 24.181 1.00 81.69 332 GLN A C 1
ATOM 2577 O O . GLN A 1 332 ? -15.355 1.797 24.381 1.00 81.69 332 GLN A O 1
ATOM 2582 N N . VAL A 1 333 ? -15.473 3.892 25.156 1.00 78.19 333 VAL A N 1
ATOM 2583 C CA . VAL A 1 333 ? -15.061 3.575 26.531 1.00 78.19 333 VAL A CA 1
ATOM 2584 C C . VAL A 1 333 ? -16.213 2.937 27.306 1.00 78.19 333 VAL A C 1
ATOM 2586 O O . VAL A 1 333 ? -15.990 1.993 28.062 1.00 78.19 333 VAL A O 1
ATOM 2589 N N . MET A 1 334 ? -17.456 3.369 27.084 1.00 73.00 334 MET A N 1
ATOM 2590 C CA . MET A 1 334 ? -18.608 2.867 27.843 1.00 73.00 334 MET A CA 1
ATOM 2591 C C . MET A 1 334 ? -18.943 1.395 27.570 1.00 73.00 334 MET A C 1
ATOM 2593 O O . MET A 1 334 ? -19.188 0.658 28.531 1.00 73.00 334 MET A O 1
ATOM 2597 N N . PRO A 1 335 ? -18.898 0.904 26.318 1.00 74.19 335 PRO A N 1
ATOM 2598 C CA . PRO A 1 335 ? -19.103 -0.517 26.042 1.00 74.19 335 PRO A CA 1
ATOM 2599 C C . PRO A 1 335 ? -17.857 -1.379 26.301 1.00 74.19 335 PRO A C 1
ATOM 2601 O O . PRO A 1 335 ? -17.928 -2.601 26.195 1.00 74.19 335 PRO A O 1
ATOM 2604 N N . SER A 1 336 ? -16.703 -0.769 26.596 1.00 78.00 336 SER A N 1
ATOM 2605 C CA . SER A 1 336 ? -15.439 -1.497 26.759 1.00 78.00 336 SER A CA 1
ATOM 2606 C C . SER A 1 336 ? -15.425 -2.387 28.008 1.00 78.00 336 SER A C 1
ATOM 2608 O O . SER A 1 336 ? -16.216 -2.221 28.933 1.00 78.00 336 SER A O 1
ATOM 2610 N N . ARG A 1 337 ? -14.464 -3.311 28.098 1.00 83.19 337 ARG A N 1
ATOM 2611 C CA . ARG A 1 337 ? -14.281 -4.174 29.282 1.00 83.19 337 ARG A CA 1
ATOM 2612 C C . ARG A 1 337 ? -13.592 -3.481 30.465 1.00 83.19 337 ARG A C 1
ATOM 2614 O O . ARG A 1 337 ? -13.256 -4.145 31.443 1.00 83.19 337 ARG A O 1
ATOM 2621 N N . MET A 1 338 ? -13.390 -2.167 30.383 1.00 82.12 338 MET A N 1
ATOM 2622 C CA . MET A 1 338 ? -12.730 -1.387 31.424 1.00 82.12 338 MET A CA 1
ATOM 2623 C C . MET A 1 338 ? -13.517 -1.400 32.731 1.00 82.12 338 MET A C 1
ATOM 2625 O O . MET A 1 338 ? -14.751 -1.316 32.741 1.00 82.12 338 MET A O 1
ATOM 2629 N N . ARG A 1 339 ? -12.784 -1.444 33.839 1.00 83.12 339 ARG A N 1
ATOM 2630 C CA . ARG A 1 339 ? -13.306 -1.370 35.202 1.00 83.12 339 ARG A CA 1
ATOM 2631 C C . ARG A 1 339 ? -13.835 0.034 35.491 1.00 83.12 339 ARG A C 1
ATOM 2633 O O . ARG A 1 339 ? -13.377 1.020 34.920 1.00 83.12 339 ARG A O 1
ATOM 2640 N N . LEU A 1 340 ? -14.765 0.136 36.443 1.00 78.31 340 LEU A N 1
ATOM 2641 C CA . LEU A 1 340 ? -15.405 1.409 36.796 1.00 78.31 340 LEU A CA 1
ATOM 2642 C C . LEU A 1 340 ? -14.394 2.505 37.175 1.00 78.31 340 LEU A C 1
ATOM 2644 O O . LEU A 1 340 ? -14.521 3.630 36.707 1.00 78.31 340 LEU A O 1
ATOM 2648 N N . HIS A 1 341 ? -13.369 2.178 37.968 1.00 77.50 341 HIS A N 1
ATOM 2649 C CA . HIS A 1 341 ? -12.353 3.159 38.368 1.00 77.50 341 HIS A CA 1
ATOM 2650 C C . HIS A 1 341 ? -11.484 3.634 37.193 1.00 77.50 341 HIS A C 1
ATOM 2652 O O . HIS A 1 341 ? -11.094 4.794 37.166 1.00 77.50 341 HIS A O 1
ATOM 2658 N N . GLU A 1 342 ? -11.217 2.780 36.200 1.00 83.19 342 GLU A N 1
ATOM 2659 C CA . GLU A 1 342 ? -10.468 3.164 34.996 1.00 83.19 342 GLU A CA 1
ATOM 2660 C C . GLU A 1 342 ? -11.298 4.136 34.147 1.00 83.19 342 GLU A C 1
ATOM 2662 O O . GLU A 1 342 ? -10.798 5.162 33.689 1.00 83.19 342 GLU A O 1
ATOM 2667 N N . ARG A 1 343 ? -12.603 3.864 34.006 1.00 81.62 343 ARG A N 1
ATOM 2668 C CA . ARG A 1 343 ? -13.544 4.778 33.342 1.00 81.62 343 ARG A CA 1
ATOM 2669 C C . ARG A 1 343 ? -13.638 6.111 34.083 1.00 81.62 343 ARG A C 1
ATOM 2671 O O . ARG A 1 343 ? -13.584 7.160 33.445 1.00 81.62 343 ARG A O 1
ATOM 2678 N N . ALA A 1 344 ? -13.735 6.085 35.413 1.00 78.25 344 ALA A N 1
ATOM 2679 C CA . ALA A 1 344 ? -13.759 7.290 36.239 1.00 78.25 344 ALA A CA 1
ATOM 2680 C C . ALA A 1 344 ? -12.467 8.113 36.088 1.00 78.25 344 ALA A C 1
ATOM 2682 O O . ALA A 1 344 ? -12.540 9.329 35.933 1.00 78.25 344 ALA A O 1
ATOM 2683 N N . ALA A 1 345 ? -11.300 7.459 36.037 1.00 81.75 345 ALA A N 1
ATOM 2684 C CA . ALA A 1 345 ? -10.017 8.121 35.806 1.00 81.75 345 ALA A CA 1
ATOM 2685 C C . ALA A 1 345 ? -9.955 8.814 34.435 1.00 81.75 345 ALA A C 1
ATOM 2687 O O . ALA A 1 345 ? -9.569 9.980 34.360 1.00 81.75 345 ALA A O 1
ATOM 2688 N N . ILE A 1 346 ? -10.395 8.145 33.360 1.00 85.25 346 ILE A N 1
ATOM 2689 C CA . ILE A 1 346 ? -10.500 8.764 32.025 1.00 85.25 346 ILE A CA 1
ATOM 2690 C C . ILE A 1 346 ? -11.445 9.969 32.062 1.00 85.25 346 ILE A C 1
ATOM 2692 O O . ILE A 1 346 ? -11.152 11.014 31.488 1.00 85.25 346 ILE A O 1
ATOM 2696 N N . SER A 1 347 ? -12.572 9.829 32.751 1.00 80.12 347 SER A N 1
ATOM 2697 C CA . SER A 1 347 ? -13.597 10.868 32.839 1.00 80.12 347 SER A CA 1
ATOM 2698 C C . SER A 1 347 ? -13.089 12.116 33.554 1.00 80.12 347 SER A C 1
ATOM 2700 O O . SER A 1 347 ? -13.232 13.219 33.035 1.00 80.12 347 SER A O 1
ATOM 2702 N N . GLY A 1 348 ? -12.426 11.946 34.702 1.00 80.19 348 GLY A N 1
ATOM 2703 C CA . GLY A 1 348 ? -11.770 13.046 35.412 1.00 80.19 348 GLY A CA 1
ATOM 2704 C C . GLY A 1 348 ? -10.661 13.690 34.578 1.00 80.19 348 GLY A C 1
ATOM 2705 O O . GLY A 1 348 ? -10.574 14.915 34.504 1.00 80.19 348 GLY A O 1
ATOM 2706 N N . TRP A 1 349 ? -9.861 12.877 33.877 1.00 86.56 349 TRP A N 1
ATOM 2707 C CA . TRP A 1 349 ? -8.824 13.371 32.969 1.00 86.56 349 TRP A CA 1
ATOM 2708 C C . TRP A 1 349 ? -9.405 14.251 31.851 1.00 86.56 349 TRP A C 1
ATOM 2710 O O . TRP A 1 349 ? -8.853 15.321 31.587 1.00 86.56 349 TRP A O 1
ATOM 2720 N N . LEU A 1 350 ? -10.525 13.841 31.241 1.00 82.44 350 LEU A N 1
ATOM 2721 C CA . LEU A 1 350 ? -11.229 14.603 30.201 1.00 82.44 350 LEU A CA 1
ATOM 2722 C C . LEU A 1 350 ? -11.884 15.867 30.749 1.00 82.44 350 LEU A C 1
ATOM 2724 O O . LEU A 1 350 ? -11.747 16.924 30.139 1.00 82.44 350 LEU A O 1
ATOM 2728 N N . GLY A 1 351 ? -12.565 15.779 31.894 1.00 79.12 351 GLY A N 1
ATOM 2729 C CA . GLY A 1 351 ? -13.234 16.922 32.520 1.00 79.12 351 GLY A CA 1
ATOM 2730 C C . GLY A 1 351 ? -12.272 18.068 32.837 1.00 79.12 351 GLY A C 1
ATOM 2731 O O . GLY A 1 351 ? -12.641 19.230 32.715 1.00 79.12 351 GLY A O 1
ATOM 2732 N N . ALA A 1 352 ? -11.013 17.752 33.152 1.00 80.88 352 ALA A N 1
ATOM 2733 C CA . ALA A 1 352 ? -9.966 18.749 33.368 1.00 80.88 352 ALA A CA 1
ATOM 2734 C C . ALA A 1 352 ? -9.415 19.388 32.075 1.00 80.88 352 ALA A C 1
ATOM 2736 O O . ALA A 1 352 ? -8.652 20.350 32.149 1.00 80.88 352 ALA A O 1
ATOM 2737 N N . ARG A 1 353 ? -9.717 18.832 30.893 1.00 84.56 353 ARG A N 1
ATOM 2738 C CA . ARG A 1 353 ? -9.031 19.164 29.628 1.00 84.56 353 ARG A CA 1
ATOM 2739 C C . ARG A 1 353 ? -9.941 19.619 28.500 1.00 84.56 353 ARG A C 1
ATOM 2741 O O . ARG A 1 353 ? -9.433 20.281 27.596 1.00 84.56 353 ARG A O 1
ATOM 2748 N N . LEU A 1 354 ? -11.211 19.225 28.501 1.00 80.25 354 LEU A N 1
ATOM 2749 C CA . LEU A 1 354 ? -12.190 19.632 27.494 1.00 80.25 354 LEU A CA 1
ATOM 2750 C C . LEU A 1 354 ? -12.821 20.979 27.861 1.00 80.25 354 LEU A C 1
ATOM 2752 O O . LEU A 1 354 ? -12.855 21.353 29.033 1.00 80.25 354 LEU A O 1
ATOM 2756 N N . ASP A 1 355 ? -13.334 21.695 26.860 1.00 75.69 355 ASP A N 1
ATOM 2757 C CA . ASP A 1 355 ? -14.034 22.969 27.063 1.00 75.69 355 ASP A CA 1
ATOM 2758 C C . ASP A 1 355 ? -15.133 22.876 28.142 1.00 75.69 355 ASP A C 1
ATOM 2760 O O . ASP A 1 355 ? -15.854 21.884 28.249 1.00 75.69 355 ASP A O 1
ATOM 2764 N N . GLY A 1 356 ? -15.293 23.939 28.939 1.00 64.75 356 GLY A N 1
ATOM 2765 C CA . GLY A 1 356 ? -16.163 23.962 30.127 1.00 64.75 356 GLY A CA 1
ATOM 2766 C C . GLY A 1 356 ? -17.601 23.435 29.931 1.00 64.75 356 GLY A C 1
ATOM 2767 O O . GLY A 1 356 ? -18.071 22.673 30.778 1.00 64.75 356 GLY A O 1
ATOM 2768 N N . PRO A 1 357 ? -18.310 23.763 28.830 1.00 61.78 357 PRO A N 1
ATOM 2769 C CA . PRO A 1 357 ? -19.634 23.201 28.543 1.00 61.78 357 PRO A CA 1
ATOM 2770 C C . PRO A 1 357 ? -19.627 21.681 28.308 1.00 61.78 357 PRO A C 1
ATOM 2772 O O . PRO A 1 357 ? -20.554 20.987 28.720 1.00 61.78 3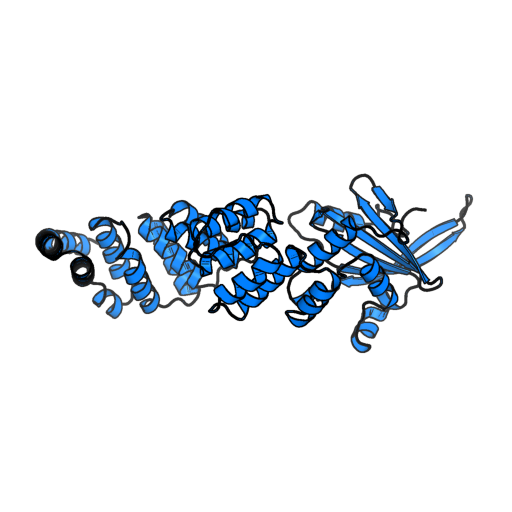57 PRO A O 1
ATOM 2775 N N . LEU A 1 358 ? -18.570 21.148 27.689 1.00 62.31 358 LEU A N 1
ATOM 2776 C CA . LEU A 1 358 ? -18.387 19.713 27.464 1.00 62.31 358 LEU A CA 1
ATOM 2777 C C . LEU A 1 358 ? -17.976 18.989 28.737 1.00 62.31 358 LEU A C 1
ATOM 2779 O O . LEU A 1 358 ? -18.519 17.923 29.027 1.00 62.31 358 LEU A O 1
ATOM 2783 N N . ALA A 1 359 ? -17.082 19.587 29.526 1.00 60.09 359 ALA A N 1
ATOM 2784 C CA . ALA A 1 359 ? -16.729 19.093 30.852 1.00 60.09 359 ALA A CA 1
ATOM 2785 C C . ALA A 1 359 ? -17.977 18.960 31.746 1.00 60.09 359 ALA A C 1
ATOM 2787 O O . ALA A 1 359 ? -18.113 17.981 32.477 1.00 60.09 359 ALA A O 1
ATOM 2788 N N . ALA A 1 360 ? -18.940 19.882 31.615 1.00 61.81 360 ALA A N 1
ATOM 2789 C CA . ALA A 1 360 ? -20.231 19.808 32.299 1.00 61.81 360 ALA A CA 1
ATOM 2790 C C . ALA A 1 360 ? -21.179 18.721 31.748 1.00 61.81 360 ALA A C 1
ATOM 2792 O O . ALA A 1 360 ? -22.064 18.274 32.471 1.00 61.81 360 ALA A O 1
ATOM 2793 N N . SER A 1 361 ? -21.010 18.277 30.495 1.00 59.94 361 SER A N 1
ATOM 2794 C CA . SER A 1 361 ? -21.787 17.174 29.895 1.00 59.94 361 SER A CA 1
ATOM 2795 C C . SER A 1 361 ? -21.200 15.781 30.177 1.00 59.94 361 SER A C 1
ATOM 2797 O O . SER A 1 361 ? -21.917 14.783 30.150 1.00 59.94 361 SER A O 1
ATOM 2799 N N . LEU A 1 362 ? -19.904 15.722 30.495 1.00 62.72 362 LEU A N 1
ATOM 2800 C CA . LEU A 1 362 ? -19.137 14.523 30.841 1.00 62.72 362 LEU A CA 1
ATOM 2801 C C . LEU A 1 362 ? -18.918 14.419 32.357 1.00 62.72 362 LEU A C 1
ATOM 2803 O O . LEU A 1 362 ? -17.818 14.115 32.823 1.00 62.72 362 LEU A O 1
ATOM 2807 N N . THR A 1 363 ? -19.953 14.679 33.159 1.00 69.19 363 THR A N 1
ATOM 2808 C CA . THR A 1 363 ? -19.820 14.469 34.603 1.00 69.19 363 THR A CA 1
ATOM 2809 C C . THR A 1 363 ? -19.635 12.984 34.896 1.00 69.19 363 THR A C 1
ATOM 2811 O O . THR A 1 363 ? -20.201 12.114 34.229 1.00 69.19 363 THR A O 1
ATOM 2814 N N . ALA A 1 364 ? -18.861 12.676 35.936 1.00 67.19 364 ALA A N 1
ATOM 2815 C CA . ALA A 1 364 ? -18.739 11.306 36.422 1.00 67.19 364 ALA A CA 1
ATOM 2816 C C . ALA A 1 364 ? -20.121 10.691 36.746 1.00 67.19 364 ALA A C 1
ATOM 2818 O O . ALA A 1 364 ? -20.333 9.503 36.535 1.00 67.19 364 ALA A O 1
ATOM 2819 N N . GLU A 1 365 ? -21.087 11.527 37.130 1.00 72.50 365 GLU A N 1
ATOM 2820 C CA . GLU A 1 365 ? -22.495 11.184 37.343 1.00 72.50 365 GLU A CA 1
ATOM 2821 C C . GLU A 1 365 ? -23.211 10.769 36.041 1.00 72.50 365 GLU A C 1
ATOM 2823 O O . GLU A 1 365 ? -23.868 9.730 35.998 1.00 72.50 365 GLU A O 1
ATOM 2828 N N . ALA A 1 366 ? -23.021 11.511 34.943 1.00 70.25 366 ALA A N 1
ATOM 2829 C CA . ALA A 1 366 ? -23.567 11.168 33.627 1.00 70.25 366 ALA A CA 1
ATOM 2830 C C . ALA A 1 366 ? -22.965 9.867 33.070 1.00 70.25 366 ALA A C 1
ATOM 2832 O O . ALA A 1 366 ? -23.657 9.074 32.430 1.00 70.25 366 ALA A O 1
ATOM 2833 N N . LEU A 1 367 ? -21.686 9.611 33.349 1.00 65.81 367 LEU A N 1
ATOM 2834 C CA . LEU A 1 367 ? -21.005 8.368 32.980 1.00 65.81 367 LEU A CA 1
ATOM 2835 C C . LEU A 1 367 ? -21.462 7.184 33.834 1.00 65.81 367 LEU A C 1
ATOM 2837 O O . LEU A 1 367 ? -21.627 6.083 33.313 1.00 65.81 367 LEU A O 1
ATOM 2841 N N . VAL A 1 368 ? -21.718 7.383 35.125 1.00 69.69 368 VAL A N 1
ATOM 2842 C CA . VAL A 1 368 ? -22.326 6.349 35.973 1.00 69.69 368 VAL A CA 1
ATOM 2843 C C . VAL A 1 368 ? -23.725 6.018 35.468 1.00 69.69 368 VAL A C 1
ATOM 2845 O O . VAL A 1 368 ? -24.013 4.844 35.253 1.00 69.69 368 VAL A O 1
ATOM 2848 N N . GLU A 1 369 ? -24.561 7.015 35.169 1.00 77.56 369 GLU A N 1
ATOM 2849 C CA . GLU A 1 369 ? -25.900 6.762 34.622 1.00 77.56 369 GLU A CA 1
ATOM 2850 C C . GLU A 1 369 ? -25.868 6.086 33.249 1.00 77.56 369 GLU A C 1
ATOM 2852 O O . GLU A 1 369 ? -26.623 5.147 32.990 1.00 77.56 369 GLU A O 1
ATOM 2857 N N . ALA A 1 370 ? -24.941 6.473 32.374 1.00 68.06 370 ALA A N 1
ATOM 2858 C CA . ALA A 1 370 ? -24.749 5.788 31.102 1.00 68.06 370 ALA A CA 1
ATOM 2859 C C . ALA A 1 370 ? -24.300 4.322 31.290 1.00 68.06 370 ALA A C 1
ATOM 2861 O O . ALA A 1 370 ? -24.721 3.458 30.520 1.00 68.06 370 ALA A O 1
ATOM 2862 N N . CYS A 1 371 ? -23.496 4.013 32.320 1.00 60.28 371 CYS A N 1
ATOM 2863 C CA . CYS A 1 371 ? -23.156 2.631 32.684 1.00 60.28 371 CYS A CA 1
ATOM 2864 C C . CYS A 1 371 ? -24.384 1.872 33.209 1.00 60.28 371 CYS A C 1
ATOM 2866 O O . CYS A 1 371 ? -24.608 0.734 32.802 1.00 60.28 371 CYS A O 1
ATOM 2868 N N . CYS A 1 372 ? -25.180 2.496 34.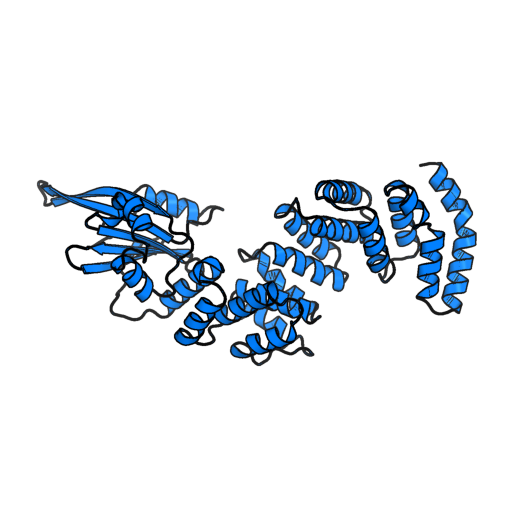083 1.00 74.38 372 CYS A N 1
ATOM 2869 C CA . CYS A 1 372 ? -26.404 1.923 34.647 1.00 74.38 372 CYS A CA 1
ATOM 2870 C C . CYS A 1 372 ? -27.414 1.533 33.562 1.00 74.38 372 CYS A C 1
ATOM 2872 O O . CYS A 1 372 ? -28.033 0.479 33.656 1.00 74.38 372 CYS A O 1
ATOM 2874 N N . ASN A 1 373 ? -27.533 2.334 32.502 1.00 74.44 373 ASN A N 1
ATOM 2875 C CA . ASN A 1 373 ? -28.428 2.056 31.374 1.00 74.44 373 ASN A CA 1
ATOM 2876 C C . ASN A 1 373 ? -27.987 0.868 30.495 1.00 74.44 373 ASN A C 1
ATOM 2878 O O . ASN A 1 373 ? -28.775 0.388 29.682 1.00 74.44 373 ASN A O 1
ATOM 2882 N N . ALA A 1 374 ? -26.740 0.402 30.624 1.00 66.00 374 ALA A N 1
ATOM 2883 C CA . ALA A 1 374 ? -26.170 -0.676 29.812 1.00 66.00 374 ALA A CA 1
ATOM 2884 C C . ALA A 1 374 ? -26.100 -2.035 30.537 1.00 66.00 374 ALA A C 1
ATOM 2886 O O . ALA A 1 374 ? -25.690 -3.029 29.934 1.00 66.00 374 ALA A O 1
ATOM 2887 N N . VAL A 1 375 ? -26.467 -2.089 31.819 1.00 66.50 375 VAL A N 1
ATOM 2888 C CA . VAL A 1 375 ? -26.447 -3.303 32.649 1.00 66.50 375 VAL A CA 1
ATOM 2889 C C . VAL A 1 375 ? -27.857 -3.663 33.116 1.00 66.50 375 VAL A C 1
ATOM 2891 O O . VAL A 1 375 ? -28.798 -2.891 32.950 1.00 66.50 375 VAL A O 1
ATOM 2894 N N . ASP A 1 376 ? -28.029 -4.860 33.673 1.00 87.12 376 ASP A N 1
ATOM 2895 C CA . ASP A 1 376 ? -29.305 -5.254 34.267 1.00 87.12 376 ASP A CA 1
ATOM 2896 C C . ASP A 1 376 ? -29.657 -4.387 35.501 1.00 87.12 376 ASP A C 1
ATOM 2898 O O . ASP A 1 376 ? -28.759 -3.813 36.128 1.00 87.12 376 ASP A O 1
ATOM 2902 N N . PRO A 1 377 ? -30.951 -4.275 35.869 1.00 88.69 377 PRO A N 1
ATOM 2903 C CA . PRO A 1 377 ? -31.405 -3.345 36.905 1.00 88.69 377 PRO A CA 1
ATOM 2904 C C . PRO A 1 377 ? -30.747 -3.535 38.278 1.00 88.69 377 PRO A C 1
ATOM 2906 O O . PRO A 1 377 ? -30.483 -2.551 38.965 1.00 88.69 377 PRO A O 1
ATOM 2909 N N . GLU A 1 378 ? -30.442 -4.777 38.662 1.00 84.44 378 GLU A N 1
ATOM 2910 C CA . GLU A 1 378 ? -29.822 -5.099 39.952 1.00 84.44 378 GLU A CA 1
ATOM 2911 C C . GLU A 1 378 ? -28.376 -4.585 40.001 1.00 84.44 378 GLU A C 1
ATOM 2913 O O . GLU A 1 378 ? -27.960 -3.920 40.955 1.00 84.44 378 GLU A O 1
ATOM 2918 N N . ARG A 1 379 ? -27.612 -4.797 38.921 1.00 67.06 379 ARG A N 1
ATOM 2919 C CA . ARG A 1 379 ? -26.269 -4.217 38.787 1.00 67.06 379 ARG A CA 1
ATOM 2920 C C . ARG A 1 379 ? -26.290 -2.699 38.679 1.00 67.06 379 ARG A C 1
ATOM 2922 O O . ARG A 1 379 ? -25.373 -2.062 39.193 1.00 67.06 379 ARG A O 1
ATOM 2929 N N . ALA A 1 380 ? -27.302 -2.122 38.034 1.00 71.12 380 ALA A N 1
ATOM 2930 C CA . ALA A 1 380 ? -27.456 -0.674 37.940 1.00 71.12 380 ALA A CA 1
ATOM 2931 C C . ALA A 1 380 ? -27.657 -0.039 39.326 1.00 71.12 380 ALA A C 1
ATOM 2933 O O . ALA A 1 380 ? -26.990 0.943 39.649 1.00 71.12 380 ALA A O 1
ATOM 2934 N N . GLU A 1 381 ? -28.514 -0.611 40.179 1.00 82.06 381 GLU A N 1
ATOM 2935 C CA . GLU A 1 381 ? -28.687 -0.148 41.565 1.00 82.06 381 GLU A CA 1
ATOM 2936 C C . GLU A 1 381 ? -27.399 -0.268 42.383 1.00 82.06 381 GLU A C 1
ATOM 2938 O O . GLU A 1 381 ? -27.009 0.690 43.054 1.00 82.06 381 GLU A O 1
ATOM 2943 N N . ALA A 1 382 ? -26.694 -1.399 42.279 1.00 75.25 382 ALA A N 1
ATOM 2944 C CA . ALA A 1 382 ? -25.416 -1.584 42.961 1.00 75.25 382 ALA A CA 1
ATOM 2945 C C . ALA A 1 382 ? -24.365 -0.550 42.513 1.00 75.25 382 ALA A C 1
ATOM 2947 O O . ALA A 1 382 ? -23.612 -0.030 43.339 1.00 75.25 382 ALA A O 1
ATOM 2948 N N . LEU A 1 383 ? -24.331 -0.218 41.217 1.00 66.19 383 LEU A N 1
ATOM 2949 C CA . LEU A 1 383 ? -23.421 0.784 40.663 1.00 66.19 383 LEU A CA 1
ATOM 2950 C C . LEU A 1 383 ? -23.755 2.198 41.163 1.00 66.19 383 LEU A C 1
ATOM 2952 O O . LEU A 1 383 ? -22.844 2.923 41.558 1.00 66.19 383 LEU A O 1
ATOM 2956 N N . ARG A 1 384 ? -25.045 2.573 41.200 1.00 81.12 384 ARG A N 1
ATOM 2957 C CA . ARG A 1 384 ? -25.498 3.862 41.758 1.00 81.12 384 ARG A CA 1
ATOM 2958 C C . ARG A 1 384 ? -25.148 3.985 43.237 1.00 81.12 384 ARG A C 1
ATOM 2960 O O . ARG A 1 384 ? -24.595 4.999 43.648 1.00 81.12 384 ARG A O 1
ATOM 2967 N N . ALA A 1 385 ? -25.396 2.941 44.026 1.00 80.00 385 ALA A N 1
ATOM 2968 C CA . ALA A 1 385 ? -25.048 2.927 45.446 1.00 80.00 385 ALA A CA 1
ATOM 2969 C C . ALA A 1 385 ? -23.531 3.056 45.674 1.00 80.00 385 ALA A C 1
ATOM 2971 O O . ALA A 1 385 ? -23.093 3.811 46.543 1.00 80.00 385 ALA A O 1
ATOM 2972 N N . ALA A 1 386 ? -22.718 2.356 44.875 1.00 72.44 386 ALA A N 1
ATOM 2973 C CA . ALA A 1 386 ? -21.263 2.466 44.940 1.00 72.44 386 ALA A CA 1
ATOM 2974 C C . ALA A 1 386 ? -20.760 3.860 44.524 1.00 72.44 386 ALA A C 1
ATOM 2976 O O . ALA A 1 386 ? -19.821 4.375 45.132 1.00 72.44 386 ALA A O 1
ATOM 2977 N N . TRP A 1 387 ? -21.389 4.481 43.521 1.00 80.44 387 TRP A N 1
ATOM 2978 C CA . TRP A 1 387 ? -21.089 5.851 43.108 1.00 80.44 387 TRP A CA 1
ATOM 2979 C C . TRP A 1 387 ? -21.365 6.857 44.225 1.00 80.44 387 TRP A C 1
ATOM 2981 O O . TRP A 1 387 ? -20.471 7.624 44.569 1.00 80.44 387 TRP A O 1
ATOM 2991 N N . GLU A 1 388 ? -22.548 6.810 44.839 1.00 81.88 388 GLU A N 1
ATOM 2992 C CA . GLU A 1 388 ? -22.910 7.713 45.942 1.00 81.88 388 GLU A CA 1
ATOM 2993 C C . GLU A 1 388 ? -21.927 7.615 47.119 1.00 81.88 388 GLU A C 1
ATOM 2995 O O . GLU A 1 388 ? -21.561 8.626 47.717 1.00 81.88 388 GLU A O 1
ATOM 3000 N N . LEU A 1 389 ? -21.422 6.410 47.409 1.00 79.81 389 LEU A N 1
ATOM 3001 C CA . LEU A 1 389 ? -20.387 6.195 48.426 1.00 79.81 389 LEU A CA 1
ATOM 3002 C C . LEU A 1 389 ? -19.022 6.782 48.033 1.00 79.81 389 LEU A C 1
ATOM 3004 O O . LEU A 1 389 ? -18.296 7.274 48.896 1.00 79.81 389 LEU A O 1
ATOM 3008 N N . ALA A 1 390 ? -18.654 6.723 46.751 1.00 65.75 390 ALA A N 1
ATOM 3009 C CA . ALA A 1 390 ? -17.359 7.189 46.251 1.00 65.75 390 ALA A CA 1
ATOM 3010 C C . ALA A 1 390 ? -17.325 8.698 45.951 1.00 65.75 390 ALA A C 1
ATOM 3012 O O . ALA A 1 390 ? -16.253 9.310 45.983 1.00 65.75 390 ALA A O 1
ATOM 3013 N N . ARG A 1 391 ? -18.484 9.309 45.677 1.00 78.00 391 ARG A N 1
ATOM 3014 C CA . ARG A 1 391 ? -18.619 10.705 45.236 1.00 78.00 391 ARG A CA 1
ATOM 3015 C C . ARG A 1 391 ? -17.897 11.722 46.137 1.00 78.00 391 ARG A C 1
ATOM 3017 O O . ARG A 1 391 ? -17.225 12.593 45.582 1.00 78.00 391 ARG A O 1
ATOM 3024 N N . PRO A 1 392 ? -17.955 11.636 47.485 1.00 77.88 392 PRO A N 1
ATOM 3025 C CA . PRO A 1 392 ? -17.272 12.595 48.357 1.00 77.88 392 PRO A CA 1
ATOM 3026 C C . PRO A 1 392 ? -15.744 12.554 48.226 1.00 77.88 392 PRO A C 1
ATOM 3028 O O . PRO A 1 392 ? -15.113 13.604 48.156 1.00 77.88 392 PRO A O 1
ATOM 3031 N N . ALA A 1 393 ? -15.157 11.356 48.140 1.00 65.00 393 ALA A N 1
ATOM 3032 C CA . ALA A 1 393 ? -13.708 11.185 48.017 1.00 65.00 393 ALA A CA 1
ATOM 3033 C C . ALA A 1 393 ? -13.193 11.679 46.656 1.00 65.00 393 ALA A C 1
ATOM 3035 O O . ALA A 1 393 ? -12.168 12.349 46.580 1.00 65.00 393 ALA A O 1
ATOM 3036 N N . ILE A 1 394 ? -13.948 11.415 45.584 1.00 59.91 394 ILE A N 1
ATOM 3037 C CA . ILE A 1 394 ? -13.623 11.899 44.234 1.00 59.91 394 ILE A CA 1
ATOM 3038 C C . ILE A 1 394 ? -13.656 13.432 44.180 1.00 59.91 394 ILE A C 1
ATOM 3040 O O . ILE A 1 394 ? -12.782 14.042 43.568 1.00 59.91 394 ILE A O 1
ATOM 3044 N N . ALA A 1 395 ? -14.639 14.063 44.830 1.00 61.50 395 ALA A N 1
ATOM 3045 C CA . ALA A 1 395 ? -14.724 15.520 44.908 1.00 61.50 395 ALA A CA 1
ATOM 3046 C C . ALA A 1 395 ? -13.550 16.135 45.694 1.00 61.50 395 ALA A C 1
ATOM 3048 O O . ALA A 1 395 ? -13.056 17.196 45.318 1.00 61.50 395 ALA A O 1
ATOM 3049 N N . GLU A 1 396 ? -13.084 15.470 46.756 1.00 62.16 396 GLU A N 1
ATOM 3050 C CA . GLU A 1 396 ? -11.922 15.909 47.535 1.00 62.16 396 GLU A CA 1
ATOM 3051 C C . GLU A 1 396 ? -10.617 15.823 46.728 1.00 62.16 396 GLU A C 1
ATOM 3053 O O . GLU A 1 396 ? -9.838 16.775 46.724 1.00 62.16 396 GLU A O 1
ATOM 3058 N N . ASP A 1 397 ? -10.394 14.725 46.002 1.00 51.22 397 ASP A N 1
ATOM 3059 C CA . ASP A 1 397 ? -9.211 14.566 45.149 1.00 51.22 397 ASP A CA 1
ATOM 3060 C C . ASP A 1 397 ? -9.224 15.529 43.953 1.00 51.22 397 ASP A C 1
ATOM 3062 O O . ASP A 1 397 ? -8.189 16.105 43.618 1.00 51.22 397 ASP A O 1
ATOM 3066 N N . ALA A 1 398 ? -10.392 15.776 43.351 1.00 50.25 398 ALA A N 1
ATOM 3067 C CA . ALA A 1 398 ? -10.540 16.756 42.276 1.00 50.25 398 ALA A CA 1
ATOM 3068 C C . ALA A 1 398 ? -10.239 18.194 42.733 1.00 50.25 398 ALA A C 1
ATOM 3070 O O . ALA A 1 398 ? -9.763 18.987 41.933 1.00 50.25 398 ALA A O 1
ATOM 3071 N N . ALA A 1 399 ? -10.486 18.530 44.004 1.00 55.00 399 ALA A N 1
ATOM 3072 C CA . ALA A 1 399 ? -10.178 19.848 44.563 1.00 55.00 399 ALA A CA 1
ATOM 3073 C C . ALA A 1 399 ? -8.686 20.047 44.902 1.00 55.00 399 ALA A C 1
ATOM 3075 O O . ALA A 1 399 ? -8.269 21.168 45.199 1.00 55.00 399 ALA A O 1
ATOM 3076 N N . ARG A 1 400 ? -7.891 18.968 44.918 1.00 51.69 400 ARG A N 1
ATOM 3077 C CA . ARG A 1 400 ? -6.440 18.997 45.185 1.00 51.69 400 ARG A CA 1
ATOM 3078 C C . ARG A 1 400 ? -5.592 19.123 43.916 1.00 51.69 400 ARG A C 1
ATOM 3080 O O . ARG A 1 400 ? -4.402 19.418 44.029 1.00 51.69 400 ARG A O 1
ATOM 3087 N N . LEU A 1 401 ? -6.184 18.848 42.756 1.00 41.28 401 LEU A N 1
ATOM 3088 C CA . LEU A 1 401 ? -5.603 19.024 41.423 1.00 41.28 401 LEU A CA 1
ATOM 3089 C C . LEU A 1 401 ? -5.932 20.422 40.895 1.00 41.28 401 LEU A C 1
ATOM 3091 O O . LEU A 1 401 ? -5.067 20.970 40.175 1.00 41.28 401 LEU A O 1
#

pLDDT: mean 87.9, std 10.05, range [41.28, 97.94]